Protein AF-A0A7V9NRP8-F1 (afdb_monomer_lite)

pLDDT: mean 76.12, std 25.65, range [20.33, 98.62]

Foldseek 3Di:
DPPVPVVVVVCVVCVVVVVVVVVVVCCVVVVPPPPLPPPDPDDDDDDDDDDDDDDDDDDDDDDDDDDDDDDDDDDDDDDDDDDDDDDDDDPPPDPDPDDPDDDDPAFQPLVCVPPNPDDGHHAQPDDAPVACPAQQDGRAAREEEEEEEDDDPVVVVLLVSLVHDDPVNVVVVVVVVQVVCQVRDHPNNHGYDYHYYYQPHRLPDLVSLLVVLCCVCPVVRHQEYEYLAQRLSNLQNCLVSVHAYEGHLAAAAPVSPVNSPPRYDYPDDHLLVLLLVVLQCCQPPQAPAFQCQFLDPVRNRPRAQEEEEEEDDPPDPSQVSSQVSNCVSHNDGHLYYHYDHDDPVCLLVRLLVVLVRCVVSVHQEYEYLYELPSQLNNQVNCVVVVHTHHYDYSSGSCNVPPSSVVSHDCSNVVD

Secondary structure (DSSP, 8-state):
--SSSHHHHHHHHHHHHHHHHHHHHHHHHHS---------S------------PPPP------------------------------------PPP---S----TTEE-GGGGTSTTPPPEEPP-SS---SS-BTTB-SSEEEEEEEEPPPPHHHHHHHHHTTPPPHHHHHHHHHHHHHHHHHH---TT-EEEEEEEE-SS-S--HHHHHHHHHHHHHTS--SEEEES---HHHHHHHHHTT--EEE-SSPPPHHHHHHTTTTEEESS--HHHHHHHHHHHIIIIITTSB-TT-SSTTTTTSBP-EEEEEE-BTTB-HHHHHHHHHHHHHS---SEEEEE---TTTHHHHHHHHHHHHHHTT--EEEEE--SSHHHHHHHHHHHTT---EEE---GGGTTSHHHHTTS-TTTT--

Structure (mmCIF, N/CA/C/O backbone):
data_AF-A0A7V9NRP8-F1
#
_entry.id   AF-A0A7V9NRP8-F1
#
loop_
_atom_site.group_PDB
_atom_site.id
_atom_site.type_symbol
_atom_site.label_atom_id
_atom_site.label_alt_id
_atom_site.label_comp_id
_atom_site.label_asym_id
_atom_site.label_entity_id
_atom_site.label_seq_id
_atom_site.pdbx_PDB_ins_code
_atom_site.Cartn_x
_atom_site.Cartn_y
_atom_site.Cartn_z
_atom_site.occupancy
_atom_site.B_iso_or_equiv
_atom_site.auth_seq_id
_atom_site.auth_comp_id
_atom_site.auth_asym_id
_atom_site.auth_atom_id
_atom_site.pdbx_PDB_model_num
ATOM 1 N N . MET A 1 1 ? 46.907 -20.444 39.102 1.00 46.91 1 MET A N 1
ATOM 2 C CA . MET A 1 1 ? 47.034 -20.121 37.661 1.00 46.91 1 MET A CA 1
ATOM 3 C C . MET A 1 1 ? 45.817 -20.636 36.871 1.00 46.91 1 MET A C 1
ATOM 5 O O . MET A 1 1 ? 45.982 -21.364 35.911 1.00 46.91 1 MET A O 1
ATOM 9 N N . LYS A 1 2 ? 44.588 -20.299 37.307 1.00 43.19 2 LYS A N 1
ATOM 10 C CA . LYS A 1 2 ? 43.312 -20.687 36.653 1.00 43.19 2 LYS A CA 1
ATOM 11 C C . LYS A 1 2 ? 42.235 -19.581 36.689 1.00 43.19 2 LYS A C 1
ATOM 13 O O . LYS A 1 2 ? 41.099 -19.815 36.317 1.00 43.19 2 LYS A O 1
ATOM 18 N N . LEU A 1 3 ? 42.587 -18.370 37.135 1.00 39.91 3 LEU A N 1
ATOM 19 C CA . LEU A 1 3 ? 41.653 -17.238 37.282 1.00 39.91 3 LEU A CA 1
ATOM 20 C C . LEU A 1 3 ? 41.855 -16.128 36.233 1.00 39.91 3 LEU A C 1
ATOM 22 O O . LEU A 1 3 ? 41.055 -15.205 36.176 1.00 39.91 3 LEU A O 1
ATOM 26 N N . ARG A 1 4 ? 42.905 -16.199 35.396 1.00 42.41 4 ARG A N 1
ATOM 27 C CA . ARG A 1 4 ? 43.180 -15.184 34.355 1.00 42.41 4 ARG A CA 1
ATOM 28 C C . ARG A 1 4 ? 42.576 -15.513 32.986 1.00 42.41 4 ARG A C 1
ATOM 30 O O . ARG A 1 4 ? 42.449 -14.599 32.180 1.00 42.41 4 ARG A O 1
ATOM 37 N N . ASP A 1 5 ? 42.150 -16.754 32.754 1.00 45.78 5 ASP A N 1
ATOM 38 C CA . ASP A 1 5 ? 41.657 -17.179 31.436 1.00 45.78 5 ASP A CA 1
ATOM 39 C C . ASP A 1 5 ? 40.141 -16.966 31.266 1.00 45.78 5 ASP A C 1
ATOM 41 O O . ASP A 1 5 ? 39.709 -16.527 30.206 1.00 45.78 5 ASP A O 1
ATOM 45 N N . GLY A 1 6 ? 39.337 -17.107 32.330 1.00 43.59 6 GLY A N 1
ATOM 46 C CA . GLY A 1 6 ? 37.879 -16.890 32.261 1.00 43.59 6 GLY A CA 1
ATOM 47 C C . GLY A 1 6 ? 37.451 -15.427 32.060 1.00 43.59 6 GLY A C 1
ATOM 48 O O . GLY A 1 6 ? 36.406 -15.152 31.476 1.00 43.59 6 GLY A O 1
ATOM 49 N N . VAL A 1 7 ? 38.277 -14.462 32.481 1.00 47.41 7 VAL A N 1
ATOM 50 C CA . VAL A 1 7 ? 38.000 -13.028 32.262 1.00 47.41 7 VAL A CA 1
ATOM 51 C C . VAL A 1 7 ? 38.238 -12.640 30.798 1.00 47.41 7 VAL A C 1
ATOM 53 O O . VAL A 1 7 ? 37.567 -11.758 30.271 1.00 47.41 7 VAL A O 1
ATOM 56 N N . ARG A 1 8 ? 39.160 -13.321 30.108 1.00 45.59 8 ARG A N 1
ATOM 57 C CA . ARG A 1 8 ? 39.507 -13.013 28.716 1.00 45.59 8 ARG A CA 1
ATOM 58 C C . ARG A 1 8 ? 38.469 -13.547 27.722 1.00 45.59 8 ARG A C 1
ATOM 60 O O . ARG A 1 8 ? 38.277 -12.944 26.673 1.00 45.59 8 ARG A O 1
ATOM 67 N N . GLU A 1 9 ? 37.772 -14.621 28.084 1.00 46.28 9 GLU A N 1
ATOM 68 C CA . GLU A 1 9 ? 36.711 -15.241 27.279 1.00 46.28 9 GLU A CA 1
ATOM 69 C C . GLU A 1 9 ? 35.369 -14.489 27.404 1.00 46.28 9 GLU A C 1
ATOM 71 O O . GLU A 1 9 ? 34.701 -14.236 26.402 1.00 46.28 9 GLU A O 1
ATOM 76 N N . SER A 1 10 ? 35.037 -13.992 28.604 1.00 48.81 10 SER A N 1
ATOM 77 C CA . SER A 1 10 ? 33.841 -13.160 28.840 1.00 48.81 10 SER A CA 1
ATOM 78 C C . SER A 1 10 ? 33.904 -11.800 28.119 1.00 48.81 10 SER A C 1
ATOM 80 O O . SER A 1 10 ? 32.928 -11.358 27.510 1.00 48.81 10 SER A O 1
ATOM 82 N N . VAL A 1 11 ? 35.078 -11.157 28.083 1.00 51.50 11 VAL A N 1
ATOM 83 C CA . VAL A 1 11 ? 35.258 -9.866 27.387 1.00 51.50 11 VAL A CA 1
ATOM 84 C C . VAL A 1 11 ? 35.159 -10.009 25.857 1.00 51.50 11 VAL A C 1
ATOM 86 O O . VAL A 1 11 ? 34.722 -9.076 25.185 1.00 51.50 11 VAL A O 1
ATOM 89 N N . GLY A 1 12 ? 35.493 -11.177 25.294 1.00 48.16 12 GLY A N 1
ATOM 90 C CA . GLY A 1 12 ? 35.365 -11.447 23.857 1.00 48.16 12 GLY A CA 1
ATOM 91 C C . GLY A 1 12 ? 33.920 -11.653 23.388 1.00 48.16 12 GLY A C 1
ATOM 92 O O . GLY A 1 12 ? 33.565 -11.205 22.301 1.00 48.16 12 GLY A O 1
ATOM 93 N N . GLN A 1 13 ? 33.073 -12.282 24.212 1.00 49.59 13 GLN A N 1
ATOM 94 C CA . GLN A 1 13 ? 31.666 -12.541 23.873 1.00 49.59 13 GLN A CA 1
ATOM 95 C C . GLN A 1 13 ? 30.755 -11.327 24.086 1.00 49.59 13 GLN A C 1
ATOM 97 O O . GLN A 1 13 ? 29.853 -11.096 23.283 1.00 49.59 13 GLN A O 1
ATOM 102 N N . PHE A 1 14 ? 30.997 -10.522 25.126 1.00 51.22 14 PHE A N 1
ATOM 103 C CA . PHE A 1 14 ? 30.147 -9.367 25.448 1.00 51.22 14 PHE A CA 1
ATOM 104 C C . PHE A 1 14 ? 30.706 -8.022 24.967 1.00 51.22 14 PHE A C 1
ATOM 106 O O . PHE A 1 14 ? 30.003 -7.017 25.036 1.00 51.22 14 PHE A O 1
ATOM 113 N N . GLY A 1 15 ? 31.930 -7.986 24.431 1.00 61.41 15 GLY A N 1
ATOM 114 C CA . GLY A 1 15 ? 32.550 -6.777 23.875 1.00 61.41 15 GLY A CA 1
ATOM 115 C C . GLY A 1 15 ? 31.692 -6.050 22.824 1.00 61.41 15 GLY A C 1
ATOM 116 O O . GLY A 1 15 ? 31.504 -4.840 22.952 1.00 61.41 15 GLY A O 1
ATOM 117 N N . PRO A 1 16 ? 31.101 -6.748 21.834 1.00 63.69 16 PRO A N 1
ATOM 118 C CA . PRO A 1 16 ? 30.206 -6.124 20.857 1.00 63.69 16 PRO A CA 1
ATOM 119 C C . PRO A 1 16 ? 28.923 -5.558 21.483 1.00 63.69 16 PRO A C 1
ATOM 121 O O . PRO A 1 16 ? 28.487 -4.473 21.114 1.00 63.69 16 PRO A O 1
ATOM 124 N N . LEU A 1 17 ? 28.344 -6.247 22.473 1.00 51.28 17 LEU A N 1
ATOM 125 C CA . LEU A 1 17 ? 27.145 -5.790 23.191 1.00 51.28 17 LEU A CA 1
ATOM 126 C C . LEU A 1 17 ? 27.433 -4.569 24.072 1.00 51.28 17 LEU A C 1
ATOM 128 O O . LEU A 1 17 ? 26.644 -3.629 24.094 1.00 51.28 17 LEU A O 1
ATOM 132 N N . ALA A 1 18 ? 28.586 -4.545 24.743 1.00 60.28 18 ALA A N 1
ATOM 133 C CA . ALA A 1 18 ? 29.040 -3.386 25.503 1.00 60.28 18 ALA A CA 1
ATOM 134 C C . ALA A 1 18 ? 29.313 -2.184 24.584 1.00 60.28 18 ALA A C 1
ATOM 136 O O . ALA A 1 18 ? 28.937 -1.065 24.919 1.00 60.28 18 ALA A O 1
ATOM 137 N N . ALA A 1 19 ? 29.892 -2.407 23.399 1.00 60.97 19 ALA A N 1
ATOM 138 C CA . ALA A 1 19 ? 30.099 -1.357 22.402 1.00 60.97 19 ALA A CA 1
ATOM 139 C C . ALA A 1 19 ? 28.772 -0.795 21.860 1.00 60.97 19 ALA A C 1
ATOM 141 O O . ALA A 1 19 ? 28.651 0.416 21.693 1.00 60.97 19 ALA A O 1
ATOM 142 N N . ILE A 1 20 ? 27.761 -1.646 21.650 1.00 63.25 20 ILE A N 1
ATOM 143 C CA . ILE A 1 20 ? 26.409 -1.222 21.254 1.00 63.25 20 ILE A CA 1
ATOM 144 C C . ILE A 1 20 ? 25.734 -0.429 22.377 1.00 63.25 20 ILE A C 1
ATOM 146 O O . ILE A 1 20 ? 25.184 0.636 22.114 1.00 63.25 20 ILE A O 1
ATOM 150 N N . ALA A 1 21 ? 25.806 -0.897 23.626 1.00 60.50 21 ALA A N 1
ATOM 151 C CA . ALA A 1 21 ? 25.213 -0.208 24.771 1.00 60.50 21 ALA A CA 1
ATOM 152 C C . ALA A 1 21 ? 25.859 1.165 25.017 1.00 60.50 21 ALA A C 1
ATOM 154 O O . ALA A 1 21 ? 25.157 2.147 25.252 1.00 60.50 21 ALA A O 1
ATOM 155 N N . VAL A 1 22 ? 27.188 1.256 24.899 1.00 72.44 22 VAL A N 1
ATOM 156 C CA . VAL A 1 22 ? 27.924 2.526 24.979 1.00 72.44 22 VAL A CA 1
ATOM 157 C C . VAL A 1 22 ? 27.598 3.422 23.783 1.00 72.44 22 VAL A C 1
ATOM 159 O O . VAL A 1 22 ? 27.404 4.620 23.968 1.00 72.44 22 VAL A O 1
ATOM 162 N N . GLY A 1 23 ? 27.467 2.858 22.579 1.00 66.38 23 GLY A N 1
ATOM 163 C CA . GLY A 1 23 ? 27.030 3.584 21.386 1.00 66.38 23 GLY A CA 1
ATOM 164 C C . GLY A 1 23 ? 25.638 4.193 21.553 1.00 66.38 23 GLY A C 1
ATOM 165 O O . GLY A 1 23 ? 25.466 5.377 21.294 1.00 66.38 23 GLY A O 1
ATOM 166 N N . LEU A 1 24 ? 24.673 3.425 22.065 1.00 51.88 24 LEU A N 1
ATOM 167 C CA . LEU A 1 24 ? 23.316 3.887 22.382 1.00 51.88 24 LEU A CA 1
ATOM 168 C C . LEU A 1 24 ? 23.306 4.949 23.484 1.00 51.88 24 LEU A C 1
ATOM 170 O O . LEU A 1 24 ? 22.635 5.966 23.335 1.00 51.88 24 LEU A O 1
ATOM 174 N N . ALA A 1 25 ? 24.078 4.758 24.557 1.00 55.88 25 ALA A N 1
ATOM 175 C CA . ALA A 1 25 ? 24.190 5.742 25.632 1.00 55.88 25 ALA A CA 1
ATOM 176 C C . ALA A 1 25 ? 24.808 7.064 25.142 1.00 55.88 25 ALA A C 1
ATOM 178 O O . ALA A 1 25 ? 24.334 8.136 25.510 1.00 55.88 25 ALA A O 1
ATOM 179 N N . LEU A 1 26 ? 25.820 6.999 24.270 1.00 61.78 26 LEU A N 1
ATOM 180 C CA . LEU A 1 26 ? 26.415 8.175 23.631 1.00 61.78 26 LEU A CA 1
ATOM 181 C C . LEU A 1 26 ? 25.444 8.845 22.657 1.00 61.78 26 LEU A C 1
ATOM 183 O O . LEU A 1 26 ? 25.406 10.067 22.605 1.00 61.78 26 LEU A O 1
ATOM 187 N N . LEU A 1 27 ? 24.632 8.079 21.929 1.00 52.88 27 LEU A N 1
ATOM 188 C CA . LEU A 1 27 ? 23.611 8.617 21.027 1.00 52.88 27 LEU A CA 1
ATOM 189 C C . LEU A 1 27 ? 22.514 9.353 21.813 1.00 52.88 27 LEU A C 1
ATOM 191 O O . LEU A 1 27 ? 22.129 10.451 21.435 1.00 52.88 27 LEU A O 1
ATOM 195 N N . ILE A 1 28 ? 22.087 8.811 22.957 1.00 59.22 28 ILE A N 1
ATOM 196 C CA . ILE A 1 28 ? 21.130 9.463 23.869 1.00 59.22 28 ILE A CA 1
ATOM 197 C C . ILE A 1 28 ? 21.732 10.722 24.515 1.00 59.22 28 ILE A C 1
ATOM 199 O O . ILE A 1 28 ? 21.024 11.704 24.715 1.00 59.22 28 ILE A O 1
ATOM 203 N N . ALA A 1 29 ? 23.027 10.710 24.844 1.00 51.62 29 ALA A N 1
ATOM 204 C CA . ALA A 1 29 ? 23.687 11.826 25.524 1.00 51.62 29 ALA A CA 1
ATOM 205 C C . ALA A 1 29 ? 24.156 12.954 24.584 1.00 51.62 29 ALA A C 1
ATOM 207 O O . ALA A 1 29 ? 24.267 14.097 25.024 1.00 51.62 29 ALA A O 1
ATOM 208 N N . LEU A 1 30 ? 24.479 12.644 23.323 1.00 54.00 30 LEU A N 1
ATOM 209 C CA . LEU A 1 30 ? 25.096 13.583 22.374 1.00 54.00 30 LEU A CA 1
ATOM 210 C C . LEU A 1 30 ? 24.146 14.065 21.277 1.00 54.00 30 LEU A C 1
ATOM 212 O O . LEU A 1 30 ? 24.454 15.065 20.628 1.00 54.00 30 LEU A O 1
ATOM 216 N N . VAL A 1 31 ? 23.015 13.389 21.050 1.00 50.06 31 VAL A N 1
ATOM 217 C CA . VAL A 1 31 ? 21.973 13.918 20.166 1.00 50.06 31 VAL A CA 1
ATOM 218 C C . VAL A 1 31 ? 21.160 14.932 20.971 1.00 50.06 31 VAL A C 1
ATOM 220 O O . VAL A 1 31 ? 20.508 14.541 21.941 1.00 50.06 31 VAL A O 1
ATOM 223 N N . PRO A 1 32 ? 21.191 16.232 20.623 1.00 37.09 32 PRO A N 1
ATOM 224 C CA . PRO A 1 32 ? 20.358 17.214 21.296 1.00 37.09 32 PRO A CA 1
ATOM 225 C C . PRO A 1 32 ? 18.899 16.790 21.141 1.00 37.09 32 PRO A C 1
ATOM 227 O O . PRO A 1 32 ? 18.423 16.591 20.023 1.00 37.09 32 PRO A O 1
ATOM 230 N N . SER A 1 33 ? 18.197 16.638 22.267 1.00 37.53 33 SER A N 1
ATOM 231 C CA . SER A 1 33 ? 16.752 16.461 22.275 1.00 37.53 33 SER A CA 1
ATOM 232 C C . SER A 1 33 ? 16.141 17.711 21.654 1.00 37.53 33 SER A C 1
ATOM 234 O O . SER A 1 33 ? 15.992 18.739 22.319 1.00 37.53 33 SER A O 1
ATOM 236 N N . THR A 1 34 ? 15.819 17.661 20.367 1.00 36.00 34 THR A N 1
ATOM 237 C CA . THR A 1 34 ? 14.870 18.617 19.825 1.00 36.00 34 THR A CA 1
ATOM 238 C C . THR A 1 34 ? 13.568 18.328 20.550 1.00 36.00 34 THR A C 1
ATOM 240 O O . THR A 1 34 ? 13.039 17.216 20.492 1.00 36.00 34 THR A O 1
ATOM 243 N N . ASN A 1 35 ? 13.095 19.298 21.333 1.00 28.59 35 ASN A N 1
ATOM 244 C CA . ASN A 1 35 ? 11.733 19.247 21.828 1.00 28.59 35 ASN A CA 1
ATOM 245 C C . ASN A 1 35 ? 10.863 19.009 20.597 1.00 28.59 35 ASN A C 1
ATOM 247 O O . ASN A 1 35 ? 10.916 19.787 19.645 1.00 28.59 35 ASN A O 1
ATOM 251 N N . SER A 1 36 ? 10.132 17.898 20.580 1.00 35.81 36 SER A N 1
ATOM 252 C CA . SER A 1 36 ? 9.034 17.738 19.647 1.00 35.81 36 SER A CA 1
ATOM 253 C C . SER A 1 36 ? 8.057 18.844 20.011 1.00 35.81 36 SER A C 1
ATOM 255 O O . SER A 1 36 ? 7.285 18.706 20.964 1.00 35.81 36 SER A O 1
ATOM 257 N N . ASP A 1 37 ? 8.154 19.983 19.327 1.00 31.78 37 ASP A N 1
ATOM 258 C CA . ASP A 1 37 ? 7.081 20.955 19.340 1.00 31.78 37 ASP A CA 1
ATOM 259 C C . ASP A 1 37 ? 5.846 20.168 18.937 1.00 31.78 37 ASP A C 1
ATOM 261 O O . ASP A 1 37 ? 5.761 19.601 17.847 1.00 31.78 37 ASP A O 1
ATOM 265 N N . ARG A 1 38 ? 4.945 20.015 19.907 1.00 33.62 38 ARG A N 1
ATOM 266 C CA . ARG A 1 38 ? 3.684 19.317 19.729 1.00 33.62 38 ARG A CA 1
ATOM 267 C C . ARG A 1 38 ? 3.010 19.985 18.544 1.00 33.62 38 ARG A C 1
ATOM 269 O O . ARG A 1 38 ? 2.543 21.117 18.677 1.00 33.62 38 ARG A O 1
ATOM 276 N N . VAL A 1 39 ? 2.943 19.295 17.410 1.00 36.47 39 VAL A N 1
ATOM 277 C CA . VAL A 1 39 ? 2.058 19.691 16.321 1.00 36.47 39 VAL A CA 1
ATOM 278 C C . VAL A 1 39 ? 0.647 19.466 16.850 1.00 36.47 39 VAL A C 1
ATOM 280 O O . VAL A 1 39 ? 0.067 18.398 16.721 1.00 36.47 39 VAL A O 1
ATOM 283 N N . ARG A 1 40 ? 0.110 20.467 17.551 1.00 30.77 40 ARG A N 1
ATOM 284 C CA . ARG A 1 40 ? -1.322 20.552 17.805 1.00 30.77 40 ARG A CA 1
ATOM 285 C C . ARG A 1 40 ? -1.956 20.870 16.460 1.00 30.77 40 ARG A C 1
ATOM 287 O O . ARG A 1 40 ? -1.767 21.975 15.953 1.00 30.77 40 ARG A O 1
ATOM 294 N N . ALA A 1 41 ? -2.737 19.943 15.918 1.00 37.69 41 ALA A N 1
ATOM 295 C CA . ALA A 1 41 ? -3.662 20.190 14.814 1.00 37.69 41 ALA A CA 1
ATOM 296 C C . ALA A 1 41 ? -4.818 21.115 15.268 1.00 37.69 41 ALA A C 1
ATOM 298 O O . ALA A 1 41 ? -5.984 20.739 15.292 1.00 37.69 41 ALA A O 1
ATOM 299 N N . GLY A 1 42 ? -4.486 22.331 15.712 1.00 33.19 42 GLY A N 1
ATOM 300 C CA . GLY A 1 42 ? -5.420 23.279 16.325 1.00 33.19 42 GLY A CA 1
ATOM 301 C C . GLY A 1 42 ? -5.095 24.748 16.052 1.00 33.19 42 GLY A C 1
ATOM 302 O O . GLY A 1 42 ? -5.572 25.614 16.778 1.00 33.19 42 GLY A O 1
ATOM 303 N N . GLY A 1 43 ? -4.277 25.046 15.040 1.00 26.94 43 GLY A N 1
ATOM 304 C CA . GLY A 1 43 ? -4.085 26.413 14.561 1.00 26.94 43 GLY A CA 1
ATOM 305 C C . GLY A 1 43 ? -5.215 26.800 13.612 1.00 26.94 43 GLY A C 1
ATOM 306 O O . GLY A 1 43 ? -5.260 26.327 12.482 1.00 26.94 43 GLY A O 1
ATOM 307 N N . SER A 1 44 ? -6.138 27.640 14.071 1.00 28.02 44 SER A N 1
ATOM 308 C CA . SER A 1 44 ? -7.128 28.316 13.232 1.00 28.02 44 SER A CA 1
ATOM 309 C C . SER A 1 44 ? -6.424 29.104 12.121 1.00 28.02 44 SER A C 1
ATOM 311 O O . SER A 1 44 ? -5.716 30.069 12.404 1.00 28.02 44 SER A O 1
ATOM 313 N N . PHE A 1 45 ? -6.607 28.679 10.870 1.00 29.62 45 PHE A N 1
ATOM 314 C CA . PHE A 1 45 ? -6.153 29.416 9.694 1.00 29.62 45 PHE A CA 1
ATOM 315 C C . PHE A 1 45 ? -7.137 30.553 9.410 1.00 29.62 45 PHE A C 1
ATOM 317 O O . PHE A 1 45 ? -8.288 30.318 9.046 1.00 29.62 45 PHE A O 1
ATOM 324 N N . ASP A 1 46 ? -6.673 31.780 9.620 1.00 23.03 46 ASP A N 1
ATOM 325 C CA . ASP A 1 46 ? -7.385 33.008 9.285 1.00 23.03 46 ASP A CA 1
ATOM 326 C C . ASP A 1 46 ? -7.315 33.220 7.761 1.00 23.03 46 ASP A C 1
ATOM 328 O O . ASP A 1 46 ? -6.237 33.414 7.194 1.00 23.03 46 ASP A O 1
ATOM 332 N N . LEU A 1 47 ? -8.456 33.100 7.078 1.00 28.20 47 LEU A N 1
ATOM 333 C CA . LEU A 1 47 ? -8.572 33.342 5.640 1.00 28.20 47 LEU A CA 1
ATOM 334 C C . LEU A 1 47 ? -8.925 34.817 5.408 1.00 28.20 47 LEU A C 1
ATOM 336 O O . LEU A 1 47 ? -10.093 35.203 5.432 1.00 28.20 47 LEU A O 1
ATOM 340 N N . GLY A 1 48 ? -7.906 35.637 5.148 1.00 22.58 48 GLY A N 1
ATOM 341 C CA . GLY A 1 48 ? -8.082 36.965 4.550 1.00 22.58 48 GLY A CA 1
ATOM 342 C C . GLY A 1 48 ? -8.502 36.874 3.067 1.00 22.58 48 GLY A C 1
ATOM 343 O O . GLY A 1 48 ? -8.162 35.893 2.403 1.00 22.58 48 GLY A O 1
ATOM 344 N N . PRO A 1 49 ? -9.253 37.856 2.524 1.00 27.48 49 PRO A N 1
ATOM 345 C CA . PRO A 1 49 ? -10.062 37.664 1.320 1.00 27.48 49 PRO A CA 1
ATOM 346 C C . PRO A 1 49 ? -9.344 38.012 0.002 1.00 27.48 49 PRO A C 1
ATOM 348 O O . PRO A 1 49 ? -8.562 38.958 -0.066 1.00 27.48 49 PRO A O 1
ATOM 351 N N . GLY A 1 50 ? -9.735 37.312 -1.071 1.00 23.36 50 GLY A N 1
ATOM 352 C CA . GLY A 1 50 ? -9.474 37.656 -2.480 1.00 23.36 50 GLY A CA 1
ATOM 353 C C . GLY A 1 50 ? -8.709 36.546 -3.219 1.00 23.36 50 GLY A C 1
ATOM 354 O O . GLY A 1 50 ? -7.654 36.134 -2.771 1.00 23.36 50 GLY A O 1
ATOM 355 N N . SER A 1 51 ? -9.131 36.000 -4.359 1.00 24.22 51 SER A N 1
ATOM 356 C CA . SER A 1 51 ? -10.078 36.495 -5.355 1.00 24.22 51 SER A CA 1
ATOM 357 C C . SER A 1 51 ? -10.752 35.330 -6.083 1.00 24.22 51 SER A C 1
ATOM 359 O O . SER A 1 51 ? -10.144 34.307 -6.379 1.00 24.22 51 SER A O 1
ATOM 361 N N . SER A 1 52 ? -12.030 35.539 -6.363 1.00 24.25 52 SER A N 1
ATOM 362 C CA . SER A 1 52 ? -12.956 34.717 -7.131 1.00 24.25 52 SER A CA 1
ATOM 363 C C . SER A 1 52 ? -12.545 34.532 -8.596 1.00 24.25 52 SER A C 1
ATOM 365 O O . SER A 1 52 ? -12.253 35.511 -9.282 1.00 24.25 52 SER A O 1
ATOM 367 N N . ALA A 1 53 ? -12.659 33.298 -9.092 1.00 24.14 53 ALA A N 1
ATOM 368 C CA . ALA A 1 53 ? -12.869 33.009 -10.507 1.00 24.14 53 ALA A CA 1
ATOM 369 C C . ALA A 1 53 ? -14.092 32.089 -10.644 1.00 24.14 53 ALA A C 1
ATOM 371 O O . ALA A 1 53 ? -14.231 31.079 -9.960 1.00 24.14 53 ALA A O 1
ATOM 372 N N . THR A 1 54 ? -15.009 32.555 -11.476 1.00 22.25 54 THR A N 1
ATOM 373 C CA . THR A 1 54 ? -16.385 32.132 -11.721 1.00 22.25 54 THR A CA 1
ATOM 374 C C . THR A 1 54 ? -16.502 30.739 -12.338 1.00 22.25 54 THR A C 1
ATOM 376 O O . THR A 1 54 ? -15.828 30.435 -13.319 1.00 22.25 54 THR A O 1
ATOM 379 N N . ALA A 1 55 ? -17.418 29.933 -11.798 1.00 23.19 55 ALA A N 1
ATOM 380 C CA . ALA A 1 55 ? -17.950 28.736 -12.434 1.00 23.19 55 ALA A CA 1
ATOM 381 C C . ALA A 1 55 ? -19.277 29.094 -13.117 1.00 23.19 55 ALA A C 1
ATOM 383 O O . ALA A 1 55 ? -20.218 29.496 -12.434 1.00 23.19 55 ALA A O 1
ATOM 384 N N . ASP A 1 56 ? -19.347 28.922 -14.436 1.00 23.03 56 ASP A N 1
ATOM 385 C CA . ASP A 1 56 ? -20.612 28.822 -15.161 1.00 23.03 56 ASP A CA 1
ATOM 386 C C . ASP A 1 56 ? -20.868 27.347 -15.469 1.00 23.03 56 ASP A C 1
ATOM 388 O O . ASP A 1 56 ? -20.036 26.651 -16.054 1.00 23.03 56 ASP A O 1
ATOM 392 N N . GLY A 1 57 ? -22.013 26.864 -14.996 1.00 23.34 57 GLY A N 1
ATOM 393 C CA . GLY A 1 57 ? -22.461 25.494 -15.175 1.00 23.34 57 GLY A CA 1
ATOM 394 C C . GLY A 1 57 ? -23.256 25.292 -16.457 1.00 23.34 57 GLY A C 1
ATOM 395 O O . GLY A 1 57 ? -23.783 26.232 -17.048 1.00 23.34 57 GLY A O 1
ATOM 396 N N . GLN A 1 58 ? -23.449 24.024 -16.813 1.00 23.28 58 GLN A N 1
ATOM 397 C CA . GLN A 1 58 ? -24.647 23.620 -17.533 1.00 23.28 58 GLN A CA 1
ATOM 398 C C . GLN A 1 58 ? -24.994 22.158 -17.256 1.00 23.28 58 GLN A C 1
ATOM 400 O O . GLN A 1 58 ? -24.180 21.251 -17.408 1.00 23.28 58 GLN A O 1
ATOM 405 N N . ALA A 1 59 ? -26.236 21.975 -16.814 1.00 23.14 59 ALA A N 1
ATOM 406 C CA . ALA A 1 59 ? -26.921 20.710 -16.623 1.00 23.14 59 ALA A CA 1
ATOM 407 C C . ALA A 1 59 ? -27.707 20.316 -17.890 1.00 23.14 59 ALA A C 1
ATOM 409 O O . ALA A 1 59 ? -28.165 21.184 -18.631 1.00 23.14 59 ALA A O 1
ATOM 410 N N . GLY A 1 60 ? -27.934 19.012 -18.070 1.00 22.88 60 GLY A N 1
ATOM 411 C CA . GLY A 1 60 ? -28.886 18.414 -19.022 1.00 22.88 60 GLY A CA 1
ATOM 412 C C . GLY A 1 60 ? -28.692 16.891 -19.047 1.00 22.88 60 GLY A C 1
ATOM 413 O O . GLY A 1 60 ? -27.658 16.423 -19.497 1.00 22.88 60 GLY A O 1
ATOM 414 N N . SER A 1 61 ? -29.457 16.102 -18.285 1.00 22.27 61 SER A N 1
ATOM 415 C CA . SER A 1 61 ? -30.807 15.556 -18.545 1.00 22.27 61 SER A CA 1
ATOM 416 C C . SER A 1 61 ? -30.829 14.252 -19.369 1.00 22.27 61 SER A C 1
ATOM 418 O O . SER A 1 61 ? -30.657 14.291 -20.579 1.00 22.27 61 SER A O 1
ATOM 420 N N . GLY A 1 62 ? -31.141 13.142 -18.682 1.00 21.11 62 GLY A N 1
ATOM 421 C CA . GLY A 1 62 ? -32.156 12.131 -19.039 1.00 21.11 62 GLY A CA 1
ATOM 422 C C . GLY A 1 62 ? -31.978 11.223 -20.268 1.00 21.11 62 GLY A C 1
ATOM 423 O O . GLY A 1 62 ? -31.965 11.714 -21.386 1.00 21.11 62 GLY A O 1
ATOM 424 N N . ALA A 1 63 ? -32.005 9.898 -20.040 1.00 22.58 63 ALA A N 1
ATOM 425 C CA . ALA A 1 63 ? -32.856 8.891 -20.721 1.00 22.58 63 ALA A CA 1
ATOM 426 C C . ALA A 1 63 ? -32.366 7.459 -20.378 1.00 22.58 63 ALA A C 1
ATOM 428 O O . ALA A 1 63 ? -31.224 7.114 -20.647 1.00 22.58 63 ALA A O 1
ATOM 429 N N . THR A 1 64 ? -33.091 6.731 -19.520 1.00 20.97 64 THR A N 1
ATOM 430 C CA . THR A 1 64 ? -34.004 5.592 -19.806 1.00 20.97 64 THR A CA 1
ATOM 431 C C . THR A 1 64 ? -33.349 4.213 -19.920 1.00 20.97 64 THR A C 1
ATOM 433 O O . THR A 1 64 ? -32.440 3.974 -20.704 1.00 20.97 64 THR A O 1
ATOM 436 N N . VAL A 1 65 ? -33.910 3.317 -19.110 1.00 25.72 65 VAL A N 1
ATOM 437 C CA . VAL A 1 65 ? -33.713 1.871 -19.014 1.00 25.72 65 VAL A CA 1
ATOM 438 C C . VAL A 1 65 ? -34.331 1.182 -20.231 1.00 25.72 65 VAL A C 1
ATOM 440 O O . VAL A 1 65 ? -35.425 1.571 -20.630 1.00 25.72 65 VAL A O 1
ATOM 443 N N . ASP A 1 66 ? -33.705 0.116 -20.732 1.00 21.23 66 ASP A N 1
ATOM 444 C CA . ASP A 1 66 ? -34.469 -1.016 -21.261 1.00 21.23 66 ASP A CA 1
ATOM 445 C C . ASP A 1 66 ? -33.723 -2.342 -21.070 1.00 21.23 66 ASP A C 1
ATOM 447 O O . ASP A 1 66 ? -32.504 -2.433 -21.232 1.00 21.23 66 ASP A O 1
ATOM 451 N N . GLY A 1 67 ? -34.480 -3.351 -20.638 1.00 20.55 67 GLY A N 1
ATOM 452 C CA . GLY A 1 67 ? -34.014 -4.698 -20.323 1.00 20.55 67 GLY A CA 1
ATOM 453 C C . GLY A 1 67 ? -34.067 -5.651 -21.519 1.00 20.55 67 GLY A C 1
ATOM 454 O O . GLY A 1 67 ? -34.760 -5.417 -22.504 1.00 20.55 67 GLY A O 1
ATOM 455 N N . GLY A 1 68 ? -33.364 -6.777 -21.405 1.00 21.34 68 GLY A N 1
ATOM 456 C CA . GLY A 1 68 ? -33.415 -7.867 -22.379 1.00 21.34 68 GLY A CA 1
ATOM 457 C C . GLY A 1 68 ? -32.736 -9.126 -21.848 1.00 21.34 68 GLY A C 1
ATOM 458 O O . GLY A 1 68 ? -31.558 -9.108 -21.516 1.00 21.34 68 GLY A O 1
ATOM 459 N N . SER A 1 69 ? -33.519 -10.191 -21.719 1.00 21.22 69 SER A N 1
ATOM 460 C CA . SER A 1 69 ? -33.294 -11.369 -20.882 1.00 21.22 69 SER A CA 1
ATOM 461 C C . SER A 1 69 ? -32.304 -12.426 -21.400 1.00 21.22 69 SER A C 1
ATOM 463 O O . SER A 1 69 ? -32.124 -12.633 -22.593 1.00 21.22 69 SER A O 1
ATOM 465 N N . SER A 1 70 ? -31.756 -13.147 -20.417 1.00 21.77 70 SER A N 1
ATOM 466 C CA . SER A 1 70 ? -31.371 -14.569 -20.341 1.00 21.77 70 SER A CA 1
ATOM 467 C C . SER A 1 70 ? -31.387 -15.472 -21.589 1.00 21.77 70 SER A C 1
ATOM 469 O O . SER A 1 70 ? -32.434 -15.692 -22.195 1.00 21.77 70 SER A O 1
ATOM 471 N N . ALA A 1 71 ? -30.302 -16.238 -21.744 1.00 21.98 71 ALA A N 1
ATOM 472 C CA . ALA A 1 71 ? -30.364 -17.673 -22.042 1.00 21.98 71 ALA A CA 1
ATOM 473 C C . ALA A 1 71 ? -29.123 -18.378 -21.465 1.00 21.98 71 ALA A C 1
ATOM 475 O O . ALA A 1 71 ? -27.994 -17.981 -21.744 1.00 21.98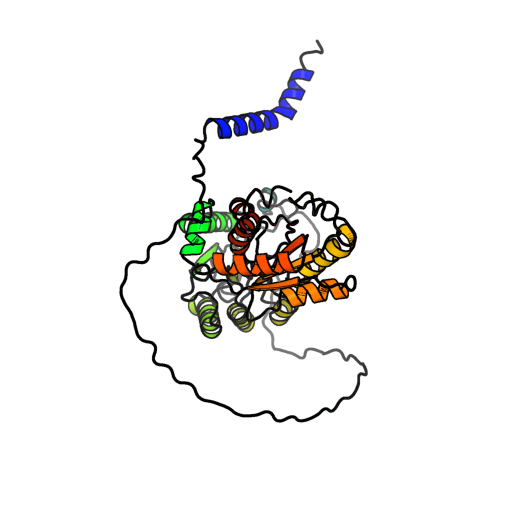 71 ALA A O 1
ATOM 476 N N . GLY A 1 72 ? -29.338 -19.396 -20.630 1.00 20.33 72 GLY A N 1
ATOM 477 C CA . GLY A 1 72 ? -28.289 -20.258 -20.090 1.00 20.33 72 GLY A CA 1
ATOM 478 C C . GLY A 1 72 ? -28.234 -21.611 -20.794 1.00 20.33 72 GLY A C 1
ATOM 479 O O . GLY A 1 72 ? -29.257 -22.088 -21.272 1.00 20.33 72 GLY A O 1
ATOM 480 N N . VAL A 1 73 ? -27.050 -22.226 -20.800 1.00 21.08 73 VAL A N 1
ATOM 481 C CA . VAL A 1 73 ? -26.784 -23.682 -20.812 1.00 21.08 73 VAL A CA 1
ATOM 482 C C . VAL A 1 73 ? -25.295 -23.846 -20.467 1.00 21.08 73 VAL A C 1
ATOM 484 O O . VAL A 1 73 ? -24.449 -23.230 -21.101 1.00 21.08 73 VAL A O 1
ATOM 487 N N . ALA A 1 74 ? -24.973 -24.359 -19.280 1.00 20.56 74 ALA A N 1
ATOM 488 C CA . ALA A 1 74 ? -24.725 -25.770 -18.957 1.00 20.56 74 ALA A CA 1
ATOM 489 C C . ALA A 1 74 ? -23.289 -26.223 -19.285 1.00 20.56 74 ALA A C 1
ATOM 491 O O . ALA A 1 74 ? -22.814 -26.122 -20.411 1.00 20.56 74 ALA A O 1
ATOM 492 N N . ALA A 1 75 ? -22.619 -26.709 -18.242 1.00 22.25 75 ALA A N 1
ATOM 493 C CA . ALA A 1 75 ? -21.304 -27.322 -18.271 1.00 22.25 75 ALA A CA 1
ATOM 494 C C . ALA A 1 75 ? -21.350 -28.716 -18.913 1.00 22.25 75 ALA A C 1
ATOM 496 O O . ALA A 1 75 ? -22.255 -29.486 -18.605 1.00 22.25 75 ALA A O 1
ATOM 497 N N . ASP A 1 76 ? -20.330 -29.060 -19.700 1.00 20.33 76 ASP A N 1
ATOM 498 C CA . ASP A 1 76 ? -19.700 -30.383 -19.649 1.00 20.33 76 ASP A CA 1
ATOM 499 C C . ASP A 1 76 ? -18.261 -30.295 -20.186 1.00 20.33 76 ASP A C 1
ATOM 501 O O . ASP A 1 76 ? -17.943 -29.480 -21.055 1.00 20.33 76 ASP A O 1
ATOM 505 N N . GLY A 1 77 ? -17.374 -31.081 -19.587 1.00 22.36 77 GLY A N 1
ATOM 506 C CA . GLY A 1 77 ? -15.938 -31.039 -19.789 1.00 22.36 77 GLY A CA 1
ATOM 507 C C . GLY A 1 77 ? -15.467 -31.748 -21.052 1.00 22.36 77 GLY A C 1
ATOM 508 O O . GLY A 1 77 ? -16.060 -32.710 -21.527 1.00 22.36 77 GLY A O 1
ATOM 509 N N . SER A 1 78 ? -14.325 -31.300 -21.566 1.00 21.69 78 SER A N 1
ATOM 510 C CA . SER A 1 78 ? -13.239 -32.150 -22.077 1.00 21.69 78 SER A CA 1
ATOM 511 C C . SER A 1 78 ? -12.108 -31.258 -22.586 1.00 21.69 78 SER A C 1
ATOM 513 O O . SER A 1 78 ? -12.307 -30.355 -23.390 1.00 21.69 78 SER A O 1
ATOM 515 N N . VAL A 1 79 ? -10.901 -31.503 -22.080 1.00 28.38 79 VAL A N 1
ATOM 516 C CA . VAL A 1 79 ? -9.649 -30.910 -22.563 1.00 28.38 79 VAL A CA 1
ATOM 517 C C . VAL A 1 79 ? -9.274 -31.563 -23.896 1.00 28.38 79 VAL A C 1
ATOM 519 O O . VAL A 1 79 ? -9.254 -32.793 -23.969 1.00 28.38 79 VAL A O 1
ATOM 522 N N . PRO A 1 80 ? -8.860 -30.781 -24.908 1.00 23.45 80 PRO A N 1
ATOM 523 C CA . PRO A 1 80 ? -7.890 -31.279 -25.879 1.00 23.45 80 PRO A CA 1
ATOM 524 C C . PRO A 1 80 ? -6.645 -30.386 -25.927 1.00 23.45 80 PRO A C 1
ATOM 526 O O . PRO A 1 80 ? -6.718 -29.168 -26.080 1.00 23.45 80 PRO A O 1
ATOM 529 N N . GLY A 1 81 ? -5.482 -31.030 -25.809 1.00 28.64 81 GLY A N 1
ATOM 530 C CA . GLY A 1 81 ? -4.170 -30.396 -25.854 1.00 28.64 81 GLY A CA 1
ATOM 531 C C . GLY A 1 81 ? -3.921 -29.627 -27.151 1.00 28.64 81 GLY A C 1
ATOM 532 O O . GLY A 1 81 ? -4.085 -30.147 -28.256 1.00 28.64 81 GLY A O 1
ATOM 533 N N . VAL A 1 82 ? -3.460 -28.386 -27.006 1.00 25.48 82 VAL A N 1
ATOM 534 C CA . VAL A 1 82 ? -3.072 -27.536 -28.130 1.00 25.48 82 VAL A CA 1
ATOM 535 C C . VAL A 1 82 ? -1.617 -27.829 -28.496 1.00 25.48 82 VAL A C 1
ATOM 537 O O . VAL A 1 82 ? -0.679 -27.454 -27.794 1.00 25.48 82 VAL A O 1
ATOM 540 N N . ARG A 1 83 ? -1.435 -28.514 -29.630 1.00 23.14 83 ARG A N 1
ATOM 541 C CA . ARG A 1 83 ? -0.174 -28.567 -30.381 1.00 23.14 83 ARG A CA 1
ATOM 542 C C . ARG A 1 83 ? 0.125 -27.175 -30.940 1.00 23.14 83 ARG A C 1
ATOM 544 O O . ARG A 1 83 ? -0.623 -26.678 -31.777 1.00 23.14 83 ARG A O 1
ATOM 551 N N . ALA A 1 84 ? 1.243 -26.580 -30.533 1.00 27.34 84 ALA A N 1
ATOM 552 C CA . ALA A 1 84 ? 1.782 -25.384 -31.170 1.00 27.34 84 ALA A CA 1
ATOM 553 C C . ALA A 1 84 ? 2.424 -25.747 -32.523 1.00 27.34 84 ALA A C 1
ATOM 555 O O . ALA A 1 84 ? 3.391 -26.509 -32.585 1.00 27.34 84 ALA A O 1
ATOM 556 N N . SER A 1 85 ? 1.882 -25.207 -33.616 1.00 28.48 85 SER A N 1
ATOM 557 C CA . SER A 1 85 ? 2.434 -25.334 -34.965 1.00 28.48 85 SER A CA 1
ATOM 558 C C . SER A 1 85 ? 3.369 -24.165 -35.307 1.00 28.48 85 SER A C 1
ATOM 560 O O . SER A 1 85 ? 2.921 -23.034 -35.458 1.00 28.48 85 SER A O 1
ATOM 562 N N . GLY A 1 86 ? 4.657 -24.483 -35.468 1.00 26.77 86 GLY A N 1
ATOM 563 C CA . GLY A 1 86 ? 5.589 -23.967 -36.483 1.00 26.77 86 GLY A CA 1
ATOM 564 C C . GLY A 1 86 ? 5.667 -22.461 -36.772 1.00 26.77 86 GLY A C 1
ATOM 565 O O . GLY A 1 86 ? 5.037 -21.977 -37.708 1.00 26.77 86 GLY A O 1
ATOM 566 N N . GLY A 1 87 ? 6.593 -21.771 -36.096 1.00 26.41 87 GLY A N 1
ATOM 567 C CA . GLY A 1 87 ? 7.162 -20.482 -36.511 1.00 26.41 87 GLY A CA 1
ATOM 568 C C . GLY A 1 87 ? 8.668 -20.613 -36.774 1.00 26.41 87 GLY A C 1
ATOM 569 O O . GLY A 1 87 ? 9.387 -21.217 -35.985 1.00 26.41 87 GLY A O 1
ATOM 570 N N . ARG A 1 88 ? 9.117 -20.101 -37.924 1.00 29.48 88 ARG A N 1
ATOM 571 C CA . ARG A 1 88 ? 10.434 -20.302 -38.558 1.00 29.48 88 ARG A CA 1
ATOM 572 C C . ARG A 1 88 ? 11.624 -19.827 -37.708 1.00 29.48 88 ARG A C 1
ATOM 574 O O . ARG A 1 88 ? 11.537 -18.846 -36.978 1.00 29.48 88 ARG A O 1
ATOM 581 N N . GLY A 1 89 ? 12.740 -20.540 -37.863 1.00 36.34 89 GLY A N 1
ATOM 582 C CA . GLY A 1 89 ? 13.929 -20.485 -37.018 1.00 36.34 89 GLY A CA 1
ATOM 583 C C . GLY A 1 89 ? 14.572 -19.110 -36.833 1.00 36.34 89 GLY A C 1
ATOM 584 O O . GLY A 1 89 ? 14.903 -18.409 -37.787 1.00 36.34 89 GLY A O 1
ATOM 585 N N . ARG A 1 90 ? 14.845 -18.801 -35.566 1.00 31.27 90 ARG A N 1
ATOM 586 C CA . ARG A 1 90 ? 16.007 -18.022 -35.142 1.00 31.27 90 ARG A CA 1
ATOM 587 C C . ARG A 1 90 ? 16.913 -18.985 -34.388 1.00 31.27 90 ARG A C 1
ATOM 589 O O . ARG A 1 90 ? 16.440 -19.731 -33.536 1.00 31.27 90 ARG A O 1
ATOM 596 N N . ASN A 1 91 ? 18.192 -18.996 -34.743 1.00 31.45 91 ASN A N 1
ATOM 597 C CA . ASN A 1 91 ? 19.216 -19.788 -34.075 1.00 31.45 91 ASN A CA 1
ATOM 598 C C . ASN A 1 91 ? 19.357 -19.312 -32.621 1.00 31.45 91 ASN A C 1
ATOM 600 O O . ASN A 1 91 ? 20.171 -18.441 -32.328 1.00 31.45 91 ASN A O 1
ATOM 604 N N . ASN A 1 92 ? 18.563 -19.875 -31.711 1.00 31.61 92 ASN A N 1
ATOM 605 C CA . ASN A 1 92 ? 18.831 -19.793 -30.283 1.00 31.61 92 ASN A CA 1
ATOM 606 C C . ASN A 1 92 ? 19.979 -20.753 -29.982 1.00 31.61 92 ASN A C 1
ATOM 608 O O . ASN A 1 92 ? 19.779 -21.944 -29.752 1.00 31.61 92 ASN A O 1
ATOM 612 N N . ALA A 1 93 ? 21.198 -20.221 -29.975 1.00 30.84 93 ALA A N 1
ATOM 613 C CA . ALA A 1 93 ? 22.233 -20.790 -29.134 1.00 30.84 93 ALA A CA 1
ATOM 614 C C . ALA A 1 93 ? 21.773 -20.602 -27.679 1.00 30.84 93 ALA A C 1
ATOM 616 O O . ALA A 1 93 ? 21.969 -19.542 -27.088 1.00 30.84 93 ALA A O 1
ATOM 617 N N . SER A 1 94 ? 21.105 -21.611 -27.116 1.00 27.72 94 SER A N 1
ATOM 618 C CA . SER A 1 94 ? 20.969 -21.723 -25.664 1.00 27.72 94 SER A CA 1
ATOM 619 C C . SER A 1 94 ? 22.373 -21.655 -25.057 1.00 27.72 94 SER A C 1
ATOM 621 O O . SER A 1 94 ? 23.242 -22.413 -25.503 1.00 27.72 94 SER A O 1
ATOM 623 N N . PRO A 1 95 ? 22.638 -20.812 -24.043 1.00 38.19 95 PRO A N 1
ATOM 624 C CA . PRO A 1 95 ? 23.818 -21.006 -23.218 1.00 38.19 95 PRO A CA 1
ATOM 625 C C . PRO A 1 95 ? 23.676 -22.401 -22.607 1.00 38.19 95 PRO A C 1
ATOM 627 O O . PRO A 1 95 ? 22.681 -22.685 -21.941 1.00 38.19 95 PRO A O 1
ATOM 630 N N . GLY A 1 96 ? 24.605 -23.296 -22.942 1.00 33.34 96 GLY A N 1
ATOM 631 C CA . GLY A 1 96 ? 24.516 -24.710 -22.607 1.00 33.34 96 GLY A CA 1
ATOM 632 C C . GLY A 1 96 ? 24.204 -24.930 -21.130 1.00 33.34 96 GLY A C 1
ATOM 633 O O . GLY A 1 96 ? 24.842 -24.354 -20.249 1.00 33.34 96 GLY A O 1
ATOM 634 N N . SER A 1 97 ? 23.228 -25.795 -20.869 1.00 39.03 97 SER A N 1
ATOM 635 C CA . SER A 1 97 ? 23.000 -26.398 -19.563 1.00 39.03 97 SER A CA 1
ATOM 636 C C . SER A 1 97 ? 24.207 -27.273 -19.211 1.00 39.03 97 SER A C 1
ATOM 638 O O . SER A 1 97 ? 24.244 -28.462 -19.531 1.00 39.03 97 SER A O 1
ATOM 640 N N . GLY A 1 98 ? 25.226 -26.667 -18.602 1.00 33.84 98 GLY A N 1
ATOM 641 C CA . GLY A 1 98 ? 26.301 -27.390 -17.933 1.00 33.84 98 GLY A CA 1
ATOM 642 C C . GLY A 1 98 ? 25.731 -28.082 -16.700 1.00 33.84 98 GLY A C 1
ATOM 643 O O . GLY A 1 98 ? 25.159 -27.424 -15.833 1.00 33.84 98 GLY A O 1
ATOM 644 N N . GLY A 1 99 ? 25.832 -29.410 -16.672 1.00 31.23 99 GLY A N 1
ATOM 645 C CA . GLY A 1 99 ? 25.345 -30.253 -15.588 1.00 31.23 99 GLY A CA 1
ATOM 646 C C . GLY A 1 99 ? 25.949 -29.913 -14.224 1.00 31.23 99 GLY A C 1
ATOM 647 O O . GLY A 1 99 ? 26.969 -29.236 -14.112 1.00 31.23 99 GLY A O 1
ATOM 648 N N . ALA A 1 100 ? 25.297 -30.418 -13.177 1.00 41.56 100 ALA A N 1
ATOM 649 C CA . ALA A 1 100 ? 25.800 -30.391 -11.812 1.00 41.56 100 ALA A CA 1
ATOM 650 C C . ALA A 1 100 ? 27.198 -31.036 -11.751 1.00 41.56 100 ALA A C 1
ATOM 652 O O . ALA A 1 100 ? 27.334 -32.252 -11.862 1.00 41.56 100 ALA A O 1
ATOM 653 N N . GLY A 1 101 ? 28.242 -30.220 -11.609 1.00 35.75 101 GLY A N 1
ATOM 654 C CA . GLY A 1 101 ? 29.614 -30.707 -11.526 1.00 35.75 101 GLY A CA 1
ATOM 655 C C . GLY A 1 101 ? 30.633 -29.577 -11.440 1.00 35.75 101 GLY A C 1
ATOM 656 O O . GLY A 1 101 ? 30.812 -28.839 -12.400 1.00 35.75 101 GLY A O 1
ATOM 657 N N . SER A 1 102 ? 31.339 -29.525 -10.305 1.00 35.97 102 SER A N 1
ATOM 658 C CA . SER A 1 102 ? 32.463 -28.634 -9.984 1.00 35.97 102 SER A CA 1
ATOM 659 C C . SER A 1 102 ? 32.089 -27.169 -9.725 1.00 35.97 102 SER A C 1
ATOM 661 O O . SER A 1 102 ? 31.668 -26.456 -10.628 1.00 35.97 102 SER A O 1
ATOM 663 N N . LEU A 1 103 ? 32.321 -26.698 -8.491 1.00 42.88 103 LEU A N 1
ATOM 664 C CA . LEU A 1 103 ? 32.475 -25.270 -8.191 1.00 42.88 103 LEU A CA 1
ATOM 665 C C . LEU A 1 103 ? 33.478 -24.700 -9.200 1.00 42.88 103 LEU A C 1
ATOM 667 O O . LEU A 1 103 ? 34.632 -25.140 -9.242 1.00 42.88 103 LEU A O 1
ATOM 671 N N . TYR A 1 104 ? 33.039 -23.790 -10.067 1.00 47.00 104 TYR A N 1
ATOM 672 C CA . TYR A 1 104 ? 33.931 -23.211 -11.060 1.00 47.00 104 TYR A CA 1
ATOM 673 C C . TYR A 1 104 ? 34.939 -22.319 -10.325 1.00 47.00 104 TYR A C 1
ATOM 675 O O . TYR A 1 104 ? 34.572 -21.409 -9.581 1.00 47.00 104 TYR A O 1
ATOM 683 N N . SER A 1 105 ? 36.239 -22.541 -10.530 1.00 49.38 105 SER A N 1
ATOM 684 C CA . SER A 1 105 ? 37.263 -21.627 -10.017 1.00 49.38 105 SER A CA 1
ATOM 685 C C . SER A 1 105 ? 37.037 -20.221 -10.603 1.00 49.38 105 SER A C 1
ATOM 687 O O . SER A 1 105 ? 37.175 -20.010 -11.814 1.00 49.38 105 SER A O 1
ATOM 689 N N . GLY A 1 106 ? 36.684 -19.251 -9.755 1.00 57.72 106 GLY A N 1
ATOM 690 C CA . GLY A 1 106 ? 36.405 -17.865 -10.153 1.00 57.72 106 GLY A CA 1
ATOM 691 C C . GLY A 1 106 ? 34.923 -17.517 -10.340 1.00 57.72 106 GLY A C 1
ATOM 692 O O . GLY A 1 106 ? 34.597 -16.719 -11.216 1.00 57.72 106 GLY A O 1
ATOM 693 N N . GLU A 1 107 ? 34.020 -18.104 -9.559 1.00 68.88 107 GLU A N 1
ATOM 694 C CA . GLU A 1 107 ? 32.650 -17.596 -9.409 1.00 68.88 107 GLU A CA 1
ATOM 695 C C . GLU A 1 107 ? 32.612 -16.290 -8.599 1.00 68.88 107 GLU A C 1
ATOM 697 O O . GLU A 1 107 ? 33.411 -16.082 -7.681 1.00 68.88 107 GLU A O 1
ATOM 702 N N . ASN A 1 108 ? 31.657 -15.404 -8.912 1.00 69.00 108 ASN A N 1
ATOM 703 C CA . ASN A 1 108 ? 31.427 -14.214 -8.100 1.00 69.00 108 ASN A CA 1
ATOM 704 C C . ASN A 1 108 ? 30.457 -14.543 -6.970 1.00 69.00 108 ASN A C 1
ATOM 706 O O . ASN A 1 108 ? 29.235 -14.501 -7.142 1.00 69.00 108 ASN A O 1
ATOM 710 N N . CYS A 1 109 ? 31.014 -14.815 -5.797 1.00 72.44 109 CYS A N 1
ATOM 711 C CA . CYS A 1 109 ? 30.244 -14.982 -4.571 1.00 72.44 109 CYS A CA 1
ATOM 712 C C . CYS A 1 109 ? 30.061 -13.661 -3.799 1.00 72.44 109 CYS A C 1
ATOM 714 O O . CYS A 1 109 ? 29.599 -13.682 -2.662 1.00 72.44 109 CYS A O 1
ATOM 716 N N . SER A 1 110 ? 30.384 -12.486 -4.368 1.00 71.19 110 SER A N 1
ATOM 717 C CA . SER A 1 110 ? 30.237 -11.199 -3.661 1.00 71.19 110 SER A CA 1
ATOM 718 C C . SER A 1 110 ? 28.810 -10.932 -3.187 1.00 71.19 110 SER A C 1
ATOM 720 O O . SER A 1 110 ? 28.631 -10.212 -2.211 1.00 71.19 110 SER A O 1
ATOM 722 N N . ARG A 1 111 ? 27.807 -11.531 -3.843 1.00 68.25 111 ARG A N 1
ATOM 723 C CA . ARG A 1 111 ? 26.395 -11.458 -3.437 1.00 68.25 111 ARG A CA 1
ATOM 724 C C . ARG A 1 111 ? 26.142 -12.071 -2.059 1.00 68.25 111 ARG A C 1
ATOM 726 O O . ARG A 1 111 ? 25.354 -11.514 -1.306 1.00 68.25 111 ARG A O 1
ATOM 733 N N . GLN A 1 112 ? 26.869 -13.130 -1.694 1.00 72.00 112 GLN A N 1
ATOM 734 C CA . GLN A 1 112 ? 26.760 -13.756 -0.370 1.00 72.00 112 GLN A CA 1
ATOM 735 C C . GLN A 1 112 ? 27.210 -12.833 0.765 1.00 72.00 112 GLN A C 1
ATOM 737 O O . GLN A 1 112 ? 26.808 -13.025 1.905 1.00 72.00 112 GLN A O 1
ATOM 742 N N . LYS A 1 113 ? 28.006 -11.795 0.466 1.00 70.62 113 LYS A N 1
ATOM 743 C CA . LYS A 1 113 ? 28.367 -10.768 1.456 1.00 70.62 113 LYS A CA 1
ATOM 744 C C . LYS A 1 113 ? 27.199 -9.853 1.826 1.00 70.62 113 LYS A C 1
ATOM 746 O O . LYS A 1 113 ? 27.339 -9.073 2.760 1.00 70.62 113 LYS A O 1
ATOM 751 N N . VAL A 1 114 ? 26.104 -9.894 1.067 1.00 68.00 114 VAL A N 1
ATOM 752 C CA . VAL A 1 114 ? 24.945 -9.015 1.260 1.00 68.00 114 VAL A CA 1
ATOM 753 C C . VAL A 1 114 ? 23.681 -9.816 1.554 1.00 68.00 114 VAL A C 1
ATOM 755 O O . VAL A 1 114 ? 22.934 -9.453 2.451 1.00 68.00 114 VAL A O 1
ATOM 758 N N . ILE A 1 115 ? 23.449 -10.911 0.831 1.00 69.31 115 ILE A N 1
ATOM 759 C CA . ILE A 1 115 ? 22.303 -11.796 1.044 1.00 69.31 115 ILE A CA 1
ATOM 760 C C . ILE A 1 115 ? 22.854 -13.214 1.165 1.00 69.31 115 ILE A C 1
ATOM 762 O O . ILE A 1 115 ? 23.385 -13.763 0.193 1.00 69.31 115 ILE A O 1
ATOM 766 N N . ALA A 1 116 ? 22.766 -13.779 2.371 1.00 64.06 116 ALA A N 1
ATOM 767 C CA . ALA A 1 116 ? 23.147 -15.162 2.624 1.00 64.06 116 ALA A CA 1
ATOM 768 C C . ALA A 1 116 ? 22.353 -16.110 1.702 1.00 64.06 116 ALA A C 1
ATOM 770 O O . ALA A 1 116 ? 21.256 -15.783 1.263 1.00 64.06 116 ALA A O 1
ATOM 771 N N . GLU A 1 117 ? 22.926 -17.271 1.382 1.00 64.06 117 GLU A N 1
ATOM 772 C CA . GLU A 1 117 ? 22.251 -18.352 0.633 1.00 64.06 117 GLU A CA 1
ATOM 773 C C . GLU A 1 117 ? 21.957 -18.092 -0.858 1.00 64.06 117 GLU A C 1
ATOM 775 O O . GLU A 1 117 ? 21.473 -18.985 -1.554 1.00 64.06 117 GLU A O 1
ATOM 780 N N . LEU A 1 118 ? 22.337 -16.939 -1.424 1.00 65.62 118 LEU A N 1
ATOM 781 C CA . LEU A 1 118 ? 22.326 -16.786 -2.882 1.00 65.62 118 LEU A CA 1
ATOM 782 C C . LEU A 1 118 ? 23.415 -17.647 -3.542 1.00 65.62 118 LEU A C 1
ATOM 784 O O . LEU A 1 118 ? 24.581 -17.651 -3.129 1.00 65.62 118 LEU A O 1
ATOM 788 N N . SER A 1 119 ? 23.043 -18.336 -4.627 1.00 63.09 119 SER A N 1
ATOM 789 C CA . SER A 1 119 ? 23.975 -19.114 -5.450 1.00 63.09 119 SER A CA 1
ATOM 790 C C . SER A 1 119 ? 25.075 -18.213 -6.019 1.00 63.09 119 SER A C 1
ATOM 792 O O . SER A 1 119 ? 24.770 -17.174 -6.623 1.00 63.09 119 SER A O 1
ATOM 794 N N . CYS A 1 120 ? 26.336 -18.633 -5.908 1.00 67.88 120 CYS A N 1
ATOM 795 C CA . CYS A 1 120 ? 27.420 -18.018 -6.662 1.00 67.88 120 CYS A CA 1
ATOM 796 C C . CYS A 1 120 ? 27.111 -18.136 -8.162 1.00 67.88 120 CYS A C 1
ATOM 798 O O . CYS A 1 120 ? 26.616 -19.159 -8.638 1.00 67.88 120 CYS A O 1
ATOM 800 N N . ARG A 1 121 ? 27.313 -17.047 -8.909 1.00 64.56 121 ARG A N 1
ATOM 801 C CA . ARG A 1 121 ? 27.109 -17.049 -10.363 1.00 64.56 121 ARG A CA 1
ATOM 802 C C . ARG A 1 121 ? 28.464 -16.993 -11.066 1.00 64.56 121 ARG A C 1
ATOM 804 O O . ARG A 1 121 ? 29.381 -16.349 -10.541 1.00 64.56 121 ARG A O 1
ATOM 811 N N . PRO A 1 122 ? 28.593 -17.612 -12.252 1.00 66.75 122 PRO A N 1
ATOM 812 C 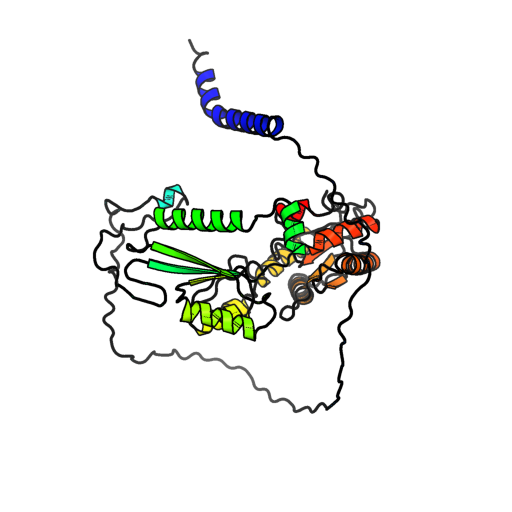CA . PRO A 1 122 ? 29.773 -17.439 -13.086 1.00 66.75 122 PRO A CA 1
ATOM 813 C C . PRO A 1 122 ? 30.044 -15.949 -13.329 1.00 66.75 122 PRO A C 1
ATOM 815 O O . PRO A 1 122 ? 29.118 -15.191 -13.621 1.00 66.75 122 PRO A O 1
ATOM 818 N N . ILE A 1 123 ? 31.304 -15.529 -13.200 1.00 70.44 123 ILE A N 1
ATOM 819 C CA . ILE A 1 123 ? 31.740 -14.187 -13.616 1.00 70.44 123 ILE A CA 1
ATOM 820 C C . ILE A 1 123 ? 31.678 -14.113 -15.136 1.00 70.44 123 ILE A C 1
ATOM 822 O O . ILE A 1 123 ? 32.163 -15.024 -15.815 1.00 70.44 123 ILE A O 1
ATOM 826 N N . TRP A 1 124 ? 31.149 -13.018 -15.682 1.00 77.06 124 TRP A N 1
ATOM 827 C CA . TRP A 1 124 ? 31.298 -12.760 -17.107 1.00 77.06 124 TRP A CA 1
ATOM 828 C C . TRP A 1 124 ? 32.742 -12.335 -17.402 1.00 77.06 124 TRP A C 1
ATOM 830 O O . TRP A 1 124 ? 33.220 -11.311 -16.921 1.00 77.06 124 TRP A O 1
ATOM 840 N N . ARG A 1 125 ? 33.467 -13.137 -18.187 1.00 76.81 125 ARG A N 1
ATOM 841 C CA . ARG A 1 125 ? 34.912 -12.959 -18.441 1.00 76.81 125 ARG A CA 1
ATOM 842 C C . ARG A 1 125 ? 35.216 -12.102 -19.679 1.00 76.81 125 ARG A C 1
ATOM 844 O O . ARG A 1 125 ? 36.304 -12.200 -20.238 1.00 76.81 125 ARG A O 1
ATOM 851 N N . GLY A 1 126 ? 34.264 -11.272 -20.104 1.00 75.31 126 GLY A N 1
ATOM 852 C CA . GLY A 1 126 ? 34.326 -10.527 -21.364 1.00 75.31 126 GLY A CA 1
ATOM 853 C C . GLY A 1 126 ? 33.795 -11.320 -22.566 1.00 75.31 126 GLY A C 1
ATOM 854 O O . GLY A 1 126 ? 33.356 -12.461 -22.436 1.00 75.31 126 GLY A O 1
ATOM 855 N N . GLY A 1 127 ? 33.810 -10.696 -23.748 1.00 78.19 127 GLY A N 1
ATOM 856 C CA . GLY A 1 127 ? 33.286 -11.264 -25.000 1.00 78.19 127 GLY A CA 1
ATOM 857 C C . GLY A 1 127 ? 32.004 -10.580 -25.485 1.00 78.19 127 GLY A C 1
ATOM 858 O O . GLY A 1 127 ? 31.706 -9.454 -25.094 1.00 78.19 127 GLY A O 1
ATOM 859 N N . GLN A 1 128 ? 31.241 -11.232 -26.366 1.00 75.75 128 GLN A N 1
ATOM 860 C CA . GLN A 1 128 ? 29.912 -10.745 -26.745 1.00 75.75 128 GLN A CA 1
ATOM 861 C C . GLN A 1 128 ? 28.904 -11.121 -25.655 1.00 75.75 128 GLN A C 1
ATOM 863 O O . GLN A 1 128 ? 28.749 -12.290 -25.318 1.00 75.75 128 GLN A O 1
ATOM 868 N N . ASN A 1 129 ? 28.188 -10.135 -25.122 1.00 80.88 129 ASN A N 1
ATOM 869 C CA . ASN A 1 129 ? 27.092 -10.338 -24.171 1.00 80.88 129 ASN A CA 1
ATOM 870 C C . ASN A 1 129 ? 25.719 -10.427 -24.866 1.00 80.88 129 ASN A C 1
ATOM 872 O O . ASN A 1 129 ? 24.688 -10.166 -24.246 1.00 80.88 129 ASN A O 1
ATOM 876 N N . GLY A 1 130 ? 25.725 -10.738 -26.167 1.00 77.44 130 GLY A N 1
ATOM 877 C CA . GLY A 1 130 ? 24.562 -10.746 -27.054 1.00 77.44 130 GLY A CA 1
ATOM 878 C C . GLY A 1 130 ? 24.169 -9.380 -27.633 1.00 77.44 130 GLY A C 1
ATOM 879 O O . GLY A 1 130 ? 23.350 -9.344 -28.541 1.00 77.44 130 GLY A O 1
ATOM 880 N N . GLY A 1 131 ? 24.781 -8.271 -27.193 1.00 75.69 131 GLY A N 1
ATOM 881 C CA . GLY A 1 131 ? 24.506 -6.938 -27.744 1.00 75.69 131 GLY A CA 1
ATOM 882 C C . GLY A 1 131 ? 23.131 -6.389 -27.348 1.00 75.69 131 GLY A C 1
ATOM 883 O O . GLY A 1 131 ? 22.699 -6.570 -26.205 1.00 75.69 131 GLY A O 1
ATOM 884 N N . ASP A 1 132 ? 22.476 -5.705 -28.284 1.00 83.50 132 ASP A N 1
ATOM 885 C CA . ASP A 1 132 ? 21.171 -5.063 -28.098 1.00 83.50 132 ASP A CA 1
ATOM 886 C C . ASP A 1 132 ? 20.063 -6.110 -28.287 1.00 83.50 132 ASP A C 1
ATOM 888 O O . ASP A 1 132 ? 19.566 -6.341 -29.390 1.00 83.50 132 ASP A O 1
ATOM 892 N N . LEU A 1 133 ? 19.757 -6.825 -27.203 1.00 74.25 133 LEU A N 1
ATOM 893 C CA . LEU A 1 133 ? 18.884 -8.002 -27.220 1.00 74.25 133 LEU A CA 1
ATOM 894 C C . LEU A 1 133 ? 17.398 -7.673 -27.027 1.00 74.25 133 LEU A C 1
ATOM 896 O O . LEU A 1 133 ? 16.556 -8.478 -27.419 1.00 74.25 133 LEU A O 1
ATOM 900 N N . ASP A 1 134 ? 17.085 -6.533 -26.403 1.00 84.94 134 ASP A N 1
ATOM 901 C CA . ASP A 1 134 ? 15.720 -6.145 -26.032 1.00 84.94 134 ASP A CA 1
ATOM 902 C C . ASP A 1 134 ? 15.596 -4.623 -25.818 1.00 84.94 134 ASP A C 1
ATOM 904 O O . ASP A 1 134 ? 16.597 -3.899 -25.754 1.00 84.94 134 ASP A O 1
ATOM 908 N N . ARG A 1 135 ? 14.365 -4.119 -25.670 1.00 92.62 135 ARG A N 1
ATOM 909 C CA . ARG A 1 135 ? 14.081 -2.727 -25.297 1.00 92.62 135 ARG A CA 1
ATOM 910 C C . ARG A 1 135 ? 14.855 -2.365 -24.025 1.00 92.62 135 ARG A C 1
ATOM 912 O O . ARG A 1 135 ? 14.797 -3.058 -23.017 1.00 92.62 135 ARG A O 1
ATOM 919 N N . GLY A 1 136 ? 15.590 -1.256 -24.075 1.00 92.44 136 GLY A N 1
ATOM 920 C CA . GLY A 1 136 ? 16.340 -0.746 -22.924 1.00 92.44 136 GLY A CA 1
ATOM 921 C C . GLY A 1 136 ? 17.596 -1.530 -22.554 1.00 92.44 136 GLY A C 1
ATOM 922 O O . GLY A 1 136 ? 18.281 -1.127 -21.614 1.00 92.44 136 GLY A O 1
ATOM 923 N N . VAL A 1 137 ? 17.933 -2.594 -23.288 1.00 94.19 137 VAL A N 1
ATOM 924 C CA . VAL A 1 137 ? 19.178 -3.351 -23.131 1.00 94.19 137 VAL A CA 1
ATOM 925 C C . VAL A 1 137 ? 20.105 -3.006 -24.284 1.00 94.19 137 VAL A C 1
ATOM 927 O O . VAL A 1 137 ? 19.819 -3.300 -25.440 1.00 94.19 137 VAL A O 1
ATOM 930 N N . GLN A 1 138 ? 21.236 -2.400 -23.953 1.00 90.69 138 GLN A N 1
ATOM 931 C CA . GLN A 1 138 ? 22.295 -2.060 -24.892 1.00 90.69 138 GLN A CA 1
ATOM 932 C C . GLN A 1 138 ? 23.538 -2.911 -24.619 1.00 90.69 138 GLN A C 1
ATOM 934 O O . GLN A 1 138 ? 23.617 -3.633 -23.616 1.00 90.69 138 GLN A O 1
ATOM 939 N N . LYS A 1 139 ? 24.541 -2.810 -25.494 1.00 89.19 139 LYS A N 1
ATOM 940 C CA . LYS A 1 139 ? 25.846 -3.470 -25.325 1.00 89.19 139 LYS A CA 1
ATOM 941 C C . LYS A 1 139 ? 26.464 -3.263 -23.936 1.00 89.19 139 LYS A C 1
ATOM 943 O O . LYS A 1 139 ? 27.058 -4.194 -23.402 1.00 89.19 139 LYS A O 1
ATOM 948 N N . ASP A 1 140 ? 26.354 -2.076 -23.357 1.00 90.50 140 ASP A N 1
ATOM 949 C CA . ASP A 1 140 ? 27.029 -1.694 -22.112 1.00 90.50 140 ASP A CA 1
ATOM 950 C C . ASP A 1 140 ? 26.073 -1.262 -20.993 1.00 90.50 140 ASP A C 1
ATOM 952 O O . ASP A 1 140 ? 26.526 -1.054 -19.867 1.00 90.50 140 ASP A O 1
ATOM 956 N N . LYS A 1 141 ? 24.759 -1.176 -21.245 1.00 93.00 141 LYS A N 1
ATOM 957 C CA . LYS A 1 141 ? 23.796 -0.724 -20.234 1.00 93.00 141 LYS A CA 1
ATOM 958 C C . LYS A 1 141 ? 22.417 -1.371 -20.288 1.00 93.00 141 LYS A C 1
ATOM 960 O O . LYS A 1 141 ? 22.008 -1.909 -21.309 1.00 93.00 141 LYS A O 1
ATOM 965 N N . ILE A 1 142 ? 21.710 -1.306 -19.162 1.00 95.12 142 ILE A N 1
ATOM 966 C CA . ILE A 1 142 ? 20.312 -1.718 -18.982 1.00 95.12 142 ILE A CA 1
ATOM 967 C C . ILE A 1 142 ? 19.565 -0.547 -18.344 1.00 95.12 142 ILE A C 1
ATOM 969 O O . ILE A 1 142 ? 19.988 -0.067 -17.294 1.00 95.12 142 ILE A O 1
ATOM 973 N N . ARG A 1 143 ? 18.466 -0.095 -18.951 1.00 96.56 143 ARG A N 1
ATOM 974 C CA . ARG A 1 143 ? 17.664 1.028 -18.446 1.00 96.56 143 ARG A CA 1
ATOM 975 C C . ARG A 1 143 ? 16.564 0.574 -17.502 1.00 96.56 143 ARG A C 1
ATOM 977 O O . ARG A 1 143 ? 15.599 -0.053 -17.933 1.00 96.56 143 ARG A O 1
ATOM 984 N N . LEU A 1 144 ? 16.675 0.959 -16.239 1.00 96.25 144 LEU A N 1
ATOM 985 C CA . LEU A 1 144 ? 15.609 0.830 -15.254 1.00 96.25 144 LEU A CA 1
ATOM 986 C C . LEU A 1 144 ? 14.978 2.206 -15.039 1.00 96.25 144 LEU A C 1
ATOM 988 O O . LEU A 1 144 ? 15.687 3.161 -14.731 1.00 96.25 144 LEU A O 1
ATOM 992 N N . VAL A 1 145 ? 13.661 2.320 -15.177 1.00 97.19 145 VAL A N 1
ATOM 993 C CA . VAL A 1 145 ? 12.957 3.565 -14.843 1.00 97.19 145 VAL A CA 1
ATOM 994 C C . VAL A 1 145 ? 12.277 3.398 -13.496 1.00 97.19 145 VAL A C 1
ATOM 996 O O . VAL A 1 145 ? 11.527 2.446 -13.299 1.00 97.19 145 VAL A O 1
ATOM 999 N N . ILE A 1 146 ? 12.529 4.325 -12.577 1.00 95.38 146 ILE A N 1
ATOM 1000 C CA . ILE A 1 146 ? 11.714 4.477 -11.378 1.00 95.38 146 ILE A CA 1
ATOM 1001 C C . ILE A 1 146 ? 10.707 5.590 -11.659 1.00 95.38 146 ILE A C 1
ATOM 1003 O O . ILE A 1 146 ? 11.106 6.729 -11.899 1.00 95.38 146 ILE A O 1
ATOM 1007 N N . TYR A 1 147 ? 9.421 5.249 -11.678 1.00 95.12 147 TYR A N 1
ATOM 1008 C CA . TYR A 1 147 ? 8.338 6.176 -12.000 1.00 95.12 147 TYR A CA 1
ATOM 1009 C C . TYR A 1 147 ? 7.564 6.584 -10.743 1.00 95.12 147 TYR A C 1
ATOM 1011 O O . TYR A 1 147 ? 7.231 5.740 -9.913 1.00 95.12 147 TYR A O 1
ATOM 1019 N N . ALA A 1 148 ? 7.230 7.865 -10.623 1.00 91.69 148 ALA A N 1
ATOM 1020 C CA . ALA A 1 148 ? 6.378 8.391 -9.564 1.00 91.69 148 ALA A CA 1
ATOM 1021 C C . ALA A 1 148 ? 5.400 9.440 -10.104 1.00 91.69 148 ALA A C 1
ATOM 1023 O O . ALA A 1 148 ? 5.645 10.070 -11.131 1.00 91.69 148 ALA A O 1
ATOM 1024 N N . THR A 1 149 ? 4.305 9.652 -9.382 1.00 90.31 149 THR A N 1
ATOM 1025 C CA . THR A 1 149 ? 3.420 10.809 -9.556 1.00 90.31 149 THR A CA 1
ATOM 1026 C C . THR A 1 149 ? 3.874 11.935 -8.614 1.00 90.31 149 THR A C 1
ATOM 1028 O O . THR A 1 149 ? 4.579 11.665 -7.634 1.00 90.31 149 THR A O 1
ATOM 1031 N N . PRO A 1 150 ? 3.558 13.210 -8.899 1.00 88.06 150 PRO A N 1
ATOM 1032 C CA . PRO A 1 150 ? 3.869 14.293 -7.986 1.00 88.06 150 PRO A CA 1
ATOM 1033 C C . PRO A 1 150 ? 3.075 14.102 -6.687 1.00 88.06 150 PRO A C 1
ATOM 1035 O O . PRO A 1 150 ? 1.872 13.850 -6.707 1.00 88.06 150 PRO A O 1
ATOM 1038 N N . GLY A 1 151 ? 3.762 14.205 -5.547 1.00 81.12 151 GLY A N 1
ATOM 1039 C CA . GLY A 1 151 ? 3.125 14.118 -4.234 1.00 81.12 151 GLY A CA 1
ATOM 1040 C C . GLY A 1 151 ? 2.313 15.371 -3.894 1.00 81.12 151 GLY A C 1
ATOM 1041 O O . GLY A 1 151 ? 2.552 16.452 -4.435 1.00 81.12 151 GLY A O 1
ATOM 1042 N N . ASN A 1 152 ? 1.382 15.243 -2.949 1.00 83.31 152 ASN A N 1
ATOM 1043 C CA . ASN A 1 152 ? 0.632 16.380 -2.425 1.00 83.31 152 ASN A CA 1
ATOM 1044 C C . ASN A 1 152 ? 1.528 17.225 -1.484 1.00 83.31 152 ASN A C 1
ATOM 1046 O O . ASN A 1 152 ? 2.055 16.677 -0.512 1.00 83.31 152 ASN A O 1
ATOM 1050 N N . PRO A 1 153 ? 1.703 18.543 -1.718 1.00 85.69 153 PRO A N 1
ATOM 1051 C CA . PRO A 1 153 ? 2.605 19.374 -0.914 1.00 85.69 153 PRO A CA 1
ATOM 1052 C C . PRO A 1 153 ? 2.265 19.415 0.581 1.00 85.69 153 PRO A C 1
ATOM 1054 O O . PRO A 1 153 ? 3.172 19.386 1.412 1.00 85.69 153 PRO A O 1
ATOM 1057 N N . GLN A 1 154 ? 0.979 19.454 0.938 1.00 84.19 154 GLN A N 1
ATOM 1058 C CA . GLN A 1 154 ? 0.536 19.470 2.333 1.00 84.19 154 GLN A CA 1
ATOM 1059 C C . GLN A 1 154 ? 0.836 18.138 3.029 1.00 84.19 154 GLN A C 1
ATOM 1061 O O . GLN A 1 154 ? 1.343 18.130 4.150 1.00 84.19 154 GLN A O 1
ATOM 1066 N N . VAL A 1 155 ? 0.587 17.014 2.351 1.00 83.25 155 VAL A N 1
ATOM 1067 C CA . VAL A 1 155 ? 0.937 15.679 2.863 1.00 83.25 155 VAL A CA 1
ATOM 1068 C C . VAL A 1 155 ? 2.449 15.547 3.038 1.00 83.25 155 VAL A C 1
ATOM 1070 O O . VAL A 1 155 ? 2.912 15.110 4.090 1.00 83.25 155 VAL A O 1
ATOM 1073 N N . ASN A 1 156 ? 3.229 15.992 2.052 1.00 82.88 156 ASN A N 1
ATOM 1074 C CA . ASN A 1 156 ? 4.688 15.960 2.124 1.00 82.88 156 ASN A CA 1
ATOM 1075 C C . ASN A 1 156 ? 5.220 16.783 3.305 1.00 82.88 156 ASN A C 1
ATOM 1077 O O . ASN A 1 156 ? 6.151 16.345 3.974 1.00 82.88 156 ASN A O 1
ATOM 1081 N N . ALA A 1 157 ? 4.619 17.940 3.599 1.00 83.44 157 ALA A N 1
ATOM 1082 C CA . ALA A 1 157 ? 5.003 18.758 4.747 1.00 83.44 157 ALA A CA 1
ATOM 1083 C C . ALA A 1 157 ? 4.731 18.052 6.089 1.00 83.44 157 ALA A C 1
ATOM 1085 O O . ALA A 1 157 ? 5.576 18.093 6.984 1.00 83.44 157 ALA A O 1
ATOM 1086 N N . ILE A 1 158 ? 3.590 17.363 6.216 1.00 82.62 158 ILE A N 1
ATOM 1087 C CA . ILE A 1 158 ? 3.254 16.560 7.404 1.00 82.62 158 ILE A CA 1
ATOM 1088 C C . ILE A 1 158 ? 4.267 15.424 7.585 1.00 82.62 158 ILE A C 1
ATOM 1090 O O . ILE A 1 158 ? 4.807 15.235 8.675 1.00 82.62 158 ILE A O 1
ATOM 1094 N N . LEU A 1 159 ? 4.570 14.696 6.508 1.00 80.88 159 LEU A N 1
ATOM 1095 C CA . LEU A 1 159 ? 5.537 13.600 6.545 1.00 80.88 159 LEU A CA 1
ATOM 1096 C C . LEU A 1 159 ? 6.950 14.100 6.863 1.00 80.88 159 LEU A C 1
ATOM 1098 O O . LEU A 1 159 ? 7.637 13.486 7.675 1.00 80.88 159 LEU A O 1
ATOM 1102 N N . ALA A 1 160 ? 7.376 15.229 6.292 1.00 81.88 160 ALA A N 1
ATOM 1103 C CA . ALA A 1 160 ? 8.677 15.830 6.582 1.00 81.88 160 ALA A CA 1
ATOM 1104 C C . ALA A 1 160 ? 8.822 16.190 8.070 1.00 81.88 160 ALA A C 1
ATOM 1106 O O . ALA A 1 160 ? 9.856 15.901 8.673 1.00 81.88 160 ALA A O 1
ATOM 1107 N N . ALA A 1 161 ? 7.769 16.730 8.697 1.00 78.12 161 ALA A N 1
ATOM 1108 C CA . ALA A 1 161 ? 7.760 17.012 10.135 1.00 78.12 161 ALA A CA 1
ATOM 1109 C C . ALA A 1 161 ? 7.918 15.744 11.002 1.00 78.12 161 ALA A C 1
ATOM 1111 O O . ALA A 1 161 ? 8.432 15.819 12.116 1.00 78.12 161 ALA A O 1
ATOM 1112 N N . ALA A 1 162 ? 7.543 14.572 10.480 1.00 76.44 162 ALA A N 1
ATOM 1113 C CA . ALA A 1 162 ? 7.717 13.270 11.131 1.00 76.44 162 ALA A CA 1
ATOM 1114 C C . ALA A 1 162 ? 9.099 12.628 10.908 1.00 76.44 162 ALA A C 1
ATOM 1116 O O . ALA A 1 162 ? 9.341 11.502 11.357 1.00 76.44 162 ALA A O 1
ATOM 1117 N N . GLY A 1 163 ? 9.997 13.309 10.187 1.00 80.56 163 GLY A N 1
ATOM 1118 C CA . GLY A 1 163 ? 11.265 12.744 9.723 1.00 80.56 163 GLY A CA 1
ATOM 1119 C C . GLY A 1 163 ? 11.136 11.912 8.444 1.00 80.56 163 GLY A C 1
ATOM 1120 O O . GLY A 1 163 ? 11.952 11.021 8.211 1.00 80.56 163 GLY A O 1
ATOM 1121 N N . GLY A 1 164 ? 10.103 12.163 7.636 1.00 77.62 164 GLY A N 1
ATOM 1122 C CA . GLY A 1 164 ? 9.982 11.626 6.284 1.00 77.62 164 GLY A CA 1
ATOM 1123 C C . GLY A 1 164 ? 11.113 12.110 5.374 1.00 77.62 164 GLY A C 1
ATOM 1124 O O . GLY A 1 164 ? 11.682 13.182 5.577 1.00 77.62 164 GLY A O 1
ATOM 1125 N N . SER A 1 165 ? 11.450 11.300 4.372 1.00 80.06 165 SER A N 1
ATOM 1126 C CA . SER A 1 165 ? 12.560 11.570 3.457 1.00 80.06 165 SER A CA 1
ATOM 1127 C C . SER A 1 165 ? 12.279 12.754 2.529 1.00 80.06 165 SER A C 1
ATOM 1129 O O . SER A 1 165 ? 11.181 12.891 1.989 1.00 80.06 165 SER A O 1
ATOM 1131 N N . SER A 1 166 ? 13.302 13.575 2.302 1.00 82.75 166 SER A N 1
ATOM 1132 C CA . SER A 1 166 ? 13.288 14.643 1.300 1.00 82.75 166 SER A CA 1
ATOM 1133 C C . SER A 1 166 ? 13.464 14.106 -0.131 1.00 82.75 166 SER A C 1
ATOM 1135 O O . SER A 1 166 ? 13.751 12.922 -0.364 1.00 82.75 166 SER A O 1
ATOM 1137 N N . ALA A 1 167 ? 13.313 14.989 -1.124 1.00 81.06 167 ALA A N 1
ATOM 1138 C CA . ALA A 1 167 ? 13.634 14.659 -2.512 1.00 81.06 167 ALA A CA 1
ATOM 1139 C C . ALA A 1 167 ? 15.136 14.367 -2.679 1.00 81.06 167 ALA A C 1
ATOM 1141 O O . ALA A 1 167 ? 15.522 13.458 -3.416 1.00 81.06 167 ALA A O 1
ATOM 1142 N N . GLU A 1 168 ? 15.979 15.090 -1.942 1.00 86.38 168 GLU A N 1
ATOM 1143 C CA . GLU A 1 168 ? 17.424 14.897 -1.891 1.00 86.38 168 GLU A CA 1
ATOM 1144 C C . GLU A 1 168 ? 17.785 13.538 -1.281 1.00 86.38 168 GLU A C 1
ATOM 1146 O O . GLU A 1 168 ? 18.601 12.814 -1.855 1.00 86.38 168 GLU A O 1
ATOM 1151 N N . ASP A 1 169 ? 17.136 13.148 -0.177 1.00 88.62 169 ASP A N 1
ATOM 1152 C CA . ASP A 1 169 ? 17.318 11.823 0.436 1.00 88.62 169 ASP A CA 1
ATOM 1153 C C . ASP A 1 169 ? 16.923 10.709 -0.535 1.00 88.62 169 ASP A C 1
ATOM 1155 O O . ASP A 1 169 ? 17.623 9.702 -0.659 1.00 88.62 169 ASP A O 1
ATOM 1159 N N . THR A 1 170 ? 15.823 10.910 -1.267 1.00 85.06 170 THR A N 1
ATOM 1160 C CA . THR A 1 170 ? 15.348 9.965 -2.284 1.00 85.06 170 THR A CA 1
ATOM 1161 C C . THR A 1 170 ? 16.382 9.800 -3.396 1.00 85.06 170 THR A C 1
ATOM 1163 O O . THR A 1 170 ? 16.744 8.672 -3.741 1.00 85.06 170 THR A O 1
ATOM 1166 N N . GLN A 1 171 ? 16.924 10.900 -3.926 1.00 87.88 171 GLN A N 1
ATOM 1167 C CA . GLN A 1 171 ? 17.953 10.836 -4.964 1.00 87.88 171 GLN A CA 1
ATOM 1168 C C . GLN A 1 171 ? 19.250 10.201 -4.441 1.00 87.88 171 GLN A C 1
ATOM 1170 O O . GLN A 1 171 ? 19.829 9.341 -5.107 1.00 87.88 171 GLN A O 1
ATOM 1175 N N . ALA A 1 172 ? 19.684 10.557 -3.229 1.00 92.19 172 ALA A N 1
ATOM 1176 C CA . ALA A 1 172 ? 20.857 9.960 -2.597 1.00 92.19 172 ALA A CA 1
ATOM 1177 C C . ALA A 1 172 ? 20.684 8.446 -2.395 1.00 92.19 172 ALA A C 1
ATOM 1179 O O . ALA A 1 172 ? 21.620 7.674 -2.635 1.00 92.19 172 ALA A O 1
ATOM 1180 N N . ALA A 1 173 ? 19.481 8.003 -2.016 1.00 91.00 173 ALA A N 1
ATOM 1181 C CA . ALA A 1 173 ? 19.145 6.591 -1.905 1.00 91.00 173 ALA A CA 1
ATOM 1182 C C . ALA A 1 173 ? 19.192 5.896 -3.272 1.00 91.00 173 ALA A C 1
ATOM 1184 O O . ALA A 1 173 ? 19.819 4.840 -3.380 1.00 91.00 173 ALA A O 1
ATOM 1185 N N . ILE A 1 174 ? 18.598 6.475 -4.320 1.00 91.25 174 ILE A N 1
ATOM 1186 C CA . ILE A 1 174 ? 18.649 5.922 -5.685 1.00 91.25 174 ILE A CA 1
ATOM 1187 C C . ILE A 1 174 ? 20.100 5.782 -6.156 1.00 91.25 174 ILE A C 1
ATOM 1189 O O . ILE A 1 174 ? 20.486 4.719 -6.652 1.00 91.25 174 ILE A O 1
ATOM 1193 N N . ASP A 1 175 ? 20.934 6.797 -5.943 1.00 93.56 175 ASP A N 1
ATOM 1194 C CA . ASP A 1 175 ? 22.348 6.775 -6.321 1.00 93.56 175 ASP A CA 1
ATOM 1195 C C . ASP A 1 175 ? 23.128 5.701 -5.554 1.00 93.56 175 ASP A C 1
ATOM 1197 O O . ASP A 1 175 ? 23.929 4.959 -6.138 1.00 93.56 175 ASP A O 1
ATOM 1201 N N . ALA A 1 176 ? 22.901 5.595 -4.241 1.00 94.12 176 ALA A N 1
ATOM 1202 C CA . ALA A 1 176 ? 23.539 4.595 -3.392 1.00 94.12 176 ALA A CA 1
ATOM 1203 C C . ALA A 1 176 ? 23.149 3.171 -3.813 1.00 94.12 176 ALA A C 1
ATOM 1205 O O . ALA A 1 176 ? 24.029 2.322 -3.991 1.00 94.12 176 ALA A O 1
ATOM 1206 N N . HIS A 1 177 ? 21.859 2.921 -4.056 1.00 90.19 177 HIS A N 1
ATOM 1207 C CA . HIS A 1 177 ? 21.371 1.630 -4.539 1.00 90.19 177 HIS A CA 1
ATOM 1208 C C . HIS A 1 177 ? 21.912 1.326 -5.938 1.00 90.19 177 HIS A C 1
ATOM 1210 O O . HIS A 1 177 ? 22.408 0.227 -6.173 1.00 90.19 177 HIS A O 1
ATOM 1216 N N . THR A 1 178 ? 21.920 2.292 -6.855 1.00 93.50 178 THR A N 1
ATOM 1217 C CA . THR A 1 178 ? 22.463 2.112 -8.212 1.00 93.50 178 THR A CA 1
ATOM 1218 C C . THR A 1 178 ? 23.942 1.729 -8.177 1.00 93.50 178 THR A C 1
ATOM 1220 O O . THR A 1 178 ? 24.363 0.801 -8.875 1.00 93.50 178 THR A O 1
ATOM 1223 N N . LYS A 1 179 ? 24.743 2.391 -7.329 1.00 92.94 179 LYS A N 1
ATOM 1224 C CA . LYS A 1 179 ? 26.157 2.039 -7.098 1.00 92.94 179 LYS A CA 1
ATOM 1225 C C . LYS A 1 179 ? 26.295 0.639 -6.505 1.00 92.94 179 LYS A C 1
ATOM 1227 O O . LYS A 1 179 ? 27.157 -0.124 -6.939 1.00 92.94 179 LYS A O 1
ATOM 1232 N N . PHE A 1 180 ? 25.448 0.298 -5.537 1.00 88.19 180 PHE A N 1
ATOM 1233 C CA . PHE A 1 180 ? 25.419 -1.016 -4.906 1.00 88.19 180 PHE A CA 1
ATOM 1234 C C . PHE A 1 180 ? 25.119 -2.129 -5.928 1.00 88.19 180 PHE A C 1
ATOM 1236 O O . PHE A 1 180 ? 25.916 -3.060 -6.068 1.00 88.19 180 PHE A O 1
ATOM 1243 N N . TRP A 1 181 ? 24.043 -2.004 -6.710 1.00 85.44 181 TRP A N 1
ATOM 1244 C CA . TRP A 1 181 ? 23.659 -2.988 -7.728 1.00 85.44 181 TRP A CA 1
ATOM 1245 C C . TRP A 1 181 ? 24.760 -3.177 -8.771 1.00 85.44 181 TRP A C 1
ATOM 1247 O O . TRP A 1 181 ? 25.209 -4.299 -9.000 1.00 85.44 181 TRP A O 1
ATOM 1257 N N . ASN A 1 182 ? 25.290 -2.079 -9.313 1.00 89.62 182 ASN A N 1
ATOM 1258 C CA . ASN A 1 182 ? 26.369 -2.111 -10.305 1.00 89.62 182 ASN A CA 1
ATOM 1259 C C . ASN A 1 182 ? 27.713 -2.642 -9.779 1.00 89.62 182 ASN A C 1
ATOM 1261 O O . ASN A 1 182 ? 28.613 -2.907 -10.587 1.00 89.62 182 ASN A O 1
ATOM 1265 N N . LYS A 1 183 ? 27.879 -2.745 -8.455 1.00 85.75 183 LYS A N 1
ATOM 1266 C CA . LYS A 1 183 ? 29.072 -3.294 -7.801 1.00 85.75 183 LYS A CA 1
ATOM 1267 C C . LYS A 1 183 ? 28.927 -4.781 -7.490 1.00 85.75 183 LYS A C 1
ATOM 1269 O O . LYS A 1 183 ? 29.893 -5.521 -7.655 1.00 85.75 183 LYS A O 1
ATOM 1274 N N . TYR A 1 184 ? 27.761 -5.209 -7.007 1.00 81.75 184 TYR A N 1
ATOM 1275 C CA . TYR A 1 184 ? 27.579 -6.559 -6.463 1.00 81.75 184 TYR A CA 1
ATOM 1276 C C . TYR A 1 184 ? 26.822 -7.516 -7.386 1.00 81.75 184 TYR A C 1
ATOM 1278 O O . TYR A 1 184 ? 26.866 -8.726 -7.152 1.00 81.75 184 TYR A O 1
ATOM 1286 N N . PHE A 1 185 ? 26.158 -7.018 -8.432 1.00 79.94 185 PHE A N 1
ATOM 1287 C CA . PHE A 1 185 ? 25.419 -7.848 -9.378 1.00 79.94 185 PHE A CA 1
ATOM 1288 C C . PHE A 1 185 ? 26.127 -7.907 -10.732 1.00 79.94 185 PHE A C 1
ATOM 1290 O O . PHE A 1 185 ? 26.438 -6.894 -11.343 1.00 79.94 185 PHE A O 1
ATOM 1297 N N . GLU A 1 186 ? 26.362 -9.134 -11.195 1.00 80.62 186 GLU A N 1
ATOM 1298 C CA . GLU A 1 186 ? 26.795 -9.437 -12.557 1.00 80.62 186 GLU A CA 1
ATOM 1299 C C . GLU A 1 186 ? 25.605 -9.343 -13.521 1.00 80.62 186 GLU A C 1
ATOM 1301 O O . GLU A 1 186 ? 24.594 -10.022 -13.320 1.00 80.62 186 GLU A O 1
ATOM 1306 N N . THR A 1 187 ? 25.764 -8.528 -14.561 1.00 86.75 187 THR A N 1
ATOM 1307 C CA . THR A 1 187 ? 24.792 -8.182 -15.617 1.00 86.75 187 THR A CA 1
ATOM 1308 C C . THR A 1 187 ? 25.402 -8.388 -17.012 1.00 86.75 187 THR A C 1
ATOM 1310 O O . THR A 1 187 ? 25.050 -7.712 -17.983 1.00 86.75 187 THR A O 1
ATOM 1313 N N . TYR A 1 188 ? 26.341 -9.332 -17.116 1.00 86.44 188 TYR A N 1
ATOM 1314 C CA . TYR A 1 188 ? 27.076 -9.683 -18.331 1.00 86.44 188 TYR A CA 1
ATOM 1315 C C . TYR A 1 188 ? 27.790 -8.471 -18.939 1.00 86.44 188 TYR A C 1
ATOM 1317 O O . TYR A 1 188 ? 27.650 -8.164 -20.126 1.00 86.44 188 TYR A O 1
ATOM 1325 N N . GLY A 1 189 ? 28.505 -7.738 -18.082 1.00 85.38 189 GLY A N 1
ATOM 1326 C CA . GLY A 1 189 ? 29.274 -6.554 -18.474 1.00 85.38 189 GLY A CA 1
ATOM 1327 C C . GLY A 1 189 ? 28.483 -5.261 -18.658 1.00 85.38 189 GLY A C 1
ATOM 1328 O O . GLY A 1 189 ? 29.083 -4.252 -19.022 1.00 85.38 189 GLY A O 1
ATOM 1329 N N . ARG A 1 190 ? 27.167 -5.261 -18.416 1.00 91.06 190 ARG A N 1
ATOM 1330 C CA . ARG A 1 190 ? 26.327 -4.059 -18.541 1.00 91.06 190 ARG A CA 1
ATOM 1331 C C . ARG A 1 190 ? 26.284 -3.256 -17.243 1.00 91.06 190 ARG A C 1
ATOM 1333 O O . ARG A 1 190 ? 26.484 -3.803 -16.165 1.00 91.06 190 ARG A O 1
ATOM 1340 N N . LYS A 1 191 ? 25.944 -1.975 -17.306 1.00 92.62 191 LYS A N 1
ATOM 1341 C CA . LYS A 1 191 ? 25.601 -1.165 -16.130 1.00 92.62 191 LYS A CA 1
ATOM 1342 C C . LYS A 1 191 ? 24.108 -0.874 -16.088 1.00 92.62 191 LYS A C 1
ATOM 1344 O O . LYS A 1 191 ? 23.504 -0.556 -17.105 1.00 92.62 191 LYS A O 1
ATOM 1349 N N . VAL A 1 192 ? 23.510 -0.988 -14.910 1.00 94.06 192 VAL A N 1
ATOM 1350 C CA . VAL A 1 192 ? 22.138 -0.536 -14.678 1.00 94.06 192 VAL A CA 1
ATOM 1351 C C . VAL A 1 192 ? 22.154 0.992 -14.626 1.00 94.06 192 VAL A C 1
ATOM 1353 O O . VAL A 1 192 ? 22.779 1.574 -13.738 1.00 94.06 192 VAL A O 1
ATOM 1356 N N . GLU A 1 193 ? 21.500 1.616 -15.600 1.00 95.12 193 GLU A N 1
ATOM 1357 C CA . GLU A 1 193 ? 21.192 3.045 -15.672 1.00 95.12 193 GLU A CA 1
ATOM 1358 C C . GLU A 1 193 ? 19.802 3.232 -15.059 1.00 95.12 193 GLU A C 1
ATOM 1360 O O . GLU A 1 193 ? 18.806 2.812 -15.648 1.00 95.12 193 GLU A O 1
ATOM 1365 N N . VAL A 1 194 ? 19.745 3.804 -13.855 1.00 96.00 194 VAL A N 1
ATOM 1366 C CA . VAL A 1 194 ? 18.481 4.089 -13.168 1.00 96.00 194 VAL A CA 1
ATOM 1367 C C . VAL A 1 194 ? 18.051 5.512 -13.489 1.00 96.00 194 VAL A C 1
ATOM 1369 O O . VAL A 1 194 ? 18.819 6.449 -13.283 1.00 96.00 194 VAL A O 1
ATOM 1372 N N . ILE A 1 195 ? 16.828 5.672 -13.987 1.00 94.69 195 ILE A N 1
ATOM 1373 C CA . ILE A 1 195 ? 16.254 6.971 -14.338 1.00 94.69 195 ILE A CA 1
ATOM 1374 C C . ILE A 1 195 ? 15.062 7.239 -13.424 1.00 94.69 195 ILE A C 1
ATOM 1376 O O . ILE A 1 195 ? 14.067 6.520 -13.485 1.00 94.69 195 ILE A O 1
ATOM 1380 N N . TRP A 1 196 ? 15.157 8.276 -12.594 1.00 93.94 196 TRP A N 1
ATOM 1381 C CA . TRP A 1 196 ? 14.031 8.775 -11.807 1.00 93.94 196 TRP A CA 1
ATOM 1382 C C . TRP A 1 196 ? 13.136 9.658 -12.683 1.00 93.94 196 TRP A C 1
ATOM 1384 O O . TRP A 1 196 ? 13.603 10.636 -13.272 1.00 93.94 196 TRP A O 1
ATOM 1394 N N . LYS A 1 197 ? 11.853 9.307 -12.792 1.00 94.50 197 LYS A N 1
ATOM 1395 C CA . LYS A 1 197 ? 10.871 10.019 -13.612 1.00 94.50 197 LYS A CA 1
ATOM 1396 C C . LYS A 1 197 ? 9.623 10.331 -12.798 1.00 94.50 197 LYS A C 1
ATOM 1398 O O . LYS A 1 197 ? 8.902 9.429 -12.392 1.00 94.50 197 LYS A O 1
ATOM 1403 N N . VAL A 1 198 ? 9.334 11.622 -12.658 1.00 93.69 198 VAL A N 1
ATOM 1404 C CA . VAL A 1 198 ? 8.051 12.104 -12.138 1.00 93.69 198 VAL A CA 1
ATOM 1405 C C . VAL A 1 198 ? 7.130 12.454 -13.314 1.00 93.69 198 VAL A C 1
ATOM 1407 O O . VAL A 1 198 ? 7.543 13.155 -14.253 1.00 93.69 198 VAL A O 1
ATOM 1410 N N . GLY A 1 199 ? 5.920 11.894 -13.301 1.00 93.69 199 GLY A N 1
ATOM 1411 C CA . GLY A 1 199 ? 4.832 12.206 -14.229 1.00 93.69 199 GLY A CA 1
ATOM 1412 C C . GLY A 1 199 ? 4.216 13.587 -13.959 1.00 93.69 199 GLY A C 1
ATOM 1413 O O . GLY A 1 199 ? 4.456 14.171 -12.903 1.00 93.69 199 GLY A O 1
ATOM 1414 N N . PRO A 1 200 ? 3.451 14.158 -14.903 1.00 92.81 200 PRO A N 1
ATOM 1415 C CA . PRO A 1 200 ? 2.844 15.477 -14.742 1.00 92.81 200 PRO A CA 1
ATOM 1416 C C . PRO A 1 200 ? 1.547 15.471 -13.915 1.00 92.81 200 PRO A C 1
ATOM 1418 O O . PRO A 1 200 ? 1.154 16.528 -13.430 1.00 92.81 200 PRO A O 1
ATOM 1421 N N . GLY A 1 201 ? 0.878 14.322 -13.773 1.00 88.12 201 GLY A N 1
ATOM 1422 C CA . GLY A 1 201 ? -0.402 14.190 -13.071 1.00 88.12 201 GLY A CA 1
ATOM 1423 C C . GLY A 1 201 ? -0.319 13.299 -11.836 1.00 88.12 201 GLY A C 1
ATOM 1424 O O . GLY A 1 201 ? 0.578 12.465 -11.711 1.00 88.12 201 GLY A O 1
ATOM 1425 N N . ASP A 1 202 ? -1.269 13.489 -10.924 1.00 84.00 202 ASP A N 1
ATOM 1426 C CA . ASP A 1 202 ? -1.341 12.862 -9.595 1.00 84.00 202 ASP A CA 1
ATOM 1427 C C . ASP A 1 202 ? -1.587 11.342 -9.607 1.00 84.00 202 ASP A C 1
ATOM 1429 O O . ASP A 1 202 ? -1.372 10.673 -8.595 1.00 84.00 202 ASP A O 1
ATOM 1433 N N . GLY A 1 203 ? -1.962 10.777 -10.757 1.00 85.88 203 GLY A N 1
ATOM 1434 C CA . GLY A 1 203 ? -2.266 9.356 -10.913 1.00 85.88 203 GLY A CA 1
ATOM 1435 C C . GLY A 1 203 ? -3.745 9.033 -11.093 1.00 85.88 203 GLY A C 1
ATOM 1436 O O . GLY A 1 203 ? -4.056 7.863 -11.322 1.00 85.88 203 GLY A O 1
ATOM 1437 N N . ALA A 1 204 ? -4.635 10.026 -11.005 1.00 84.62 204 ALA A N 1
ATOM 1438 C CA . ALA A 1 204 ? -6.078 9.809 -11.070 1.00 84.62 204 ALA A CA 1
ATOM 1439 C C . ALA A 1 204 ? -6.602 9.631 -12.506 1.00 84.62 204 ALA A C 1
ATOM 1441 O O . ALA A 1 204 ? -7.477 8.798 -12.729 1.00 84.62 204 ALA A O 1
ATOM 1442 N N . ASP A 1 205 ? -6.061 10.370 -13.484 1.00 90.88 205 ASP A N 1
ATOM 1443 C CA . ASP A 1 205 ? -6.510 10.317 -14.884 1.00 90.88 205 ASP A CA 1
ATOM 1444 C C . ASP A 1 205 ? -5.935 9.088 -15.628 1.00 90.88 205 ASP A C 1
ATOM 1446 O O . ASP A 1 205 ? -4.72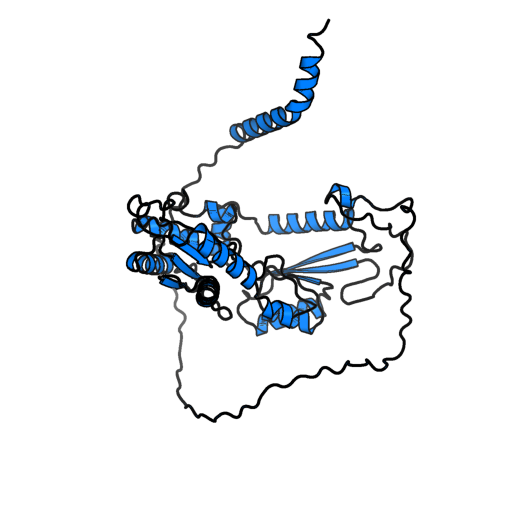5 9.027 -15.896 1.00 90.88 205 ASP A O 1
ATOM 1450 N N . PRO A 1 206 ? -6.777 8.114 -16.037 1.00 92.69 206 PRO A N 1
ATOM 1451 C CA . PRO A 1 206 ? -6.320 6.929 -16.755 1.00 92.69 206 PRO A CA 1
ATOM 1452 C C . PRO A 1 206 ? -5.667 7.230 -18.107 1.00 92.69 206 PRO A C 1
ATOM 1454 O O . PRO A 1 206 ? -4.727 6.528 -18.487 1.00 92.69 206 PRO A O 1
ATOM 1457 N N . ALA A 1 207 ? -6.141 8.241 -18.841 1.00 95.75 207 ALA A N 1
ATOM 1458 C CA . ALA A 1 207 ? -5.598 8.588 -20.154 1.00 95.75 207 ALA A CA 1
ATOM 1459 C C . ALA A 1 207 ? -4.191 9.178 -20.013 1.00 95.75 207 ALA A C 1
ATOM 1461 O O . ALA A 1 207 ? -3.269 8.792 -20.737 1.00 95.75 207 ALA A O 1
ATOM 1462 N N . GLN A 1 208 ? -4.004 10.045 -19.018 1.00 96.06 208 GLN A N 1
ATOM 1463 C CA . GLN A 1 208 ? -2.693 10.577 -18.668 1.00 96.06 208 GLN A CA 1
ATOM 1464 C C . GLN A 1 208 ? -1.740 9.461 -18.205 1.00 96.06 208 GLN A C 1
ATOM 1466 O O . GLN A 1 208 ? -0.612 9.380 -18.688 1.00 96.06 208 GLN A O 1
ATOM 1471 N N . MET A 1 209 ? -2.200 8.530 -17.363 1.00 96.25 209 MET A N 1
ATOM 1472 C CA . MET A 1 209 ? -1.399 7.374 -16.931 1.00 96.25 209 MET A CA 1
ATOM 1473 C C . MET A 1 209 ? -0.999 6.439 -18.088 1.00 96.25 209 MET A C 1
ATOM 1475 O O . MET A 1 209 ? 0.109 5.900 -18.096 1.00 96.25 209 MET A O 1
ATOM 1479 N N . GLN A 1 210 ? -1.855 6.255 -19.097 1.00 97.19 210 GLN A N 1
ATOM 1480 C CA . GLN A 1 210 ? -1.502 5.505 -20.312 1.00 97.19 210 GLN A CA 1
ATOM 1481 C C . GLN A 1 210 ? -0.458 6.239 -21.168 1.00 97.19 210 GLN A C 1
ATOM 1483 O O . GLN A 1 210 ? 0.453 5.608 -21.721 1.00 97.19 210 GLN A O 1
ATOM 1488 N N . ALA A 1 211 ? -0.566 7.565 -21.280 1.00 97.81 211 ALA A N 1
ATOM 1489 C CA . ALA A 1 211 ? 0.413 8.383 -21.991 1.00 97.81 211 ALA A CA 1
ATOM 1490 C C . ALA A 1 211 ? 1.794 8.306 -21.320 1.00 97.81 211 ALA A C 1
ATOM 1492 O O . ALA A 1 211 ? 2.798 8.083 -22.000 1.00 97.81 211 ALA A O 1
ATOM 1493 N N . ASP A 1 212 ? 1.845 8.370 -19.990 1.00 98.06 212 ASP A N 1
ATOM 1494 C CA . ASP A 1 212 ? 3.092 8.255 -19.231 1.00 98.06 212 ASP A CA 1
ATOM 1495 C C . ASP A 1 212 ? 3.742 6.877 -19.391 1.00 98.06 212 ASP A C 1
ATOM 1497 O O . ASP A 1 212 ? 4.947 6.784 -19.642 1.00 98.06 212 ASP A O 1
ATOM 1501 N N . ALA A 1 213 ? 2.955 5.799 -19.328 1.00 98.06 213 ALA A N 1
ATOM 1502 C CA . ALA A 1 213 ? 3.448 4.447 -19.596 1.00 98.06 213 ALA A CA 1
ATOM 1503 C C . ALA A 1 213 ? 4.014 4.322 -21.021 1.00 98.06 213 ALA A C 1
ATOM 1505 O O . ALA A 1 213 ? 5.051 3.686 -21.235 1.00 98.06 213 ALA A O 1
ATOM 1506 N N . THR A 1 214 ? 3.370 4.973 -21.994 1.00 98.19 214 THR A N 1
ATOM 1507 C CA . THR A 1 214 ? 3.844 5.028 -23.381 1.00 98.19 214 THR A CA 1
ATOM 1508 C C . THR A 1 214 ? 5.178 5.760 -23.491 1.00 98.19 214 THR A C 1
ATOM 1510 O O . THR A 1 214 ? 6.095 5.233 -24.122 1.00 98.19 214 THR A O 1
ATOM 1513 N N . ALA A 1 215 ? 5.330 6.920 -22.850 1.00 97.81 215 ALA A N 1
ATOM 1514 C CA . ALA A 1 215 ? 6.582 7.675 -22.858 1.00 97.81 215 ALA A CA 1
ATOM 1515 C C . ALA A 1 215 ? 7.728 6.882 -22.201 1.00 97.81 215 ALA A C 1
ATOM 1517 O O . ALA A 1 215 ? 8.826 6.774 -22.756 1.00 97.81 215 ALA A O 1
ATOM 1518 N N . VAL A 1 216 ? 7.466 6.238 -21.058 1.00 97.88 216 VAL A N 1
ATOM 1519 C CA . VAL A 1 216 ? 8.449 5.386 -20.365 1.00 97.88 216 VAL A CA 1
ATOM 1520 C C . VAL A 1 216 ? 8.874 4.194 -21.235 1.00 97.88 216 VAL A C 1
ATOM 1522 O O . VAL A 1 216 ? 10.066 3.888 -21.349 1.00 97.88 216 VAL A O 1
ATOM 1525 N N . ALA A 1 217 ? 7.926 3.534 -21.899 1.00 97.31 217 ALA A N 1
ATOM 1526 C CA . ALA A 1 217 ? 8.218 2.386 -22.750 1.00 97.31 217 ALA A CA 1
ATOM 1527 C C . ALA A 1 217 ? 8.910 2.780 -24.067 1.00 97.31 217 ALA A C 1
ATOM 1529 O O . ALA A 1 217 ? 9.878 2.138 -24.479 1.00 97.31 217 ALA A O 1
ATOM 1530 N N . GLU A 1 218 ? 8.431 3.819 -24.753 1.00 95.94 218 GLU A N 1
ATOM 1531 C CA . GLU A 1 218 ? 8.834 4.107 -26.132 1.00 95.94 218 GLU A CA 1
ATOM 1532 C C . GLU A 1 218 ? 9.868 5.211 -26.277 1.00 95.94 218 GLU A C 1
ATOM 1534 O O . GLU A 1 218 ? 10.712 5.112 -27.167 1.00 95.94 218 GLU A O 1
ATOM 1539 N N . GLU A 1 219 ? 9.852 6.229 -25.428 1.00 95.50 219 GLU A N 1
ATOM 1540 C CA . GLU A 1 219 ? 10.797 7.345 -25.527 1.00 95.50 219 GLU A CA 1
ATOM 1541 C C . GLU A 1 219 ? 12.020 7.073 -24.655 1.00 95.50 219 GLU A C 1
ATOM 1543 O O . GLU A 1 219 ? 13.160 7.109 -25.123 1.00 95.50 219 GLU A O 1
ATOM 1548 N N . MET A 1 220 ? 11.790 6.685 -23.397 1.00 96.38 220 MET A N 1
ATOM 1549 C CA . MET A 1 220 ? 12.875 6.351 -22.468 1.00 96.38 220 MET A CA 1
ATOM 1550 C C . MET A 1 220 ? 13.474 4.969 -22.750 1.00 96.38 220 MET A C 1
ATOM 1552 O O . MET A 1 220 ? 14.614 4.693 -22.356 1.00 96.38 220 MET A O 1
ATOM 1556 N N . LYS A 1 221 ? 12.741 4.113 -23.480 1.00 96.06 221 LYS A N 1
ATOM 1557 C CA . LYS A 1 221 ? 13.107 2.717 -23.756 1.00 96.06 221 LYS A CA 1
ATOM 1558 C C . LYS A 1 221 ? 13.444 1.980 -22.459 1.00 96.06 221 LYS A C 1
ATOM 1560 O O . LYS A 1 221 ? 14.536 1.432 -22.338 1.00 96.06 221 LYS A O 1
ATOM 1565 N N . ALA A 1 222 ? 12.545 2.013 -21.477 1.00 97.81 222 ALA A N 1
ATOM 1566 C CA . ALA A 1 222 ? 12.724 1.256 -20.242 1.00 97.81 222 ALA A CA 1
ATOM 1567 C C . ALA A 1 222 ? 12.800 -0.252 -20.537 1.00 97.81 222 ALA A C 1
ATOM 1569 O O . ALA A 1 222 ? 11.965 -0.779 -21.274 1.00 97.81 222 ALA A O 1
ATOM 1570 N N . PHE A 1 223 ? 13.788 -0.935 -19.953 1.00 96.75 223 PHE A N 1
ATOM 1571 C CA . PHE A 1 223 ? 13.817 -2.399 -19.905 1.00 96.75 223 PHE A CA 1
ATOM 1572 C C . PHE A 1 223 ? 12.825 -2.915 -18.861 1.00 96.75 223 PHE A C 1
ATOM 1574 O O . PHE A 1 223 ? 12.084 -3.853 -19.121 1.00 96.75 223 PHE A O 1
ATOM 1581 N N . ALA A 1 224 ? 12.789 -2.274 -17.693 1.00 96.56 224 ALA A N 1
ATOM 1582 C CA . ALA A 1 224 ? 11.823 -2.545 -16.638 1.00 96.56 224 ALA A CA 1
ATOM 1583 C C . ALA A 1 224 ? 11.481 -1.252 -15.889 1.00 96.56 224 ALA A C 1
ATOM 1585 O O . ALA A 1 224 ? 12.245 -0.278 -15.919 1.00 96.56 224 ALA A O 1
ATOM 1586 N N . VAL A 1 225 ? 10.337 -1.262 -15.209 1.00 97.00 225 VAL A N 1
ATOM 1587 C CA . VAL A 1 225 ? 9.834 -0.127 -14.431 1.00 97.00 225 VAL A CA 1
ATOM 1588 C C . VAL A 1 225 ? 9.640 -0.526 -12.972 1.00 97.00 225 VAL A C 1
ATOM 1590 O O . VAL A 1 225 ? 9.074 -1.573 -12.677 1.00 97.00 225 VAL A O 1
ATOM 1593 N N . VAL A 1 226 ? 10.075 0.322 -12.048 1.00 94.50 226 VAL A N 1
ATOM 1594 C CA . VAL A 1 226 ? 9.656 0.274 -10.642 1.00 94.50 226 VAL A CA 1
ATOM 1595 C C . VAL A 1 226 ? 8.786 1.496 -10.409 1.00 94.50 226 VAL A C 1
ATOM 1597 O O . VAL A 1 226 ? 9.267 2.621 -10.494 1.00 94.50 226 VAL A O 1
ATOM 1600 N N . SER A 1 227 ? 7.495 1.300 -10.186 1.00 92.00 227 SER A N 1
ATOM 1601 C CA . SER A 1 227 ? 6.567 2.408 -9.981 1.00 92.00 227 SER A CA 1
ATOM 1602 C C . SER A 1 227 ? 6.320 2.616 -8.494 1.00 92.00 227 SER A C 1
ATOM 1604 O O . SER A 1 227 ? 6.092 1.656 -7.769 1.00 92.00 227 SER A O 1
ATOM 1606 N N . ILE A 1 228 ? 6.326 3.866 -8.041 1.00 86.75 228 ILE A N 1
ATOM 1607 C CA . ILE A 1 228 ? 5.805 4.258 -6.724 1.00 86.75 228 ILE A CA 1
ATOM 1608 C C . ILE A 1 228 ? 4.277 4.389 -6.775 1.00 86.75 228 ILE A C 1
ATOM 1610 O O . ILE A 1 228 ? 3.589 4.126 -5.791 1.00 86.75 228 ILE A O 1
ATOM 1614 N N . SER A 1 229 ? 3.734 4.743 -7.943 1.00 85.69 229 SER A N 1
ATOM 1615 C CA . SER A 1 229 ? 2.293 4.757 -8.188 1.00 85.69 229 SER A CA 1
ATOM 1616 C C . SER A 1 229 ? 1.771 3.342 -8.426 1.00 85.69 229 SER A C 1
ATOM 1618 O O . SER A 1 229 ? 2.469 2.497 -8.985 1.00 85.69 229 SER A O 1
ATOM 1620 N N . SER A 1 230 ? 0.525 3.092 -8.035 1.00 85.81 230 SER A N 1
ATOM 1621 C CA . SER A 1 230 ? -0.177 1.827 -8.308 1.00 85.81 230 SER A CA 1
ATOM 1622 C C . SER A 1 230 ? -1.319 2.012 -9.311 1.00 85.81 230 SER A C 1
ATOM 1624 O O . SER A 1 230 ? -2.223 1.181 -9.390 1.00 85.81 230 SER A O 1
ATOM 1626 N N . ALA A 1 231 ? -1.301 3.112 -10.074 1.00 89.25 231 ALA A N 1
ATOM 1627 C CA . ALA A 1 231 ? -2.325 3.420 -11.062 1.00 89.25 231 ALA A CA 1
ATOM 1628 C C . ALA A 1 231 ? -2.456 2.280 -12.084 1.00 89.25 231 ALA A C 1
ATOM 1630 O O . ALA A 1 231 ? -1.545 2.004 -12.870 1.00 89.25 231 ALA A O 1
ATOM 1631 N N . GLN A 1 232 ? -3.614 1.615 -12.096 1.00 89.81 232 GLN A N 1
ATOM 1632 C CA . GLN A 1 232 ? -3.817 0.420 -12.919 1.00 89.81 232 GLN A CA 1
ATOM 1633 C C . GLN A 1 232 ? -3.639 0.704 -14.412 1.00 89.81 232 GLN A C 1
ATOM 1635 O O . GLN A 1 232 ? -3.113 -0.138 -15.132 1.00 89.81 232 GLN A O 1
ATOM 1640 N N . ALA A 1 233 ? -4.067 1.877 -14.885 1.00 93.56 233 ALA A N 1
ATOM 1641 C CA . ALA A 1 233 ? -3.956 2.260 -16.290 1.00 93.56 233 ALA A CA 1
ATOM 1642 C C . ALA A 1 233 ? -2.493 2.323 -16.764 1.00 93.56 233 ALA A C 1
ATOM 1644 O O . ALA A 1 233 ? -2.192 1.872 -17.869 1.00 93.56 233 ALA A O 1
ATOM 1645 N N . PHE A 1 234 ? -1.583 2.790 -15.902 1.00 95.44 234 PHE A N 1
ATOM 1646 C CA . PHE A 1 234 ? -0.146 2.823 -16.170 1.00 95.44 234 PHE A CA 1
ATOM 1647 C C . PHE A 1 234 ? 0.419 1.400 -16.301 1.00 95.44 234 PHE A C 1
ATOM 1649 O O . PHE A 1 234 ? 1.047 1.059 -17.303 1.00 95.44 234 PHE A O 1
ATOM 1656 N N . HIS A 1 235 ? 0.128 0.529 -15.329 1.00 95.19 235 HIS A N 1
ATOM 1657 C CA . HIS A 1 235 ? 0.626 -0.852 -15.327 1.00 95.19 235 HIS A CA 1
ATOM 1658 C C . HIS A 1 235 ? 0.033 -1.714 -16.445 1.00 95.19 235 HIS A C 1
ATOM 1660 O O . HIS A 1 235 ? 0.771 -2.453 -17.095 1.00 95.19 235 HIS A O 1
ATOM 1666 N N . LYS A 1 236 ? -1.266 -1.570 -16.736 1.00 96.06 236 LYS A N 1
ATOM 1667 C CA . LYS A 1 236 ? -1.930 -2.262 -17.851 1.00 96.06 236 LYS A CA 1
ATOM 1668 C C . LYS A 1 236 ? -1.298 -1.885 -19.187 1.00 96.06 236 LYS A C 1
ATOM 1670 O O . LYS A 1 236 ? -1.075 -2.759 -20.021 1.00 96.06 236 LYS A O 1
ATOM 1675 N N . GLU A 1 237 ? -0.967 -0.609 -19.386 1.00 97.56 237 GLU A N 1
ATOM 1676 C CA . GLU A 1 237 ? -0.328 -0.161 -20.623 1.00 97.56 237 GLU A CA 1
ATOM 1677 C C . GLU A 1 237 ? 1.124 -0.647 -20.744 1.00 97.56 237 GLU A C 1
ATOM 1679 O O . GLU A 1 237 ? 1.534 -1.072 -21.827 1.00 97.56 237 GLU A O 1
ATOM 1684 N N . LEU A 1 238 ? 1.890 -0.678 -19.647 1.00 97.81 238 LEU A N 1
ATOM 1685 C CA . LEU A 1 238 ? 3.220 -1.3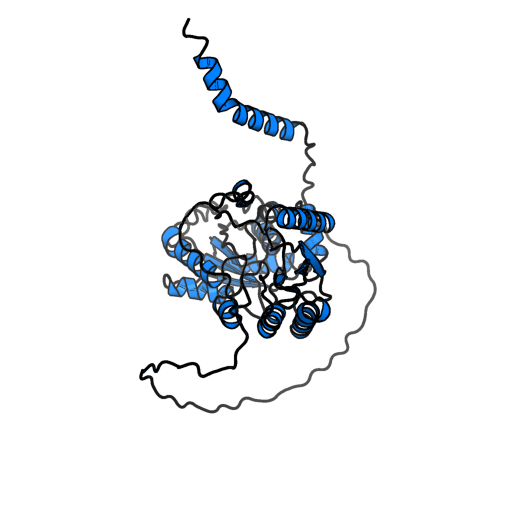00 -19.637 1.00 97.81 238 LEU A CA 1
ATOM 1686 C C . LEU A 1 238 ? 3.151 -2.798 -19.966 1.00 97.81 238 LEU A C 1
ATOM 1688 O O . LEU A 1 238 ? 3.897 -3.264 -20.832 1.00 97.81 238 LEU A O 1
ATOM 1692 N N . ALA A 1 239 ? 2.219 -3.531 -19.351 1.00 97.44 239 ALA A N 1
ATOM 1693 C CA . ALA A 1 239 ? 2.009 -4.953 -19.613 1.00 97.44 239 ALA A CA 1
ATOM 1694 C C . ALA A 1 239 ? 1.604 -5.212 -21.073 1.00 97.44 239 ALA A C 1
ATOM 1696 O O . ALA A 1 239 ? 2.190 -6.071 -21.732 1.00 97.44 239 ALA A O 1
ATOM 1697 N N . ARG A 1 240 ? 0.690 -4.403 -21.634 1.00 97.12 240 ARG A N 1
ATOM 1698 C CA . ARG A 1 240 ? 0.296 -4.468 -23.055 1.00 97.12 240 ARG A CA 1
ATOM 1699 C C . ARG A 1 240 ? 1.481 -4.247 -24.001 1.00 97.12 240 ARG A C 1
ATOM 1701 O O . ARG A 1 240 ? 1.505 -4.790 -25.105 1.00 97.12 240 ARG A O 1
ATOM 1708 N N . ARG A 1 241 ? 2.469 -3.457 -23.577 1.00 96.56 241 ARG A N 1
ATOM 1709 C CA . ARG A 1 241 ? 3.714 -3.188 -24.317 1.00 96.56 241 ARG A CA 1
ATOM 1710 C C . ARG A 1 241 ? 4.833 -4.186 -24.028 1.00 96.56 241 ARG A C 1
ATOM 1712 O O . ARG A 1 241 ? 5.914 -4.031 -24.602 1.00 96.56 241 ARG A O 1
ATOM 1719 N N . GLY A 1 242 ? 4.603 -5.169 -23.160 1.00 96.06 242 GLY A N 1
ATOM 1720 C CA . GLY A 1 242 ? 5.598 -6.154 -22.747 1.00 96.06 242 GLY A CA 1
ATOM 1721 C C . GLY A 1 242 ? 6.745 -5.571 -21.921 1.00 96.06 242 GLY A C 1
ATOM 1722 O O . GLY A 1 242 ? 7.859 -6.079 -22.003 1.00 96.06 242 GLY A O 1
ATOM 1723 N N . VAL A 1 243 ? 6.513 -4.482 -21.179 1.00 97.62 243 VAL A N 1
ATOM 1724 C CA . VAL A 1 243 ? 7.501 -3.909 -20.251 1.00 97.62 243 VAL A CA 1
ATOM 1725 C C . VAL A 1 243 ? 7.232 -4.443 -18.845 1.00 97.62 243 VAL A C 1
ATOM 1727 O O . VAL A 1 243 ? 6.188 -4.116 -18.277 1.00 97.62 243 VAL A O 1
ATOM 1730 N N . PRO A 1 244 ? 8.152 -5.225 -18.251 1.00 96.88 244 PRO A N 1
ATOM 1731 C CA . PRO A 1 244 ? 8.030 -5.653 -16.867 1.00 96.88 244 PRO A CA 1
ATOM 1732 C C . PRO A 1 244 ? 7.932 -4.467 -15.903 1.00 96.88 244 PRO A C 1
ATOM 1734 O O . PRO A 1 244 ? 8.714 -3.517 -15.999 1.00 96.88 244 PRO A O 1
ATOM 1737 N N . SER A 1 245 ? 7.012 -4.533 -14.943 1.00 95.81 245 SER A N 1
ATOM 1738 C CA . SER A 1 245 ? 6.816 -3.484 -13.944 1.00 95.81 245 SER A CA 1
ATOM 1739 C C . SER A 1 245 ? 6.613 -4.041 -12.539 1.00 95.81 245 SER A C 1
ATOM 1741 O O . SER A 1 245 ? 5.797 -4.944 -12.363 1.00 95.81 245 SER A O 1
ATOM 1743 N N . PHE A 1 246 ? 7.258 -3.432 -11.546 1.00 93.75 246 PHE A N 1
ATOM 1744 C CA . PHE A 1 246 ? 6.873 -3.548 -10.140 1.00 93.75 246 PHE A CA 1
ATOM 1745 C C . PHE A 1 246 ? 5.888 -2.430 -9.785 1.00 93.75 246 PHE A C 1
ATOM 1747 O O . PHE A 1 246 ? 6.147 -1.264 -10.100 1.00 93.75 246 PHE A O 1
ATOM 1754 N N . THR A 1 247 ? 4.754 -2.784 -9.184 1.00 89.31 247 THR A N 1
ATOM 1755 C CA . THR A 1 247 ? 3.719 -1.832 -8.763 1.00 89.31 247 THR A CA 1
ATOM 1756 C C . THR A 1 247 ? 4.127 -1.069 -7.515 1.00 89.31 247 THR A C 1
ATOM 1758 O O . THR A 1 247 ? 4.995 -1.510 -6.758 1.00 89.31 247 THR A O 1
ATOM 1761 N N . GLY A 1 248 ? 3.462 0.067 -7.309 1.00 80.50 248 GLY A N 1
ATOM 1762 C CA . GLY A 1 248 ? 3.587 0.853 -6.094 1.00 80.50 248 GLY A CA 1
ATOM 1763 C C . GLY A 1 248 ? 3.089 0.141 -4.841 1.00 80.50 248 GLY A C 1
ATOM 1764 O O . GLY A 1 248 ? 2.724 -1.035 -4.842 1.00 80.50 248 GLY A O 1
ATOM 1765 N N . ILE A 1 249 ? 3.082 0.899 -3.747 1.00 76.44 249 ILE A N 1
ATOM 1766 C CA . ILE A 1 249 ? 2.770 0.394 -2.407 1.00 76.44 249 ILE A CA 1
ATOM 1767 C C . ILE A 1 249 ? 1.272 0.156 -2.163 1.00 76.44 249 ILE A C 1
ATOM 1769 O O . ILE A 1 249 ? 0.924 -0.376 -1.115 1.00 76.44 249 ILE A O 1
ATOM 1773 N N . LEU A 1 250 ? 0.373 0.551 -3.075 1.00 81.12 250 LEU A N 1
ATOM 1774 C CA . LEU A 1 250 ? -1.046 0.212 -2.947 1.00 81.12 250 LEU A CA 1
ATOM 1775 C C . LEU A 1 250 ? -1.240 -1.218 -3.463 1.00 81.12 250 LEU A C 1
ATOM 1777 O O . LEU A 1 250 ? -1.011 -1.460 -4.652 1.00 81.12 250 LEU A O 1
ATOM 1781 N N . PRO A 1 251 ? -1.668 -2.162 -2.610 1.00 82.25 251 PRO A N 1
ATOM 1782 C CA . PRO A 1 251 ? -1.868 -3.539 -3.032 1.00 82.25 251 PRO A CA 1
ATOM 1783 C C . PRO A 1 251 ? -2.901 -3.636 -4.159 1.00 82.25 251 PRO A C 1
ATOM 1785 O O . PRO A 1 251 ? -4.028 -3.153 -4.024 1.00 82.25 251 PRO A O 1
ATOM 1788 N N . LEU A 1 252 ? -2.533 -4.287 -5.263 1.00 86.62 252 LEU A N 1
ATOM 1789 C CA . LEU A 1 252 ? -3.487 -4.698 -6.293 1.00 86.62 252 LEU A CA 1
ATOM 1790 C C . LEU A 1 252 ? -4.113 -6.045 -5.921 1.00 86.62 252 LEU A C 1
ATOM 1792 O O . LEU A 1 252 ? -3.538 -6.816 -5.152 1.00 86.62 252 LEU A O 1
ATOM 1796 N N . THR A 1 253 ? -5.276 -6.348 -6.496 1.00 89.44 253 THR A N 1
ATOM 1797 C CA . THR A 1 253 ? -5.879 -7.678 -6.358 1.00 89.44 253 THR A CA 1
ATOM 1798 C C . THR A 1 253 ? -5.083 -8.715 -7.147 1.00 89.44 253 THR A C 1
ATOM 1800 O O . THR A 1 253 ? -4.463 -8.404 -8.173 1.00 89.44 253 THR A O 1
ATOM 1803 N N . ARG A 1 254 ? -5.168 -9.978 -6.726 1.00 91.06 254 ARG A N 1
ATOM 1804 C CA . ARG A 1 254 ? -4.607 -11.128 -7.445 1.00 91.06 254 ARG A CA 1
ATOM 1805 C C . ARG A 1 254 ? -5.082 -11.156 -8.890 1.00 91.06 254 ARG A C 1
ATOM 1807 O O . ARG A 1 254 ? -4.273 -11.286 -9.800 1.00 91.06 254 ARG A O 1
ATOM 1814 N N . LYS A 1 255 ? -6.382 -10.932 -9.098 1.00 91.44 255 LYS A N 1
ATOM 1815 C CA . LYS A 1 255 ? -6.985 -10.889 -10.431 1.00 91.44 255 LYS A CA 1
ATOM 1816 C C . LYS A 1 255 ? -6.328 -9.840 -11.332 1.00 91.44 255 LYS A C 1
ATOM 1818 O O . LYS A 1 255 ? -6.048 -10.125 -12.490 1.00 91.44 255 LYS A O 1
ATOM 1823 N N . LEU A 1 256 ? -6.077 -8.632 -10.825 1.00 89.88 256 LEU A N 1
ATOM 1824 C CA . LEU A 1 256 ? -5.441 -7.581 -11.624 1.00 89.88 256 LEU A CA 1
ATOM 1825 C C . LEU A 1 256 ? -4.003 -7.937 -12.003 1.00 89.88 256 LEU A C 1
ATOM 1827 O O . LEU A 1 256 ? -3.579 -7.634 -13.116 1.00 89.88 256 LEU A O 1
ATOM 1831 N N . LEU A 1 257 ? -3.262 -8.581 -11.100 1.00 92.31 257 LEU A N 1
ATOM 1832 C CA . LEU A 1 257 ? -1.910 -9.062 -11.386 1.00 92.31 257 LEU A CA 1
ATOM 1833 C C . LEU A 1 257 ? -1.925 -10.199 -12.420 1.00 92.31 257 LEU A C 1
ATOM 1835 O O . LEU A 1 257 ? -1.122 -10.178 -13.349 1.00 92.31 257 LEU A O 1
ATOM 1839 N N . GLU A 1 258 ? -2.867 -11.140 -12.313 1.00 93.62 258 GLU A N 1
ATOM 1840 C CA . GLU A 1 258 ? -3.071 -12.220 -13.290 1.00 93.62 258 GLU A CA 1
ATOM 1841 C C . GLU A 1 258 ? -3.442 -11.681 -14.678 1.00 93.62 258 GLU A C 1
ATOM 1843 O O . GLU A 1 258 ? -2.864 -12.111 -15.676 1.00 93.62 258 GLU A O 1
ATOM 1848 N N . ASP A 1 259 ? -4.335 -10.688 -14.750 1.00 93.62 259 ASP A N 1
ATOM 1849 C CA . ASP A 1 259 ? -4.749 -10.046 -16.005 1.00 93.62 259 ASP A CA 1
ATOM 1850 C C . ASP A 1 259 ? -3.577 -9.301 -16.697 1.00 93.62 259 ASP A C 1
ATOM 1852 O O . ASP A 1 259 ? -3.625 -9.046 -17.902 1.00 93.62 259 ASP A O 1
ATOM 1856 N N . MET A 1 260 ? -2.514 -8.958 -15.957 1.00 95.12 260 MET A N 1
ATOM 1857 C CA . MET A 1 260 ? -1.294 -8.303 -16.462 1.00 95.12 260 MET A CA 1
ATOM 1858 C C . MET A 1 260 ? -0.073 -9.239 -16.516 1.00 95.12 260 MET A C 1
ATOM 1860 O O . MET A 1 260 ? 1.050 -8.804 -16.811 1.00 95.12 260 MET A O 1
ATOM 1864 N N . ALA A 1 261 ? -0.258 -10.530 -16.238 1.00 95.56 261 ALA A N 1
ATOM 1865 C CA . ALA A 1 261 ? 0.814 -11.508 -16.314 1.00 95.56 261 ALA A CA 1
ATOM 1866 C C . ALA A 1 261 ? 1.328 -11.656 -17.764 1.00 95.56 261 ALA A C 1
ATOM 1868 O O . ALA A 1 261 ? 0.556 -11.544 -18.719 1.00 95.56 261 ALA A O 1
ATOM 1869 N N . PRO A 1 262 ? 2.631 -11.932 -17.969 1.00 96.19 262 PRO A N 1
ATOM 1870 C CA . PRO A 1 262 ? 3.686 -12.132 -16.969 1.00 96.19 262 PRO A CA 1
ATOM 1871 C C . PRO A 1 262 ? 4.474 -10.846 -16.640 1.00 96.19 262 PRO A C 1
ATOM 1873 O O . PRO A 1 262 ? 5.624 -10.926 -16.204 1.00 96.19 262 PRO A O 1
ATOM 1876 N N . PHE A 1 263 ? 3.931 -9.659 -16.927 1.00 96.50 263 PHE A N 1
ATOM 1877 C CA . PHE A 1 263 ? 4.716 -8.421 -16.923 1.00 96.50 263 PHE A CA 1
ATOM 1878 C C . PHE A 1 263 ? 4.603 -7.617 -15.630 1.00 96.50 263 PHE A C 1
ATOM 1880 O O . PHE A 1 263 ? 5.526 -6.870 -15.316 1.00 96.50 263 PHE A O 1
ATOM 1887 N N . THR A 1 264 ? 3.535 -7.763 -14.853 1.00 95.31 264 THR A N 1
ATOM 1888 C CA . THR A 1 264 ? 3.356 -6.967 -13.633 1.00 95.31 264 THR A CA 1
ATOM 1889 C C . THR A 1 264 ? 3.562 -7.791 -12.367 1.00 95.31 264 THR A C 1
ATOM 1891 O O . THR A 1 264 ? 3.032 -8.888 -12.227 1.00 95.31 264 THR A O 1
ATOM 1894 N N . TYR A 1 265 ? 4.324 -7.224 -11.434 1.00 92.44 265 TYR A N 1
ATOM 1895 C CA . TYR A 1 265 ? 4.680 -7.804 -10.142 1.00 92.44 265 TYR A CA 1
ATOM 1896 C C . TYR A 1 265 ? 4.358 -6.799 -9.037 1.00 92.44 265 TYR A C 1
ATOM 1898 O O . TYR A 1 265 ? 4.488 -5.597 -9.253 1.00 92.44 265 TYR A O 1
ATOM 1906 N N . SER A 1 266 ? 3.992 -7.271 -7.849 1.00 86.75 266 SER A N 1
ATOM 1907 C CA . SER A 1 266 ? 3.808 -6.410 -6.678 1.00 86.75 266 SER A CA 1
ATOM 1908 C C . SER A 1 266 ? 4.978 -6.561 -5.711 1.00 86.75 266 SER A C 1
ATOM 1910 O O . SER A 1 266 ? 5.494 -7.663 -5.522 1.00 86.75 266 SER A 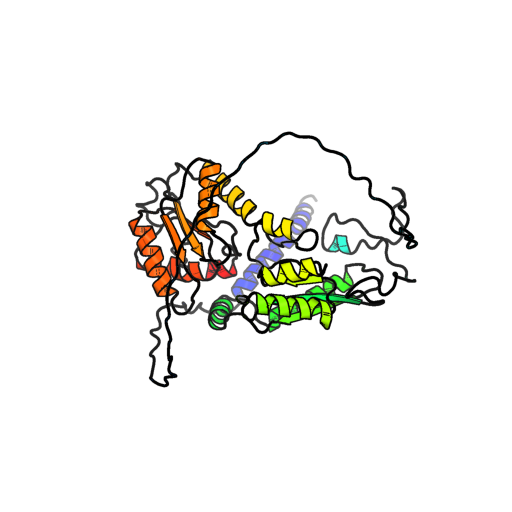O 1
ATOM 1912 N N . ALA A 1 267 ? 5.418 -5.450 -5.115 1.00 78.31 267 ALA A N 1
ATOM 1913 C CA . ALA A 1 267 ? 6.423 -5.467 -4.049 1.00 78.31 267 ALA A CA 1
ATOM 1914 C C . ALA A 1 267 ? 5.817 -5.837 -2.682 1.00 78.31 267 ALA A C 1
ATOM 1916 O O . ALA A 1 267 ? 6.521 -6.349 -1.813 1.00 78.31 267 ALA A O 1
ATOM 1917 N N . LEU A 1 268 ? 4.520 -5.580 -2.504 1.00 80.19 268 LEU A N 1
ATOM 1918 C CA . LEU A 1 268 ? 3.747 -5.945 -1.318 1.00 80.19 268 LEU A CA 1
ATOM 1919 C C . LEU A 1 268 ? 2.781 -7.095 -1.644 1.00 80.19 268 LEU A C 1
ATOM 1921 O O . LEU A 1 268 ? 2.469 -7.299 -2.821 1.00 80.19 268 LEU A O 1
ATOM 1925 N N . PRO A 1 269 ? 2.289 -7.836 -0.635 1.00 86.81 269 PRO A N 1
ATOM 1926 C CA . PRO A 1 269 ? 1.227 -8.820 -0.834 1.00 86.81 269 PRO A CA 1
ATOM 1927 C C . PRO A 1 269 ? 0.031 -8.240 -1.596 1.00 86.81 269 PRO A C 1
ATOM 1929 O O . PRO A 1 269 ? -0.312 -7.073 -1.401 1.00 86.81 269 PRO A O 1
ATOM 1932 N N . GLU A 1 270 ? -0.620 -9.044 -2.438 1.00 88.62 270 GLU A N 1
ATOM 1933 C CA . GLU A 1 270 ? -1.902 -8.668 -3.035 1.00 88.62 270 GLU A CA 1
ATOM 1934 C C . GLU A 1 270 ? -2.966 -8.391 -1.957 1.00 88.62 270 GLU A C 1
ATOM 1936 O O . GLU A 1 270 ? -2.940 -8.974 -0.867 1.00 88.62 270 GLU A O 1
ATOM 1941 N N . SER A 1 271 ? -3.934 -7.522 -2.260 1.00 89.25 271 SER A N 1
ATOM 1942 C CA . SER A 1 271 ? -4.983 -7.150 -1.297 1.00 89.25 271 SER A CA 1
ATOM 1943 C C . SER A 1 271 ? -5.800 -8.356 -0.824 1.00 89.25 271 SER A C 1
ATOM 1945 O O . SER A 1 271 ? -6.135 -8.441 0.354 1.00 89.25 271 SER A O 1
ATOM 1947 N N . ASP A 1 272 ? -6.050 -9.330 -1.702 1.00 91.88 272 ASP A N 1
ATOM 1948 C CA . ASP A 1 272 ? -6.734 -10.580 -1.359 1.00 91.88 272 ASP A CA 1
ATOM 1949 C C . ASP A 1 272 ? -6.029 -11.344 -0.229 1.00 91.88 272 ASP A C 1
ATOM 1951 O O . ASP A 1 272 ? -6.690 -11.836 0.684 1.00 91.88 272 ASP A O 1
ATOM 1955 N N . LEU A 1 273 ? -4.693 -11.415 -0.265 1.00 92.44 273 LEU A N 1
ATOM 1956 C CA . LEU A 1 273 ? -3.901 -12.109 0.751 1.00 92.44 273 LEU A CA 1
ATOM 1957 C C . LEU A 1 273 ? -3.918 -11.352 2.086 1.00 92.44 273 LEU A C 1
ATOM 1959 O O . LEU A 1 273 ? -3.964 -11.972 3.148 1.00 92.44 273 LEU A O 1
ATOM 1963 N N . LEU A 1 274 ? -3.937 -10.015 2.047 1.00 92.56 274 LEU A N 1
ATOM 1964 C CA . LEU A 1 274 ? -4.112 -9.197 3.253 1.00 92.56 274 LEU A CA 1
ATOM 1965 C C . LEU A 1 274 ? -5.475 -9.457 3.912 1.00 92.56 274 LEU A C 1
ATOM 1967 O O . LEU A 1 274 ? -5.544 -9.632 5.130 1.00 92.56 274 LEU A O 1
ATOM 1971 N N . TRP A 1 275 ? -6.552 -9.537 3.125 1.00 94.75 275 TRP A N 1
ATOM 1972 C CA . TRP A 1 275 ? -7.897 -9.822 3.640 1.00 94.75 275 TRP A CA 1
ATOM 1973 C C . TRP A 1 275 ? -8.047 -11.240 4.160 1.00 94.75 275 TRP A C 1
ATOM 1975 O O . TRP A 1 275 ? -8.688 -11.432 5.195 1.00 94.75 275 TRP A O 1
ATOM 1985 N N . GLU A 1 276 ? -7.427 -12.211 3.497 1.00 95.25 276 GLU A N 1
ATOM 1986 C CA . GLU A 1 276 ? -7.355 -13.588 3.971 1.00 95.25 276 GLU A CA 1
ATOM 1987 C C . GLU A 1 276 ? -6.661 -13.663 5.338 1.00 95.25 276 GLU A C 1
ATOM 1989 O O . GLU A 1 276 ? -7.251 -14.162 6.298 1.00 95.25 276 GLU A O 1
ATOM 1994 N N . HIS A 1 277 ? -5.465 -13.079 5.468 1.00 95.75 277 HIS A N 1
ATOM 1995 C CA . HIS A 1 277 ? -4.714 -13.060 6.726 1.00 95.75 277 HIS A CA 1
ATOM 1996 C C . HIS A 1 277 ? -5.449 -12.324 7.849 1.00 95.75 277 HIS A C 1
ATOM 1998 O O . HIS A 1 277 ? -5.546 -12.844 8.964 1.00 95.75 277 HIS A O 1
ATOM 2004 N N . PHE A 1 278 ? -5.979 -11.127 7.576 1.00 96.62 278 PHE A N 1
ATOM 2005 C CA . PHE A 1 278 ? -6.709 -10.364 8.585 1.00 96.62 278 PHE A CA 1
ATOM 2006 C C . PHE A 1 278 ? -7.962 -11.114 9.042 1.00 96.62 278 PHE A C 1
ATOM 2008 O O . PHE A 1 278 ? -8.216 -11.210 10.243 1.00 96.62 278 PHE A O 1
ATOM 2015 N N . SER A 1 279 ? -8.736 -11.666 8.102 1.00 97.81 279 SER A N 1
ATOM 2016 C CA . SER A 1 279 ? -9.978 -12.372 8.422 1.00 97.81 279 SER A CA 1
ATOM 2017 C C . SER A 1 279 ? -9.709 -13.646 9.211 1.00 97.81 279 SER A C 1
ATOM 2019 O O . SER A 1 279 ? -10.404 -13.895 10.192 1.00 97.81 279 SER A O 1
ATOM 2021 N N . GLU A 1 280 ? -8.684 -14.420 8.844 1.00 97.44 280 GLU A N 1
ATOM 2022 C CA . GLU A 1 280 ? -8.270 -15.606 9.600 1.00 97.44 280 GLU A CA 1
ATOM 2023 C C . GLU A 1 280 ? -7.855 -15.234 11.026 1.00 97.44 280 GLU A C 1
ATOM 2025 O O . GLU A 1 280 ? -8.376 -15.796 11.993 1.00 97.44 280 GLU A O 1
ATOM 2030 N N . TYR A 1 281 ? -6.979 -14.236 11.183 1.00 97.38 281 TYR A N 1
ATOM 2031 C CA . TYR A 1 281 ? -6.536 -13.779 12.499 1.00 97.38 281 TYR A CA 1
ATOM 2032 C C . TYR A 1 281 ? -7.707 -13.276 13.349 1.00 97.38 281 TYR A C 1
ATOM 2034 O O . TYR A 1 281 ? -7.866 -13.682 14.503 1.00 97.38 281 TYR A O 1
ATOM 2042 N N . TRP A 1 282 ? -8.576 -12.445 12.771 1.00 97.56 282 TRP A N 1
ATOM 2043 C CA . TRP A 1 282 ? -9.763 -11.946 13.450 1.00 97.56 282 TRP A CA 1
ATOM 2044 C C . TRP A 1 282 ? -10.674 -13.091 13.898 1.00 97.56 282 TRP A C 1
ATOM 2046 O O . TRP A 1 282 ? -11.008 -13.196 15.079 1.00 97.56 282 TRP A O 1
ATOM 2056 N N . CYS A 1 283 ? -11.062 -13.967 12.971 1.00 97.12 283 CYS A N 1
ATOM 2057 C CA . CYS A 1 283 ? -12.020 -15.039 13.216 1.00 97.12 283 CYS A CA 1
ATOM 2058 C C . CYS A 1 283 ? -11.510 -16.077 14.225 1.00 97.12 283 CYS A C 1
ATOM 2060 O O . CYS A 1 283 ? -12.319 -16.615 14.981 1.00 97.12 283 CYS A O 1
ATOM 2062 N N . THR A 1 284 ? -10.203 -16.352 14.253 1.00 96.88 284 THR A N 1
ATOM 2063 C CA . THR A 1 284 ? -9.620 -17.400 15.108 1.00 96.88 284 THR A CA 1
ATOM 2064 C C . THR A 1 284 ? -9.097 -16.892 16.448 1.00 96.88 284 THR A C 1
ATOM 2066 O O . THR A 1 284 ? -9.121 -17.639 17.427 1.00 96.88 284 THR A O 1
ATOM 2069 N N . ARG A 1 285 ? -8.608 -15.646 16.521 1.00 95.69 285 ARG A N 1
ATOM 2070 C CA . ARG A 1 285 ? -7.927 -15.117 17.719 1.00 95.69 285 ARG A CA 1
ATOM 2071 C C . ARG A 1 285 ? -8.700 -14.019 18.431 1.00 95.69 285 ARG A C 1
ATOM 2073 O O . ARG A 1 285 ? -8.578 -13.915 19.647 1.00 95.69 285 ARG A O 1
ATOM 2080 N N . LEU A 1 286 ? -9.465 -13.202 17.707 1.00 96.00 286 LEU A N 1
ATOM 2081 C CA . LEU A 1 286 ? -10.056 -11.984 18.274 1.00 96.00 286 LEU A CA 1
ATOM 2082 C C . LEU A 1 286 ? -11.562 -12.082 18.484 1.00 96.00 286 LEU A C 1
ATOM 2084 O O . LEU A 1 286 ? -12.077 -11.581 19.489 1.00 96.00 286 LEU A O 1
ATOM 2088 N N . ARG A 1 287 ? -12.271 -12.714 17.546 1.00 92.88 287 ARG A N 1
ATOM 2089 C CA . ARG A 1 287 ? -13.727 -12.831 17.567 1.00 92.88 287 ARG A CA 1
ATOM 2090 C C . ARG A 1 287 ? -14.194 -13.561 18.824 1.00 92.88 287 ARG A C 1
ATOM 2092 O O . ARG A 1 287 ? -13.687 -14.619 19.175 1.00 92.88 287 ARG A O 1
ATOM 2099 N N . GLY A 1 288 ? -15.219 -13.006 19.469 1.00 91.94 288 GLY A N 1
ATOM 2100 C CA . GLY A 1 288 ? -15.791 -13.555 20.702 1.00 91.94 288 GLY A CA 1
ATOM 2101 C C . GLY A 1 288 ? -14.978 -13.236 21.960 1.00 91.94 288 GLY A C 1
ATOM 2102 O O . GLY A 1 288 ? -15.476 -13.467 23.059 1.00 91.94 288 GLY A O 1
ATOM 2103 N N . GLY A 1 289 ? -13.774 -12.673 21.814 1.00 96.00 289 GLY A N 1
ATOM 2104 C CA . GLY A 1 289 ? -12.997 -12.112 22.914 1.00 96.00 289 GLY A CA 1
ATOM 2105 C C . GLY A 1 289 ? -13.487 -10.725 23.337 1.00 96.00 289 GLY A C 1
ATOM 2106 O O . GLY A 1 289 ? -14.299 -10.094 22.653 1.00 96.00 289 GLY A O 1
ATOM 2107 N N . MET A 1 290 ? -12.971 -10.256 24.471 1.00 97.38 290 MET A N 1
ATOM 2108 C CA . MET A 1 290 ? -13.225 -8.907 24.987 1.00 97.38 290 MET A CA 1
ATOM 2109 C C . MET A 1 290 ? -12.267 -7.900 24.353 1.00 97.38 290 MET A C 1
ATOM 2111 O O . MET A 1 290 ? -11.166 -8.282 23.962 1.00 97.38 290 MET A O 1
ATOM 2115 N N . ALA A 1 291 ? -12.663 -6.631 24.259 1.00 96.94 291 ALA A N 1
ATOM 2116 C CA . ALA A 1 291 ? -11.827 -5.556 23.720 1.00 96.94 291 ALA A CA 1
ATOM 2117 C C . ALA A 1 291 ? -10.752 -5.097 24.727 1.00 96.94 291 ALA A C 1
ATOM 2119 O O . ALA A 1 291 ? -10.683 -3.931 25.105 1.00 96.94 291 ALA A O 1
ATOM 2120 N N . GLU A 1 292 ? -9.951 -6.041 25.220 1.00 95.12 292 GLU A N 1
ATOM 2121 C CA . GLU A 1 292 ? -9.009 -5.871 26.332 1.00 95.12 292 GLU A CA 1
ATOM 2122 C C . GLU A 1 292 ? -7.892 -4.846 26.075 1.00 95.12 292 GLU A C 1
ATOM 2124 O O . GLU A 1 292 ? -7.340 -4.321 27.040 1.00 95.12 292 GLU A O 1
ATOM 2129 N N . HIS A 1 293 ? -7.600 -4.526 24.808 1.00 95.19 293 HIS A N 1
ATOM 2130 C CA . HIS A 1 293 ? -6.631 -3.495 24.414 1.00 95.19 293 HIS A CA 1
ATOM 2131 C C . HIS A 1 293 ? -7.271 -2.108 24.226 1.00 95.19 293 HIS A C 1
ATOM 2133 O O . HIS A 1 293 ? -6.618 -1.178 23.762 1.00 95.19 293 HIS A O 1
ATOM 2139 N N . ALA A 1 294 ? -8.565 -1.943 24.521 1.00 96.56 294 ALA A N 1
ATOM 2140 C CA . ALA A 1 294 ? -9.213 -0.646 24.386 1.00 96.56 294 ALA A CA 1
ATOM 2141 C C . ALA A 1 294 ? -8.675 0.322 25.447 1.00 96.56 294 ALA A C 1
ATOM 2143 O O . ALA A 1 294 ? -8.576 -0.028 26.625 1.00 96.56 294 ALA A O 1
ATOM 2144 N N . GLY A 1 295 ? -8.399 1.566 25.050 1.00 93.75 295 GLY A N 1
ATOM 2145 C CA . GLY A 1 295 ? -7.972 2.605 25.993 1.00 93.75 295 GLY A CA 1
ATOM 2146 C C . GLY A 1 295 ? -9.068 3.023 26.984 1.00 93.75 295 GLY A C 1
ATOM 2147 O O . GLY A 1 295 ? -8.764 3.577 28.038 1.00 93.75 295 GLY A O 1
ATOM 2148 N N . ASP A 1 296 ? -10.346 2.747 26.687 1.00 89.94 296 ASP A N 1
ATOM 2149 C CA . ASP A 1 296 ? -11.459 2.962 27.616 1.00 89.94 296 ASP A CA 1
ATOM 2150 C C . ASP A 1 296 ? -11.682 1.715 28.496 1.00 89.94 296 ASP A C 1
ATOM 2152 O O . ASP A 1 296 ? -12.107 0.674 27.980 1.00 89.94 296 ASP A O 1
ATOM 2156 N N . PRO A 1 297 ? -11.523 1.797 29.834 1.00 88.44 297 PRO A N 1
ATOM 2157 C CA . PRO A 1 297 ? -11.773 0.670 30.738 1.00 88.44 297 PRO A CA 1
ATOM 2158 C C . PRO A 1 297 ? -13.198 0.105 30.665 1.00 88.44 297 PRO A C 1
ATOM 2160 O O . PRO A 1 297 ? -13.453 -1.021 31.087 1.00 88.44 297 PRO A O 1
ATOM 2163 N N . ARG A 1 298 ? -14.162 0.874 30.146 1.00 88.69 298 ARG A N 1
ATOM 2164 C CA . ARG A 1 298 ? -15.533 0.393 29.932 1.00 88.69 298 ARG A CA 1
ATOM 2165 C C . ARG A 1 298 ? -15.632 -0.542 28.734 1.00 88.69 298 ARG A C 1
ATOM 2167 O O . ARG A 1 298 ? -16.567 -1.334 28.694 1.00 88.69 298 ARG A O 1
ATOM 2174 N N . PHE A 1 299 ? -14.719 -0.451 27.767 1.00 92.69 299 PHE A N 1
ATOM 2175 C CA . PHE A 1 299 ? -14.672 -1.327 26.594 1.00 92.69 299 PHE A CA 1
ATOM 2176 C C . PHE A 1 299 ? -13.900 -2.617 26.860 1.00 92.69 299 PHE A C 1
ATOM 2178 O O . PHE A 1 299 ? -14.266 -3.643 26.300 1.00 92.69 299 PHE A O 1
ATOM 2185 N N . THR A 1 300 ? -12.929 -2.619 27.777 1.00 93.06 300 THR A N 1
ATOM 2186 C CA . THR A 1 300 ? -12.119 -3.819 28.078 1.00 93.06 300 THR A CA 1
ATOM 2187 C C . THR A 1 300 ? -12.922 -5.009 28.602 1.00 93.06 300 THR A C 1
ATOM 2189 O O . THR A 1 300 ? -12.482 -6.149 28.494 1.00 93.06 300 THR A O 1
ATOM 2192 N N . SER A 1 301 ? -14.123 -4.760 29.129 1.00 92.25 301 SER A N 1
ATOM 2193 C CA . SER A 1 301 ? -15.079 -5.783 29.574 1.00 92.25 301 SER A CA 1
ATOM 2194 C C . SER A 1 301 ? -16.210 -6.060 28.574 1.00 92.25 301 SER A C 1
ATOM 2196 O O . SER A 1 301 ? -17.102 -6.860 28.861 1.00 92.25 301 SER A O 1
ATOM 2198 N N . GLN A 1 302 ? -16.197 -5.410 27.408 1.00 95.75 302 GLN A N 1
ATOM 2199 C CA . GLN A 1 302 ? -17.185 -5.601 26.350 1.00 95.75 302 GLN A CA 1
ATOM 2200 C C . GLN A 1 302 ? -16.643 -6.528 25.256 1.00 95.75 302 GLN A C 1
ATOM 2202 O O . GLN A 1 302 ? -15.452 -6.476 24.940 1.00 95.75 302 GLN A O 1
ATOM 2207 N N . PRO A 1 303 ? -17.503 -7.355 24.631 1.00 96.56 303 PRO A N 1
ATOM 2208 C CA . PRO A 1 303 ? -17.109 -8.147 23.473 1.00 96.56 303 PRO A CA 1
ATOM 2209 C C . PRO A 1 303 ? -16.624 -7.261 22.325 1.00 96.56 303 PRO A C 1
ATOM 2211 O O . PRO A 1 303 ? -17.221 -6.217 22.051 1.00 96.56 303 PRO A O 1
ATOM 2214 N N . ARG A 1 304 ? -15.599 -7.719 21.599 1.00 97.81 304 ARG A N 1
ATOM 2215 C CA . ARG A 1 304 ? -15.097 -7.018 20.413 1.00 97.81 304 ARG A CA 1
ATOM 2216 C C . ARG A 1 304 ? -16.191 -6.848 19.361 1.00 97.81 304 ARG A C 1
ATOM 2218 O O . ARG A 1 304 ? -16.738 -7.826 18.844 1.00 97.81 304 ARG A O 1
ATOM 2225 N N . LYS A 1 305 ? -16.454 -5.598 18.990 1.00 97.38 305 LYS A N 1
ATOM 2226 C CA . LYS A 1 305 ? -17.357 -5.195 17.914 1.00 97.38 305 LYS A CA 1
ATOM 2227 C C . LYS A 1 305 ? -16.557 -4.459 16.846 1.00 97.38 305 LYS A C 1
ATOM 2229 O O . LYS A 1 305 ? -16.187 -3.303 17.041 1.00 97.38 305 LYS A O 1
ATOM 2234 N N . LEU A 1 306 ? -16.287 -5.157 15.740 1.00 98.44 306 LEU A N 1
ATOM 2235 C CA . LEU A 1 306 ? -15.436 -4.667 14.654 1.00 98.44 306 LEU A CA 1
ATOM 2236 C C . LEU A 1 306 ? -16.087 -3.511 13.891 1.00 98.44 306 LEU A C 1
ATOM 2238 O O . LEU A 1 306 ? -17.220 -3.641 13.421 1.00 98.44 306 LEU A O 1
ATOM 2242 N N . GLY A 1 307 ? -15.332 -2.436 13.702 1.00 98.44 307 GLY A N 1
ATOM 2243 C CA . GLY A 1 307 ? -15.569 -1.405 12.701 1.00 98.44 307 GLY A CA 1
ATOM 2244 C C . GLY A 1 307 ? -14.482 -1.423 11.626 1.00 98.44 307 GLY A C 1
ATOM 2245 O O . GLY A 1 307 ? -13.312 -1.661 11.925 1.00 98.44 307 GLY A O 1
ATOM 2246 N N . ILE A 1 308 ? -14.870 -1.160 10.379 1.00 98.25 308 ILE A N 1
ATOM 2247 C CA . ILE A 1 308 ? -13.952 -0.996 9.246 1.00 98.25 308 ILE A CA 1
ATOM 2248 C C . ILE A 1 308 ? -14.051 0.445 8.756 1.00 98.25 308 ILE A C 1
ATOM 2250 O O . ILE A 1 308 ? -15.103 0.869 8.278 1.00 98.25 308 ILE A O 1
ATOM 2254 N N . ILE A 1 309 ? -12.956 1.188 8.846 1.00 97.44 309 ILE A N 1
ATOM 2255 C CA . ILE A 1 309 ? -12.799 2.459 8.131 1.00 97.44 309 ILE A CA 1
ATOM 2256 C C . ILE A 1 309 ? -12.029 2.146 6.857 1.00 97.44 309 ILE A C 1
ATOM 2258 O O . ILE A 1 309 ? -11.046 1.409 6.921 1.00 97.44 309 ILE A O 1
ATOM 2262 N N . HIS A 1 310 ? -12.451 2.671 5.711 1.00 94.75 310 HIS A N 1
ATOM 2263 C CA . HIS A 1 310 ? -11.691 2.480 4.484 1.00 94.75 310 HIS A CA 1
ATOM 2264 C C . HIS A 1 310 ? -11.676 3.705 3.585 1.00 94.75 310 HIS A C 1
ATOM 2266 O O . HIS A 1 310 ? -12.621 4.489 3.535 1.00 94.75 310 HIS A O 1
ATOM 2272 N N . ILE A 1 311 ? -10.591 3.828 2.838 1.00 90.12 311 ILE A N 1
ATOM 2273 C CA . ILE A 1 311 ? -10.482 4.777 1.743 1.00 90.12 311 ILE A CA 1
ATOM 2274 C C . ILE A 1 311 ? -11.475 4.409 0.629 1.00 90.12 311 ILE A C 1
ATOM 2276 O O . ILE A 1 311 ? -11.644 3.236 0.274 1.00 90.12 311 ILE A O 1
ATOM 2280 N N . GLU A 1 312 ? -12.172 5.408 0.106 1.00 86.06 312 GLU A N 1
ATOM 2281 C CA . GLU A 1 312 ? -12.930 5.304 -1.134 1.00 86.06 312 GLU A CA 1
ATOM 2282 C C . GLU A 1 312 ? -11.944 5.354 -2.297 1.00 86.06 312 GLU A C 1
ATOM 2284 O O . GLU A 1 312 ? -11.091 6.239 -2.378 1.00 86.06 312 GLU A O 1
ATOM 2289 N N . GLN A 1 313 ? -12.022 4.350 -3.160 1.00 70.62 313 GLN A N 1
ATOM 2290 C CA . GLN A 1 313 ? -11.146 4.192 -4.309 1.00 70.62 313 GLN A CA 1
ATOM 2291 C C . GLN A 1 313 ? -12.022 3.856 -5.502 1.00 70.62 313 GLN A C 1
ATOM 2293 O O . GLN A 1 313 ? -12.774 2.883 -5.450 1.00 70.62 313 GLN A O 1
ATOM 2298 N N . ASP A 1 314 ? -11.867 4.606 -6.591 1.00 59.66 314 ASP A N 1
ATOM 2299 C CA . ASP A 1 314 ? -12.681 4.455 -7.805 1.00 59.66 314 ASP A CA 1
ATOM 2300 C C . ASP A 1 314 ? -12.676 3.021 -8.364 1.00 59.66 314 ASP A C 1
ATOM 2302 O O . ASP A 1 314 ? -13.593 2.607 -9.071 1.00 59.66 314 ASP A O 1
ATOM 2306 N N . TYR A 1 315 ? -11.646 2.238 -8.028 1.00 56.19 315 TYR A N 1
ATOM 2307 C CA . TYR A 1 315 ? -11.419 0.896 -8.559 1.00 56.19 315 TYR A CA 1
ATOM 2308 C C . TYR A 1 315 ? -11.428 -0.217 -7.503 1.00 56.19 315 TYR A C 1
ATOM 2310 O O . TYR A 1 315 ? -11.095 -1.354 -7.846 1.00 56.19 315 TYR A O 1
ATOM 2318 N N . ALA A 1 316 ? -11.759 0.073 -6.238 1.00 67.62 316 ALA A N 1
ATOM 2319 C CA . ALA A 1 316 ? -11.761 -0.939 -5.180 1.00 67.62 316 ALA A CA 1
ATOM 2320 C C . ALA A 1 316 ? -12.853 -0.700 -4.128 1.00 67.62 316 ALA A C 1
ATOM 2322 O O . ALA A 1 316 ? -12.939 0.367 -3.522 1.00 67.62 316 ALA A O 1
ATOM 2323 N N . ASN A 1 317 ? -13.636 -1.743 -3.839 1.00 83.88 317 ASN A N 1
ATOM 2324 C CA . ASN A 1 317 ? -14.598 -1.747 -2.740 1.00 83.88 317 ASN A CA 1
ATOM 2325 C C . ASN A 1 317 ? -13.942 -2.311 -1.475 1.00 83.88 317 ASN A C 1
ATOM 2327 O O . ASN A 1 317 ? -14.343 -3.348 -0.963 1.00 83.88 317 ASN A O 1
ATOM 2331 N N . LEU A 1 318 ? -12.911 -1.635 -0.972 1.00 89.94 318 LEU A N 1
ATOM 2332 C CA . LEU A 1 318 ? -12.024 -2.188 0.058 1.00 89.94 318 LEU A CA 1
ATOM 2333 C C . LEU A 1 318 ? -12.764 -2.638 1.331 1.00 89.94 318 LEU A C 1
ATOM 2335 O O . LEU A 1 318 ? -12.485 -3.709 1.870 1.00 89.94 318 LEU A O 1
ATOM 2339 N N . GLY A 1 319 ? -13.740 -1.851 1.796 1.00 91.81 319 GLY A N 1
ATOM 2340 C CA . GLY A 1 319 ? -14.570 -2.224 2.943 1.00 91.81 319 GLY A CA 1
ATOM 2341 C C . GLY A 1 319 ? -15.513 -3.394 2.654 1.00 91.81 319 GLY A C 1
ATOM 2342 O O . GLY A 1 319 ? -15.706 -4.258 3.513 1.00 91.81 319 GLY A O 1
ATOM 2343 N N . GLY A 1 320 ? -16.095 -3.444 1.454 1.00 92.44 320 GLY A N 1
ATOM 2344 C CA . GLY A 1 320 ? -16.928 -4.561 1.010 1.00 92.44 320 GLY A CA 1
ATOM 2345 C C . GLY A 1 320 ? -16.130 -5.850 0.829 1.00 92.44 320 GLY A C 1
ATOM 2346 O O . GLY A 1 320 ? -16.575 -6.902 1.280 1.00 92.44 320 GLY A O 1
ATOM 2347 N N . ASP A 1 321 ? -14.934 -5.759 0.253 1.00 93.44 321 ASP A N 1
ATOM 2348 C CA . ASP A 1 321 ? -14.030 -6.883 0.017 1.00 93.44 321 ASP A CA 1
ATOM 2349 C C . ASP A 1 321 ? -13.606 -7.516 1.345 1.00 93.44 321 ASP A C 1
ATOM 2351 O O . ASP A 1 321 ? -13.756 -8.727 1.528 1.00 93.44 321 ASP A O 1
ATOM 2355 N N . LEU A 1 322 ? -13.170 -6.705 2.318 1.00 95.38 322 LEU A N 1
ATOM 2356 C CA . LEU A 1 322 ? -12.812 -7.205 3.647 1.00 95.38 322 LEU A CA 1
ATOM 2357 C C . LEU A 1 322 ? -14.014 -7.832 4.375 1.00 95.38 322 LEU A C 1
ATOM 2359 O O . LEU A 1 322 ? -13.887 -8.907 4.962 1.00 95.38 322 LEU A O 1
ATOM 2363 N N . ASN A 1 323 ? -15.202 -7.222 4.299 1.00 97.19 323 ASN A N 1
ATOM 2364 C CA . ASN A 1 323 ? -16.422 -7.847 4.825 1.00 97.19 323 ASN A CA 1
ATOM 2365 C C . ASN A 1 323 ? -16.748 -9.173 4.125 1.00 97.19 323 ASN A C 1
ATOM 2367 O O . ASN A 1 323 ? -17.171 -10.121 4.783 1.00 97.19 323 ASN A O 1
ATOM 2371 N N . GLY A 1 324 ? -16.543 -9.261 2.810 1.00 97.00 324 GLY A N 1
ATOM 2372 C CA . GLY A 1 324 ? -16.730 -10.488 2.038 1.00 97.00 324 GLY A CA 1
ATOM 2373 C C . GLY A 1 324 ? -15.810 -11.612 2.514 1.00 97.00 324 GLY A C 1
ATOM 2374 O O . GLY A 1 324 ? -16.260 -12.748 2.680 1.00 97.00 324 GLY A O 1
ATOM 2375 N N . TRP A 1 325 ? -14.550 -11.293 2.814 1.00 97.06 325 TRP A N 1
ATOM 2376 C CA . TRP A 1 325 ? -13.602 -12.246 3.395 1.00 97.06 325 TRP A CA 1
ATOM 2377 C C . TRP A 1 325 ? -13.985 -12.669 4.817 1.00 97.06 325 TRP A C 1
ATOM 2379 O O . TRP A 1 325 ? -14.036 -13.867 5.086 1.00 97.06 325 TRP A O 1
ATOM 2389 N N . LEU A 1 326 ? -14.378 -11.742 5.695 1.00 98.12 326 LEU A N 1
ATOM 2390 C CA . LEU A 1 326 ? -14.890 -12.074 7.035 1.00 98.12 326 LEU A CA 1
ATOM 2391 C C . LEU A 1 326 ? -16.133 -12.981 6.977 1.00 98.12 326 LEU A C 1
ATOM 2393 O O . LEU A 1 326 ? -16.255 -13.945 7.745 1.00 98.12 326 LEU A O 1
ATOM 2397 N N . GLN A 1 327 ? -17.038 -12.710 6.032 1.00 98.06 327 GLN A N 1
ATOM 2398 C CA . GLN A 1 327 ? -18.245 -13.503 5.810 1.00 98.06 327 GLN A CA 1
ATOM 2399 C C . GLN A 1 327 ? -17.892 -14.908 5.319 1.00 98.06 327 GLN A C 1
ATOM 2401 O O . GLN A 1 327 ? -18.470 -15.886 5.793 1.00 98.06 327 GLN A O 1
ATOM 2406 N N . LYS A 1 328 ? -16.933 -15.026 4.398 1.00 97.94 328 LYS A N 1
ATOM 2407 C CA . LYS A 1 328 ? -16.450 -16.313 3.888 1.00 97.94 328 LYS A CA 1
ATOM 2408 C C . LYS A 1 328 ? -15.739 -17.129 4.971 1.00 97.94 328 LYS A C 1
ATOM 2410 O O . LYS A 1 328 ? -15.983 -18.328 5.066 1.00 97.94 328 LYS A O 1
ATOM 2415 N N . THR A 1 329 ? -14.885 -16.498 5.776 1.00 97.81 329 THR A N 1
ATOM 2416 C CA . THR A 1 329 ? -14.044 -17.185 6.767 1.00 97.81 329 THR A CA 1
ATOM 2417 C C . THR A 1 329 ? -14.838 -17.628 7.991 1.00 97.81 329 THR A C 1
ATOM 2419 O O . THR A 1 329 ? -14.679 -18.757 8.446 1.00 97.81 329 THR A O 1
ATOM 2422 N N . CYS A 1 330 ? -15.711 -16.776 8.541 1.00 97.50 330 CYS A N 1
ATOM 2423 C CA . CYS A 1 330 ? -16.461 -17.141 9.745 1.00 97.50 330 CYS A CA 1
ATOM 2424 C C . CYS A 1 330 ? -17.913 -16.643 9.794 1.00 97.50 330 CYS A C 1
ATOM 2426 O O . CYS A 1 330 ? -18.548 -16.682 10.851 1.00 97.50 330 CYS A O 1
ATOM 2428 N N . GLY A 1 331 ? -18.482 -16.213 8.669 1.00 97.31 331 GLY A N 1
ATOM 2429 C CA . GLY A 1 331 ? -19.905 -15.888 8.579 1.00 97.31 331 GLY A CA 1
ATOM 2430 C C . GLY A 1 331 ? -20.304 -14.566 9.233 1.00 97.31 331 GLY A C 1
ATOM 2431 O O . GLY A 1 331 ? -21.478 -14.397 9.555 1.00 97.31 331 GLY A O 1
ATOM 2432 N N . MET A 1 332 ? -19.351 -13.663 9.483 1.00 95.69 332 MET A N 1
ATOM 2433 C CA . MET A 1 332 ? -19.619 -12.364 10.105 1.00 95.69 332 MET A CA 1
ATOM 2434 C C . MET A 1 332 ? -19.340 -11.198 9.161 1.00 95.69 332 MET A C 1
ATOM 2436 O O . MET A 1 332 ? -18.571 -11.319 8.215 1.00 95.69 332 MET A O 1
ATOM 2440 N N . GLN A 1 333 ? -19.897 -10.043 9.503 1.00 96.75 333 GLN A N 1
ATOM 2441 C CA . GLN A 1 333 ? -19.545 -8.750 8.925 1.00 96.75 333 GLN A CA 1
ATOM 2442 C C . GLN A 1 333 ? -19.172 -7.792 10.054 1.00 96.75 333 GLN A C 1
ATOM 2444 O O . GLN A 1 333 ? -19.541 -8.009 11.216 1.00 96.75 333 GLN A O 1
ATOM 2449 N N . ALA A 1 334 ? -18.432 -6.738 9.724 1.00 97.69 334 ALA A N 1
ATOM 2450 C CA . ALA A 1 334 ? -18.195 -5.644 10.649 1.00 97.69 334 ALA A CA 1
ATOM 2451 C C . ALA A 1 334 ? -19.527 -5.000 11.050 1.00 97.69 334 ALA A C 1
ATOM 2453 O O . ALA A 1 334 ? -20.453 -4.875 10.251 1.00 97.69 334 ALA A O 1
ATOM 2454 N N . ALA A 1 335 ? -19.620 -4.559 12.300 1.00 97.81 335 ALA A N 1
ATOM 2455 C CA . ALA A 1 335 ? -20.822 -3.899 12.790 1.00 97.81 335 ALA A CA 1
ATOM 2456 C C . ALA A 1 335 ? -21.044 -2.525 12.149 1.00 97.81 335 ALA A C 1
ATOM 2458 O O . ALA A 1 335 ? -22.168 -2.026 12.120 1.00 97.81 335 ALA A O 1
ATOM 2459 N N . LYS A 1 336 ? -19.966 -1.907 11.666 1.00 98.31 336 LYS A N 1
ATOM 2460 C CA . LYS A 1 336 ? -20.012 -0.661 10.917 1.00 98.31 336 LYS A CA 1
ATOM 2461 C C . LYS A 1 336 ? -18.865 -0.624 9.918 1.00 98.31 336 LYS A C 1
ATOM 2463 O O . LYS A 1 336 ? -17.719 -0.904 10.264 1.00 98.31 336 LYS A O 1
ATOM 2468 N N . THR A 1 337 ? -19.181 -0.234 8.693 1.00 97.94 337 THR A N 1
ATOM 2469 C CA . THR A 1 337 ? -18.197 0.071 7.658 1.00 97.94 337 THR A CA 1
ATOM 2470 C C . THR A 1 337 ? -18.431 1.499 7.196 1.00 97.94 337 THR A C 1
ATOM 2472 O O . THR A 1 337 ? -19.575 1.877 6.935 1.00 97.94 337 THR A O 1
ATOM 2475 N N . VAL A 1 338 ? -17.374 2.308 7.175 1.00 97.31 338 VAL A N 1
ATOM 2476 C CA . VAL A 1 338 ? -17.425 3.712 6.753 1.00 97.31 338 VAL A CA 1
ATOM 2477 C C . VAL A 1 338 ? -16.334 3.949 5.724 1.00 97.31 338 VAL A C 1
ATOM 2479 O O . VAL A 1 338 ? -15.163 3.683 5.997 1.00 97.31 338 VAL A O 1
ATOM 2482 N N . SER A 1 339 ? -16.728 4.457 4.561 1.00 95.44 339 SER A N 1
ATOM 2483 C CA . SER A 1 339 ? -15.809 4.946 3.542 1.00 95.44 339 SER A CA 1
ATOM 2484 C C . SER A 1 339 ? -15.471 6.421 3.770 1.00 95.44 339 SER A C 1
ATOM 2486 O O . SER A 1 339 ? -16.262 7.167 4.353 1.00 95.44 339 SER A O 1
ATOM 2488 N N . TYR A 1 340 ? -14.315 6.862 3.279 1.00 93.31 340 TYR A N 1
ATOM 2489 C CA . TYR A 1 340 ? -13.994 8.281 3.149 1.00 93.31 340 TYR A CA 1
ATOM 2490 C C . TYR A 1 340 ? -13.215 8.560 1.866 1.00 93.31 340 TYR A C 1
ATOM 2492 O O . TYR A 1 340 ? -12.334 7.794 1.482 1.00 93.31 340 TYR A O 1
ATOM 2500 N N . THR A 1 341 ? -13.484 9.698 1.234 1.00 90.75 341 THR A N 1
ATOM 2501 C CA . THR A 1 341 ? -12.664 10.206 0.131 1.00 90.75 341 THR A CA 1
ATOM 2502 C C . THR A 1 341 ? -11.447 10.951 0.701 1.00 90.75 341 THR A C 1
ATOM 2504 O O . THR A 1 341 ? -11.644 11.852 1.524 1.00 90.75 341 THR A O 1
ATOM 2507 N N . PRO A 1 342 ? -10.201 10.633 0.304 1.00 86.00 342 PRO A N 1
ATOM 2508 C CA . PRO A 1 342 ? -9.018 11.351 0.772 1.00 86.00 342 PRO A CA 1
ATOM 2509 C C . PRO A 1 342 ? -9.051 12.817 0.364 1.00 86.00 342 PRO A C 1
ATOM 2511 O O . PRO A 1 342 ? -9.056 13.152 -0.817 1.00 86.00 342 PRO A O 1
ATOM 2514 N N . ASP A 1 343 ? -9.034 13.696 1.356 1.00 88.75 343 ASP A N 1
ATOM 2515 C CA . ASP A 1 343 ? -8.969 15.133 1.144 1.00 88.75 343 ASP A CA 1
ATOM 2516 C C . ASP A 1 343 ? -8.323 15.780 2.365 1.00 88.75 343 ASP A C 1
ATOM 2518 O O . ASP A 1 343 ? -8.936 15.914 3.427 1.00 88.75 343 ASP A O 1
ATOM 2522 N N . ILE A 1 344 ? -7.065 16.190 2.205 1.00 87.44 344 ILE A N 1
ATOM 2523 C CA . ILE A 1 344 ? -6.291 16.774 3.300 1.00 87.44 344 ILE A CA 1
ATOM 2524 C C . ILE A 1 344 ? -6.892 18.093 3.800 1.00 87.44 344 ILE A C 1
ATOM 2526 O O . ILE A 1 344 ? -6.750 18.426 4.974 1.00 87.44 344 ILE A O 1
ATOM 2530 N N . THR A 1 345 ? -7.616 18.827 2.948 1.00 90.06 345 THR A N 1
ATOM 2531 C CA . THR A 1 345 ? -8.225 20.115 3.316 1.00 90.06 345 THR A CA 1
ATOM 2532 C C . THR A 1 345 ? -9.452 19.945 4.209 1.00 90.06 345 THR A C 1
ATOM 2534 O O . THR A 1 345 ? -9.771 20.834 4.998 1.00 90.06 345 THR A O 1
ATOM 2537 N N . ARG A 1 346 ? -10.106 18.779 4.136 1.00 92.88 346 ARG A N 1
ATOM 2538 C CA . ARG A 1 346 ? -11.289 18.422 4.932 1.00 92.88 346 ARG A CA 1
ATOM 2539 C C . ARG A 1 346 ? -11.027 17.304 5.938 1.00 92.88 346 ARG A C 1
ATOM 2541 O O . ARG A 1 346 ? -11.968 16.827 6.571 1.00 92.88 346 ARG A O 1
ATOM 2548 N N . ALA A 1 347 ? -9.773 16.892 6.123 1.00 91.94 347 ALA A N 1
ATOM 2549 C CA . ALA A 1 347 ? -9.417 15.701 6.896 1.00 91.94 347 ALA A CA 1
ATOM 2550 C C . ALA A 1 347 ? -9.997 15.704 8.324 1.00 91.94 347 ALA A C 1
ATOM 2552 O O . ALA A 1 347 ? -10.547 14.698 8.764 1.00 91.94 347 ALA A O 1
ATOM 2553 N N . ALA A 1 348 ? -9.982 16.850 9.013 1.00 94.56 348 ALA A N 1
ATOM 2554 C CA . ALA A 1 348 ? -10.575 16.984 10.348 1.00 94.56 348 ALA A CA 1
ATOM 2555 C C . ALA A 1 348 ? -12.107 16.798 10.353 1.00 94.56 348 ALA A C 1
ATOM 2557 O O . ALA A 1 348 ? -12.665 16.184 11.259 1.00 94.56 348 ALA A O 1
ATOM 2558 N N . GLN A 1 349 ? -12.803 17.304 9.331 1.00 96.81 349 GLN A N 1
ATOM 2559 C CA . GLN A 1 349 ? -14.261 17.179 9.207 1.00 96.81 349 GLN A CA 1
ATOM 2560 C C . GLN A 1 349 ? -14.659 15.742 8.854 1.00 96.81 349 GLN A C 1
ATOM 2562 O O . GLN A 1 349 ? -15.617 15.209 9.414 1.00 96.81 349 GLN A O 1
ATOM 2567 N N . ILE A 1 350 ? -13.893 15.111 7.958 1.00 96.44 350 ILE A N 1
ATOM 2568 C CA . ILE A 1 350 ? -14.029 13.694 7.615 1.00 96.44 350 ILE A CA 1
ATOM 2569 C C . ILE A 1 350 ? -13.844 12.846 8.875 1.00 96.44 350 ILE A C 1
ATOM 2571 O O . ILE A 1 350 ? -14.720 12.045 9.196 1.00 96.44 350 ILE A O 1
ATOM 2575 N N . ALA A 1 351 ? -12.766 13.069 9.632 1.00 98.12 351 ALA A N 1
ATOM 2576 C CA . ALA A 1 351 ? -12.505 12.340 10.867 1.00 98.12 351 ALA A CA 1
ATOM 2577 C C . ALA A 1 351 ? -13.644 12.498 11.884 1.00 98.12 351 ALA A C 1
ATOM 2579 O O . ALA A 1 351 ? -14.137 11.495 12.395 1.00 98.12 351 ALA A O 1
ATOM 2580 N N . ALA A 1 352 ? -14.143 13.721 12.107 1.00 98.31 352 ALA A N 1
ATOM 2581 C CA . ALA A 1 352 ? -15.266 13.974 13.017 1.00 98.31 352 ALA A CA 1
ATOM 2582 C C . ALA A 1 352 ? -16.507 13.155 12.661 1.00 98.31 352 ALA A C 1
ATOM 2584 O O . ALA A 1 352 ? -17.129 12.555 13.542 1.00 98.31 352 ALA A O 1
ATOM 2585 N N . ASN A 1 353 ? -16.839 13.083 11.371 1.00 98.06 353 ASN A N 1
ATOM 2586 C CA . ASN A 1 353 ? -17.966 12.294 10.896 1.00 98.06 353 ASN A CA 1
ATOM 2587 C C . ASN A 1 353 ? -17.729 10.780 11.041 1.00 98.06 353 ASN A C 1
ATOM 2589 O O . ASN A 1 353 ? -18.590 10.080 11.576 1.00 98.06 353 ASN A O 1
ATOM 2593 N N . VAL A 1 354 ? -16.573 10.279 10.594 1.00 98.38 354 VAL A N 1
ATOM 2594 C CA . VAL A 1 354 ? -16.231 8.847 10.642 1.00 98.38 354 VAL A CA 1
ATOM 2595 C C . VAL A 1 354 ? -16.221 8.338 12.085 1.00 98.38 354 VAL A C 1
ATOM 2597 O O . VAL A 1 354 ? -16.849 7.323 12.389 1.00 98.38 354 VAL A O 1
ATOM 2600 N N . ILE A 1 355 ? -15.560 9.065 12.987 1.00 98.56 355 ILE A N 1
ATOM 2601 C CA . ILE A 1 355 ? -15.455 8.712 14.407 1.00 98.56 355 ILE A CA 1
ATOM 2602 C C . ILE A 1 355 ? -16.822 8.744 15.091 1.00 98.56 355 ILE A C 1
ATOM 2604 O O . ILE A 1 355 ? -17.158 7.800 15.808 1.00 98.56 355 ILE A O 1
ATOM 2608 N N . ALA A 1 356 ? -17.648 9.761 14.823 1.00 98.50 356 ALA A N 1
ATOM 2609 C CA . ALA A 1 356 ? -18.997 9.830 15.382 1.00 98.50 356 ALA A CA 1
ATOM 2610 C C . ALA A 1 356 ? -19.841 8.615 14.967 1.00 98.50 356 ALA A C 1
ATOM 2612 O O . ALA A 1 356 ? -20.475 7.990 15.816 1.00 98.50 356 ALA A O 1
ATOM 2613 N N . GLN A 1 357 ? -19.787 8.225 13.688 1.00 98.62 357 GLN A N 1
ATOM 2614 C CA . GLN A 1 357 ? -20.497 7.049 13.180 1.00 98.62 357 GLN A CA 1
ATOM 2615 C C . GLN A 1 357 ? -20.012 5.736 13.813 1.00 98.62 357 GLN A C 1
ATOM 2617 O O . GLN A 1 357 ? -20.827 4.861 14.110 1.00 98.62 357 GLN A O 1
ATOM 2622 N N . MET A 1 358 ? -18.701 5.575 14.015 1.00 98.50 358 MET A N 1
ATOM 2623 C CA . MET A 1 358 ? -18.151 4.383 14.671 1.00 98.50 358 MET A CA 1
ATOM 2624 C C . MET A 1 358 ? -18.563 4.311 16.143 1.00 98.50 358 MET A C 1
ATOM 2626 O O . MET A 1 358 ? -19.006 3.260 16.618 1.00 98.50 358 MET A O 1
ATOM 2630 N N . LYS A 1 359 ? -18.487 5.445 16.847 1.00 97.69 359 LYS A N 1
ATOM 2631 C CA . LYS A 1 359 ? -18.904 5.570 18.243 1.00 97.69 359 LYS A CA 1
ATOM 2632 C C . LYS A 1 359 ? -20.397 5.294 18.421 1.00 97.69 359 LYS A C 1
ATOM 2634 O O . LYS A 1 359 ? -20.766 4.532 19.310 1.00 97.69 359 LYS A O 1
ATOM 2639 N N . GLU A 1 360 ? -21.251 5.868 17.573 1.00 98.00 360 GLU A N 1
ATOM 2640 C CA . GLU A 1 360 ? -22.706 5.648 17.591 1.00 98.00 360 GLU A CA 1
ATOM 2641 C C . GLU A 1 360 ? -23.062 4.179 17.333 1.00 98.00 360 GLU A C 1
ATOM 2643 O O . GLU A 1 360 ? -23.926 3.614 18.002 1.00 98.00 360 GLU A O 1
ATOM 2648 N N . ALA A 1 361 ? -22.333 3.519 16.429 1.00 98.06 361 ALA A N 1
ATOM 2649 C CA . ALA A 1 361 ? -22.487 2.089 16.186 1.00 98.06 361 ALA A CA 1
ATOM 2650 C C . ALA A 1 361 ? -21.985 1.210 17.350 1.00 98.06 361 ALA A C 1
ATOM 2652 O O . ALA A 1 361 ? -22.149 -0.013 17.304 1.00 98.06 361 ALA A O 1
ATOM 2653 N N . GLY A 1 362 ? -21.388 1.790 18.396 1.00 96.56 362 GLY A N 1
ATOM 2654 C CA . GLY A 1 362 ? -20.845 1.070 19.548 1.00 96.56 362 GLY A CA 1
ATOM 2655 C C . GLY A 1 362 ? -19.640 0.201 19.198 1.00 96.56 362 GLY A C 1
ATOM 2656 O O . GLY A 1 362 ? -19.453 -0.846 19.811 1.00 96.56 362 GLY A O 1
ATOM 2657 N N . VAL A 1 363 ? -18.870 0.577 18.173 1.00 98.25 363 VAL A N 1
ATOM 2658 C CA . VAL A 1 363 ? -17.636 -0.124 17.797 1.00 98.25 363 VAL A CA 1
ATOM 2659 C C . VAL A 1 363 ? -16.628 -0.037 18.943 1.00 98.25 363 VAL A C 1
ATOM 2661 O O . VAL A 1 363 ? -16.409 1.037 19.508 1.00 98.25 363 VAL A O 1
ATOM 2664 N N . THR A 1 364 ? -16.004 -1.171 19.264 1.00 97.56 364 THR A N 1
ATOM 2665 C CA . THR A 1 364 ? -14.970 -1.277 20.310 1.00 97.56 364 THR A CA 1
ATOM 2666 C C . THR A 1 364 ? -13.591 -1.574 19.735 1.00 97.56 364 THR A C 1
ATOM 2668 O O . THR A 1 364 ? -12.602 -1.401 20.436 1.00 97.56 364 THR A O 1
ATOM 2671 N N . THR A 1 365 ? -13.522 -2.036 18.484 1.00 97.88 365 THR A N 1
ATOM 2672 C CA . THR A 1 365 ? -12.282 -2.440 17.815 1.00 97.88 365 THR A CA 1
ATOM 2673 C C . THR A 1 365 ? -12.332 -1.988 16.362 1.00 97.88 365 THR A C 1
ATOM 2675 O O . THR A 1 365 ? -13.286 -2.305 15.652 1.00 97.88 365 THR A O 1
ATOM 2678 N N . VAL A 1 366 ? -11.324 -1.255 15.905 1.00 97.81 366 VAL A N 1
ATOM 2679 C CA . VAL A 1 366 ? -11.295 -0.615 14.588 1.00 97.81 366 VAL A CA 1
ATOM 2680 C C . VAL A 1 366 ? -10.125 -1.142 13.780 1.00 97.81 366 VAL A C 1
ATOM 2682 O O . VAL A 1 366 ? -8.981 -1.079 14.223 1.00 97.81 366 VAL A O 1
ATOM 2685 N N . THR A 1 367 ? -10.396 -1.582 12.553 1.00 96.69 367 THR A N 1
ATOM 2686 C CA . THR A 1 367 ? -9.355 -1.696 11.529 1.00 96.69 367 THR A CA 1
ATOM 2687 C C . THR A 1 367 ? -9.512 -0.589 10.496 1.00 96.69 367 THR A C 1
ATOM 2689 O O . THR A 1 367 ? -10.627 -0.267 10.075 1.00 96.69 367 THR A O 1
ATOM 2692 N N . CYS A 1 368 ? -8.390 0.010 10.101 1.00 93.88 368 CYS A N 1
ATOM 2693 C CA . CYS A 1 368 ? -8.349 1.076 9.106 1.00 93.88 368 CYS A CA 1
ATOM 2694 C C . CYS A 1 368 ? -7.699 0.539 7.830 1.00 93.88 368 CYS A C 1
ATOM 2696 O O . CYS A 1 368 ? -6.495 0.294 7.791 1.00 93.88 368 CYS A O 1
ATOM 2698 N N . VAL A 1 369 ? -8.492 0.334 6.785 1.00 93.62 369 VAL A N 1
ATOM 2699 C CA . VAL A 1 369 ? -8.024 0.078 5.418 1.00 93.62 369 VAL A CA 1
ATOM 2700 C C . VAL A 1 369 ? -7.794 1.433 4.747 1.00 93.62 369 VAL A C 1
ATOM 2702 O O . VAL A 1 369 ? -8.552 1.882 3.888 1.00 93.62 369 VAL A O 1
ATOM 2705 N N . CYS A 1 370 ? -6.802 2.150 5.258 1.00 89.25 370 CYS A N 1
ATOM 2706 C CA . CYS A 1 370 ? -6.657 3.587 5.074 1.00 89.25 370 CYS A CA 1
ATOM 2707 C C . CYS A 1 370 ? -5.282 3.934 4.519 1.00 89.25 370 CYS A C 1
ATOM 2709 O O . CYS A 1 370 ? -4.351 3.130 4.568 1.00 89.25 370 CYS A O 1
ATOM 2711 N N . ASP A 1 371 ? -5.149 5.158 4.026 1.00 86.19 371 ASP A N 1
ATOM 2712 C CA . ASP A 1 371 ? -3.835 5.745 3.806 1.00 86.19 371 ASP A CA 1
ATOM 2713 C C . ASP A 1 371 ? -3.112 6.080 5.117 1.00 86.19 371 ASP A C 1
ATOM 2715 O O . ASP A 1 371 ? -3.765 6.202 6.153 1.00 86.19 371 ASP A O 1
ATOM 2719 N N . PRO A 1 372 ? -1.774 6.231 5.101 1.00 83.62 372 PRO A N 1
ATOM 2720 C CA . PRO A 1 372 ? -1.007 6.542 6.309 1.00 83.62 372 PRO A CA 1
ATOM 2721 C C . PRO A 1 372 ? -1.323 7.902 6.951 1.00 83.62 372 PRO A C 1
ATOM 2723 O O . PRO A 1 372 ? -0.810 8.191 8.028 1.00 83.62 372 PRO A O 1
ATOM 2726 N N . ILE A 1 373 ? -2.116 8.764 6.304 1.00 87.88 373 ILE A N 1
ATOM 2727 C CA . ILE A 1 373 ? -2.420 10.119 6.778 1.00 87.88 373 ILE A CA 1
ATOM 2728 C C . ILE A 1 373 ? -3.746 10.152 7.531 1.00 87.88 373 ILE A C 1
ATOM 2730 O O . ILE A 1 373 ? -3.825 10.766 8.594 1.00 87.88 373 ILE A O 1
ATOM 2734 N N . ALA A 1 374 ? -4.786 9.480 7.033 1.00 91.38 374 ALA A N 1
ATOM 2735 C CA . ALA A 1 374 ? -6.101 9.493 7.675 1.00 91.38 374 ALA A CA 1
ATOM 2736 C C . ALA A 1 374 ? -6.081 9.103 9.173 1.00 91.38 374 ALA A C 1
ATOM 2738 O O . ALA A 1 374 ? -6.734 9.801 9.956 1.00 91.38 374 ALA A O 1
ATOM 2739 N N . PRO A 1 375 ? -5.317 8.084 9.632 1.00 93.88 375 PRO A N 1
ATOM 2740 C CA . PRO A 1 375 ? -5.262 7.724 11.046 1.00 93.88 375 PRO A CA 1
ATOM 2741 C C . PRO A 1 375 ? -4.752 8.838 11.970 1.00 93.88 375 PRO A C 1
ATOM 2743 O O . PRO A 1 375 ? -5.149 8.854 13.132 1.00 93.88 375 PRO A 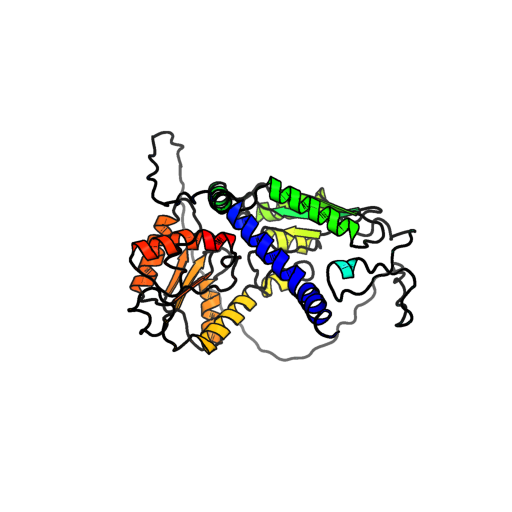O 1
ATOM 2746 N N . ILE A 1 376 ? -3.959 9.798 11.474 1.00 92.88 376 ILE A N 1
ATOM 2747 C CA . ILE A 1 376 ? -3.534 10.984 12.243 1.00 92.88 376 ILE A CA 1
ATOM 2748 C C . ILE A 1 376 ? -4.773 11.728 12.750 1.00 92.88 376 ILE A C 1
ATOM 2750 O O . ILE A 1 376 ? -4.976 11.892 13.948 1.00 92.88 376 ILE A O 1
ATOM 2754 N N . PHE A 1 377 ? -5.665 12.090 11.830 1.00 96.06 377 PHE A N 1
ATOM 2755 C CA . PHE A 1 377 ? -6.875 12.849 12.142 1.00 96.06 377 PHE A CA 1
ATOM 2756 C C . PHE A 1 377 ? -7.930 12.000 12.853 1.00 96.06 377 PHE A C 1
ATOM 2758 O O . PHE A 1 377 ? -8.637 12.498 13.727 1.00 96.06 377 PHE A O 1
ATOM 2765 N N . LEU A 1 378 ? -8.052 10.721 12.483 1.00 97.62 378 LEU A N 1
ATOM 2766 C CA . LEU A 1 378 ? -9.013 9.806 13.100 1.00 97.62 378 LEU A CA 1
ATOM 2767 C C . LEU A 1 378 ? -8.704 9.581 14.581 1.00 97.62 378 LEU A C 1
ATOM 2769 O O . LEU A 1 378 ? -9.619 9.594 15.400 1.00 97.62 378 LEU A O 1
ATOM 2773 N N . THR A 1 379 ? -7.433 9.391 14.931 1.00 97.19 379 THR A N 1
ATOM 2774 C CA . THR A 1 379 ? -7.031 9.127 16.319 1.00 97.19 379 THR A CA 1
ATOM 2775 C C . THR A 1 379 ? -7.096 10.391 17.178 1.00 97.19 379 THR A C 1
ATOM 2777 O O . THR A 1 379 ? -7.668 10.339 18.268 1.00 97.19 379 THR A O 1
ATOM 2780 N N . ASP A 1 380 ? -6.672 11.544 16.652 1.00 97.00 380 ASP A N 1
ATOM 2781 C CA . ASP A 1 380 ? -6.863 12.844 17.313 1.00 97.00 380 ASP A CA 1
ATOM 2782 C C . ASP A 1 380 ? -8.347 13.107 17.631 1.00 97.00 380 ASP A C 1
ATOM 2784 O O . ASP A 1 380 ? -8.717 13.506 18.741 1.00 97.00 380 ASP A O 1
ATOM 2788 N N . GLU A 1 381 ? -9.233 12.856 16.666 1.00 98.44 381 GLU A N 1
ATOM 2789 C CA . GLU A 1 381 ? -10.662 13.096 16.843 1.00 98.44 381 GLU A CA 1
ATOM 2790 C C . GLU A 1 381 ? -11.333 12.051 17.744 1.00 98.44 381 GLU A C 1
ATOM 2792 O O . GLU A 1 381 ? -12.231 12.403 18.513 1.00 98.44 381 GLU A O 1
ATOM 2797 N N . ALA A 1 382 ? -10.877 10.794 17.732 1.00 98.19 382 ALA A N 1
ATOM 2798 C CA . ALA A 1 382 ? -11.299 9.776 18.695 1.00 98.19 382 ALA A CA 1
ATOM 2799 C C . ALA A 1 382 ? -11.048 10.249 20.137 1.00 98.19 382 ALA A C 1
ATOM 2801 O O . ALA A 1 382 ? -11.967 10.249 20.966 1.00 98.19 382 ALA A O 1
ATOM 2802 N N . SER A 1 383 ? -9.853 10.781 20.411 1.00 97.62 383 SER A N 1
ATOM 2803 C CA . SER A 1 383 ? -9.522 11.382 21.707 1.00 97.62 383 SER A CA 1
ATOM 2804 C C . SER A 1 383 ? -10.390 12.598 22.012 1.00 97.62 383 SER A C 1
ATOM 2806 O O . SER A 1 383 ? -10.915 12.727 23.124 1.00 97.62 383 SER A O 1
ATOM 2808 N N . ARG A 1 384 ? -10.622 13.474 21.027 1.00 97.56 384 ARG A N 1
ATOM 2809 C CA . ARG A 1 384 ? -11.477 14.661 21.193 1.00 97.56 384 ARG A CA 1
ATOM 2810 C C . ARG A 1 384 ? -12.920 14.297 21.546 1.00 97.56 384 ARG A C 1
ATOM 2812 O O . ARG A 1 384 ? -13.542 14.967 22.369 1.00 97.56 384 ARG A O 1
ATOM 2819 N N . GLN A 1 385 ? -13.430 13.205 20.982 1.00 97.06 385 GLN A N 1
ATOM 2820 C CA . GLN A 1 385 ? -14.752 12.659 21.286 1.00 97.06 385 GLN A CA 1
ATOM 2821 C C . GLN A 1 385 ? -14.761 11.719 22.500 1.00 97.06 385 GLN A C 1
ATOM 2823 O O . GLN A 1 385 ? -15.815 11.153 22.806 1.00 97.06 385 GLN A O 1
ATOM 2828 N N . GLN A 1 386 ? -13.640 11.563 23.214 1.00 95.94 386 GLN A N 1
ATOM 2829 C CA . GLN A 1 386 ? -13.502 10.666 24.369 1.00 95.94 386 GLN A CA 1
ATOM 2830 C C . GLN A 1 386 ? -13.944 9.231 24.030 1.00 95.94 386 GLN A C 1
ATOM 2832 O O . GLN A 1 386 ? -14.733 8.612 24.750 1.00 95.94 386 GLN A O 1
ATOM 2837 N N . TRP A 1 387 ? -13.503 8.742 22.872 1.00 97.19 387 TRP A N 1
ATOM 2838 C CA . TRP A 1 387 ? -13.731 7.390 22.378 1.00 97.19 387 TRP A CA 1
ATOM 2839 C C . TRP A 1 387 ? -12.373 6.719 22.178 1.00 97.19 387 TRP A C 1
ATOM 2841 O O . TRP A 1 387 ? -11.552 7.203 21.406 1.00 97.19 387 TRP A O 1
ATOM 2851 N N . PHE A 1 388 ? -12.128 5.632 22.908 1.00 97.31 388 PHE A N 1
ATOM 2852 C CA . PHE A 1 388 ? -10.828 4.956 22.950 1.00 97.31 388 PHE A CA 1
ATOM 2853 C C . PHE A 1 388 ? -11.005 3.458 22.645 1.00 97.31 388 PHE A C 1
ATOM 2855 O O . PHE A 1 388 ? -10.988 2.640 23.571 1.00 97.31 388 PHE A O 1
ATOM 2862 N N . PRO A 1 389 ? -11.283 3.092 21.378 1.00 97.62 389 PRO A N 1
ATOM 2863 C CA . PRO A 1 389 ? -11.390 1.698 20.952 1.00 97.62 389 PRO A CA 1
ATOM 2864 C C . PRO A 1 389 ? -10.010 1.020 20.894 1.00 97.62 389 PRO A C 1
ATOM 2866 O O . PRO A 1 389 ? -8.977 1.665 21.040 1.00 97.62 389 PRO A O 1
ATOM 2869 N N . GLU A 1 390 ? -9.995 -0.284 20.627 1.00 96.75 390 GLU A N 1
ATOM 2870 C CA . GLU A 1 390 ? -8.810 -0.988 20.125 1.00 96.75 390 GLU A CA 1
ATOM 2871 C C . GLU A 1 390 ? -8.541 -0.591 18.663 1.00 96.75 390 GLU A C 1
ATOM 2873 O O . GLU A 1 390 ? -9.473 -0.574 17.852 1.00 96.75 390 GLU A O 1
ATOM 2878 N N . TRP A 1 391 ? -7.280 -0.368 18.292 1.00 95.56 391 TRP A N 1
ATOM 2879 C CA . TRP A 1 391 ? -6.863 -0.175 16.899 1.00 95.56 391 TRP A CA 1
ATOM 2880 C C . TRP A 1 391 ? -6.067 -1.385 16.411 1.00 95.56 391 TRP A C 1
ATOM 2882 O O . TRP A 1 391 ? -5.116 -1.815 17.055 1.00 95.56 391 TRP A O 1
ATOM 2892 N N . ILE A 1 392 ? -6.439 -1.946 15.258 1.00 94.12 392 ILE A N 1
ATOM 2893 C CA . ILE A 1 392 ? -5.735 -3.084 14.658 1.00 94.12 392 ILE A CA 1
ATOM 2894 C C . ILE A 1 392 ? -5.274 -2.777 13.232 1.00 94.12 392 ILE A C 1
ATOM 2896 O O . ILE A 1 392 ? -6.070 -2.478 12.332 1.00 94.12 392 ILE A O 1
ATOM 2900 N N . HIS A 1 393 ? -3.965 -2.907 13.018 1.00 91.06 393 HIS A N 1
ATOM 2901 C CA . HIS A 1 393 ? -3.357 -2.841 11.694 1.00 91.06 393 HIS A CA 1
ATOM 2902 C C . HIS A 1 393 ? -3.670 -4.087 10.861 1.00 91.06 393 HIS A C 1
ATOM 2904 O O . HIS A 1 393 ? -3.776 -5.200 11.370 1.00 91.06 393 HIS A O 1
ATOM 2910 N N . ASN A 1 394 ? -3.780 -3.887 9.551 1.00 89.88 394 ASN A N 1
ATOM 2911 C CA . ASN A 1 394 ? -4.063 -4.929 8.561 1.00 89.88 394 ASN A CA 1
ATOM 2912 C C . ASN A 1 394 ? -2.974 -5.017 7.469 1.00 89.88 394 ASN A C 1
ATOM 2914 O O . ASN A 1 394 ? -3.152 -5.725 6.483 1.00 89.88 394 ASN A O 1
ATOM 2918 N N . GLY A 1 395 ? -1.860 -4.290 7.631 1.00 84.38 395 GLY A N 1
ATOM 2919 C CA . GLY A 1 395 ? -0.754 -4.236 6.665 1.00 84.38 395 GLY A CA 1
ATOM 2920 C C . GLY A 1 395 ? -1.074 -3.488 5.364 1.00 84.38 395 GLY A C 1
ATOM 2921 O O . GLY A 1 395 ? -0.258 -3.475 4.443 1.00 84.38 395 GLY A O 1
ATOM 2922 N N . PHE A 1 396 ? -2.251 -2.865 5.252 1.00 87.88 396 PHE A N 1
ATOM 2923 C CA . PHE A 1 396 ? -2.634 -2.115 4.065 1.00 87.88 396 PHE A CA 1
ATOM 2924 C C . PHE A 1 396 ? -1.844 -0.806 3.955 1.00 87.88 396 PHE A C 1
ATOM 2926 O O . PHE A 1 396 ? -1.773 -0.017 4.899 1.00 87.88 396 PHE A O 1
ATOM 2933 N N . TYR A 1 397 ? -1.277 -0.578 2.766 1.00 81.56 397 TYR A N 1
ATOM 2934 C CA . TYR A 1 397 ? -0.723 0.702 2.309 1.00 81.56 397 TYR A CA 1
ATOM 2935 C C . TYR A 1 397 ? 0.309 1.352 3.258 1.00 81.56 397 TYR A C 1
ATOM 2937 O O . TYR A 1 397 ? 0.483 2.568 3.266 1.00 81.56 397 TYR A O 1
ATOM 2945 N N . GLY A 1 398 ? 1.021 0.535 4.049 1.00 78.50 398 GLY A N 1
ATOM 2946 C CA . GLY A 1 398 ? 2.114 0.972 4.926 1.00 78.50 398 GLY A CA 1
ATOM 2947 C C . GLY A 1 398 ? 1.683 1.786 6.152 1.00 78.50 398 GLY A C 1
ATOM 2948 O O . GLY A 1 398 ? 2.501 2.512 6.727 1.00 78.50 398 GLY A O 1
ATOM 2949 N N . GLY A 1 399 ? 0.413 1.697 6.562 1.00 79.69 399 GLY A N 1
ATOM 2950 C CA . GLY A 1 399 ? -0.092 2.389 7.755 1.00 79.69 399 GLY A CA 1
ATOM 2951 C C . GLY A 1 399 ? 0.560 1.937 9.072 1.00 79.69 399 GLY A C 1
ATOM 2952 O O . GLY A 1 399 ? 0.456 2.641 10.073 1.00 79.69 399 GLY A O 1
ATOM 2953 N N . ASP A 1 400 ? 1.244 0.795 9.057 1.00 83.44 400 ASP A N 1
ATOM 2954 C CA . ASP A 1 400 ? 2.000 0.154 10.140 1.00 83.44 400 ASP A CA 1
ATOM 2955 C C . ASP A 1 400 ? 3.495 0.541 10.163 1.00 83.44 400 ASP A C 1
ATOM 2957 O O . ASP A 1 400 ? 4.294 -0.022 10.915 1.00 83.44 400 ASP A O 1
ATOM 2961 N N . THR A 1 401 ? 3.904 1.522 9.354 1.00 82.94 401 THR A N 1
ATOM 2962 C CA . THR A 1 401 ? 5.280 2.035 9.367 1.00 82.94 401 THR A CA 1
ATOM 2963 C C . THR A 1 401 ? 5.558 2.920 10.584 1.00 82.94 401 THR A C 1
ATOM 2965 O O . THR A 1 401 ? 4.721 3.707 11.026 1.00 82.94 401 THR A O 1
ATOM 2968 N N . ALA A 1 402 ? 6.795 2.868 11.090 1.00 82.00 402 ALA A N 1
ATOM 2969 C CA . ALA A 1 402 ? 7.214 3.681 12.234 1.00 82.00 402 ALA A CA 1
ATOM 2970 C C . ALA A 1 402 ? 7.109 5.197 11.978 1.00 82.00 402 ALA A C 1
ATOM 2972 O O . ALA A 1 402 ? 6.873 5.960 12.910 1.00 82.00 402 ALA A O 1
ATOM 2973 N N . SER A 1 403 ? 7.287 5.646 10.732 1.00 79.25 403 SER A N 1
ATOM 2974 C CA . SER A 1 403 ? 7.123 7.052 10.345 1.00 79.25 403 SER A CA 1
ATOM 2975 C C . SER A 1 403 ? 5.677 7.524 10.478 1.00 79.25 403 SER A C 1
ATOM 2977 O O . SER A 1 403 ? 5.452 8.625 10.972 1.00 79.25 403 SER A O 1
ATOM 2979 N N . ALA A 1 404 ? 4.708 6.693 10.083 1.00 80.94 404 ALA A N 1
ATOM 2980 C CA . ALA A 1 404 ? 3.293 7.023 10.205 1.00 80.94 404 ALA A CA 1
ATOM 2981 C C . ALA A 1 404 ? 2.828 6.937 11.668 1.00 80.94 404 ALA A C 1
ATOM 2983 O O . ALA A 1 404 ? 2.241 7.883 12.184 1.00 80.94 404 ALA A O 1
ATOM 2984 N N . GLY A 1 405 ? 3.201 5.867 12.382 1.00 84.69 405 GLY A N 1
ATOM 2985 C CA . GLY A 1 405 ? 2.799 5.646 13.777 1.00 84.69 405 GLY A CA 1
ATOM 2986 C C . GLY A 1 405 ? 3.206 6.757 14.757 1.00 84.69 405 GLY A C 1
ATOM 2987 O O . GLY A 1 405 ? 2.502 7.008 15.732 1.00 84.69 405 GLY A O 1
ATOM 2988 N N . ARG A 1 406 ? 4.307 7.474 14.490 1.00 86.88 406 ARG A N 1
ATOM 2989 C CA . ARG A 1 406 ? 4.745 8.633 15.299 1.00 86.88 406 ARG A CA 1
ATOM 2990 C C . ARG A 1 406 ? 3.814 9.841 15.208 1.00 86.88 406 ARG A C 1
ATOM 2992 O O . ARG A 1 406 ? 3.882 10.705 16.076 1.00 86.88 406 ARG A O 1
ATOM 2999 N N . LEU A 1 407 ? 3.016 9.928 14.147 1.00 88.94 407 LEU A N 1
ATOM 3000 C CA . LEU A 1 407 ? 2.102 11.042 13.905 1.00 88.94 407 LEU A CA 1
ATOM 3001 C C . LEU A 1 407 ? 0.707 10.804 14.479 1.00 88.94 407 LEU A C 1
ATOM 3003 O O . LEU A 1 407 ? -0.060 11.752 14.589 1.00 88.94 407 LEU A O 1
ATOM 3007 N N . TYR A 1 408 ? 0.359 9.564 14.814 1.00 92.56 408 TYR A N 1
ATOM 3008 C CA . TYR A 1 408 ? -0.950 9.257 15.379 1.00 92.56 408 TYR A CA 1
ATOM 3009 C C . TYR A 1 408 ? -1.040 9.710 16.843 1.00 92.56 408 TYR A C 1
ATOM 3011 O O . TYR A 1 408 ? -0.013 9.860 17.518 1.00 92.56 408 TYR A O 1
ATOM 3019 N N . ASP A 1 409 ? -2.257 9.881 17.366 1.00 95.06 409 ASP A N 1
ATOM 3020 C CA . ASP A 1 409 ? -2.452 10.201 18.782 1.00 95.06 409 ASP A CA 1
ATOM 3021 C C . ASP A 1 409 ? -1.908 9.061 19.660 1.00 95.06 409 ASP A C 1
ATOM 3023 O O . ASP A 1 409 ? -2.432 7.946 19.682 1.00 95.06 409 ASP A O 1
ATOM 3027 N N . GLN A 1 410 ? -0.849 9.346 20.416 1.00 93.69 410 GLN A N 1
ATOM 3028 C CA . GLN A 1 410 ? -0.159 8.352 21.241 1.00 93.69 410 GLN A CA 1
ATOM 3029 C C . GLN A 1 410 ? -1.013 7.832 22.407 1.00 93.69 410 GLN A C 1
ATOM 3031 O O . GLN A 1 410 ? -0.704 6.776 22.950 1.00 93.69 410 GLN A O 1
ATOM 3036 N N . VAL A 1 411 ? -2.080 8.540 22.795 1.00 94.19 411 VAL A N 1
ATOM 3037 C CA . VAL A 1 411 ? -3.054 8.046 23.782 1.00 94.19 411 VAL A CA 1
ATOM 3038 C C . VAL A 1 411 ? -3.946 6.968 23.168 1.00 94.19 411 VAL A C 1
ATOM 3040 O O . VAL A 1 411 ? -4.331 6.030 23.855 1.00 94.19 411 VAL A O 1
ATOM 3043 N N . GLN A 1 412 ? -4.264 7.072 21.876 1.00 95.25 412 GLN A N 1
ATOM 3044 C CA . GLN A 1 412 ? -5.036 6.046 21.167 1.00 95.25 412 GLN A CA 1
ATOM 3045 C C . GLN A 1 412 ? -4.202 4.795 20.883 1.00 95.25 412 GLN A C 1
ATOM 3047 O O . GLN A 1 412 ? -4.734 3.691 20.898 1.00 95.25 412 GLN A O 1
ATOM 3052 N N . TRP A 1 413 ? -2.900 4.968 20.645 1.00 90.06 413 TRP A N 1
ATOM 3053 C CA . TRP A 1 413 ? -1.969 3.894 20.280 1.00 90.06 413 TRP A CA 1
ATOM 3054 C C . TRP A 1 413 ? -1.117 3.378 21.446 1.00 90.06 413 TRP A C 1
ATOM 3056 O O . TRP A 1 413 ? -0.065 2.777 21.231 1.00 90.06 413 TRP A O 1
ATOM 3066 N N . SER A 1 414 ? -1.538 3.607 22.692 1.00 88.44 414 SER A N 1
ATOM 3067 C CA . SER A 1 414 ? -0.789 3.151 23.867 1.00 88.44 414 SER A CA 1
ATOM 3068 C C . SER A 1 414 ? -0.973 1.665 24.205 1.00 88.44 414 SER A C 1
ATOM 3070 O O . SER A 1 414 ? -0.299 1.187 25.122 1.00 88.44 414 SER A O 1
ATOM 3072 N N . HIS A 1 415 ? -1.880 0.950 23.524 1.00 77.81 415 HIS A N 1
ATOM 3073 C CA . HIS A 1 415 ? -2.325 -0.404 23.881 1.00 77.81 415 HIS A CA 1
ATOM 3074 C C . HIS A 1 415 ? -2.416 -1.372 22.706 1.00 77.81 415 HIS A C 1
ATOM 3076 O O . HIS A 1 415 ? -2.736 -0.915 21.586 1.00 77.81 415 HIS A O 1
#

Sequence (415 aa):
MKLRDGVRESVGQFGPLAAIAVGLALLIALVPSTNSDRVRAGGSFDLGPGSSATADGQAGSGATVDGGSSAGVAADGSVPGVRASGGRGRNNASPGSGGAGSLYSGENCSRQKVIAELSCRPIWRGGQNGGDLDRGVQKDKIRLVIYATPGNPQVNAILAAAGGSSAEDTQAAIDAHTKFWNKYFETYGRKVEVIWKVGPGDGADPAQMQADATAVAEEMKAFAVVSISSAQAFHKELARRGVPSFTGILPLTRKLLEDMAPFTYSALPESDLLWEHFSEYWCTRLRGGMAEHAGDPRFTSQPRKLGIIHIEQDYANLGGDLNGWLQKTCGMQAAKTVSYTPDITRAAQIAANVIAQMKEAGVTTVTCVCDPIAPIFLTDEASRQQWFPEWIHNGFYGGDTASAGRLYDQVQWSH

Radius of gyration: 28.07 Å; chains: 1; bounding box: 82×70×76 Å